Protein AF-0000000068497797 (afdb_homodimer)

Secondary structure (DSSP, 8-state):
--GGGG--HHHHTT-EEEEE-TT-EEE-TTS---EEEEEEES-EEEEEE-TTS-EEEEEEE-TT-EES-GGGT--S---EEEEESS-EEEEEEEHHHHHHHHHH-HHHHHHHHHHHHHHHHHHHHHHHHHHH--HHHHHHHHHHHHHHTT-GGG--HHHHHHHHT--HHHHHHHHHHHHHTTSEEEETTEEEES-HHHHHTTS---/--GGGG--HHHHTT-EEEEE-TT-EEE-TTS---EEEEEEES-EEEEEE-TTS-EEEEEEE-TT-EES-GGGT--S---EEEEESS-EEEEEEEHHHHHHHHHH-HHHHHHHHHHHHHHHHHHHHHHHHHHH--HHHHHHHHHHHHHHTT-GGG--HHHHHHHHT--HHHHHHHHHHHHHTTSEEEETTEEEES-HHHHHTTS---

Solvent-accessible surface area (backbone atoms only — not comparable to full-atom values): 21519 Å² total; per-residue (Å²): 140,41,72,71,75,65,53,49,71,76,57,57,70,60,46,41,80,49,78,39,49,56,71,34,72,76,39,60,47,74,49,91,58,59,41,32,39,35,32,62,37,44,35,32,36,30,29,34,70,43,96,88,67,47,78,42,76,74,47,78,41,36,57,55,32,71,46,50,58,54,52,69,55,37,88,65,90,39,65,54,24,28,30,20,68,28,55,26,39,31,36,36,33,46,43,68,59,49,52,52,47,40,67,75,29,55,68,51,40,48,51,50,50,26,54,53,44,51,49,41,53,53,45,52,51,47,40,48,45,47,42,38,28,36,62,44,54,41,42,41,26,54,48,24,48,29,46,74,65,72,42,30,67,72,45,39,72,68,55,47,20,54,49,42,14,40,57,66,68,53,43,52,50,28,49,50,49,36,38,75,67,51,36,33,43,79,54,96,79,25,46,44,76,65,29,56,71,69,34,47,66,43,30,86,72,129,138,43,74,72,75,64,53,50,73,76,57,55,71,61,46,40,78,49,76,39,49,58,71,34,71,76,41,61,47,76,49,92,58,61,40,30,39,36,32,62,37,44,34,32,36,31,30,34,70,42,96,87,66,46,76,42,77,74,48,76,41,36,58,55,33,69,46,49,58,56,53,69,56,37,88,64,89,40,66,54,26,30,30,19,70,28,54,26,38,31,35,36,32,46,44,69,59,50,53,52,47,39,66,75,28,55,70,50,39,46,51,50,50,24,53,53,42,51,50,40,52,52,45,54,50,46,40,48,45,46,42,39,28,37,60,45,54,40,42,40,27,54,48,25,49,29,46,74,65,70,43,28,66,70,45,39,71,68,55,48,21,54,49,41,14,42,56,66,67,52,42,52,49,26,49,50,50,35,38,74,65,51,34,32,43,82,55,96,78,24,46,45,76,64,29,58,70,68,35,46,66,43,30,87,73,129

Structure (mmCIF, N/CA/C/O backbone):
data_AF-0000000068497797-model_v1
#
loop_
_entity.id
_entity.type
_entity.pdbx_description
1 polymer 'Cyclic nucleotides-binding protein'
#
loop_
_atom_site.group_PDB
_atom_site.id
_atom_site.type_symbol
_atom_site.label_atom_id
_atom_site.label_alt_id
_atom_site.label_comp_id
_atom_site.label_asym_id
_atom_site.label_entity_id
_atom_site.label_seq_id
_atom_site.pdbx_PDB_ins_code
_atom_site.Cartn_x
_atom_site.Cartn_y
_atom_site.Cartn_z
_atom_site.occupancy
_atom_site.B_iso_or_equiv
_atom_site.auth_seq_id
_atom_site.auth_comp_id
_atom_site.auth_asym_id
_atom_site.auth_atom_id
_atom_site.pdbx_PDB_model_num
ATOM 1 N N . MET A 1 1 ? 14.406 -13.703 5.215 1 66.25 1 MET A N 1
ATOM 2 C CA . MET A 1 1 ? 14.477 -14.383 3.924 1 66.25 1 MET A CA 1
ATOM 3 C C . MET A 1 1 ? 14.312 -13.391 2.777 1 66.25 1 MET A C 1
ATOM 5 O O . MET A 1 1 ? 13.539 -12.438 2.887 1 66.25 1 MET A O 1
ATOM 9 N N . HIS A 1 2 ? 15.211 -13.547 1.798 1 83.94 2 HIS A N 1
ATOM 10 C CA . HIS A 1 2 ? 15.195 -12.664 0.631 1 83.94 2 HIS A CA 1
ATOM 11 C C . HIS A 1 2 ? 14.648 -13.391 -0.594 1 83.94 2 HIS A C 1
ATOM 13 O O . HIS A 1 2 ? 14.625 -14.625 -0.634 1 83.94 2 HIS A O 1
ATOM 19 N N . LEU A 1 3 ? 14.086 -12.672 -1.481 1 90.19 3 LEU A N 1
ATOM 20 C CA . LEU A 1 3 ? 13.484 -13.219 -2.689 1 90.19 3 LEU A CA 1
ATOM 21 C C . LEU A 1 3 ? 14.469 -14.125 -3.426 1 90.19 3 LEU A C 1
ATOM 23 O O . LEU A 1 3 ? 14.086 -15.18 -3.934 1 90.19 3 LEU A O 1
ATOM 27 N N . ILE A 1 4 ? 15.719 -13.781 -3.424 1 90.69 4 ILE A N 1
ATOM 28 C CA . ILE A 1 4 ? 16.75 -14.5 -4.164 1 90.69 4 ILE A CA 1
ATOM 29 C C . ILE A 1 4 ? 16.922 -15.898 -3.58 1 90.69 4 ILE A C 1
ATOM 31 O O . ILE A 1 4 ? 17.344 -16.828 -4.277 1 90.69 4 ILE A O 1
ATOM 35 N N . ASP A 1 5 ? 16.562 -16.062 -2.334 1 90.5 5 ASP A N 1
ATOM 36 C CA . ASP A 1 5 ? 16.688 -17.359 -1.664 1 90.5 5 ASP A CA 1
ATOM 37 C C . ASP A 1 5 ? 15.734 -18.391 -2.27 1 90.5 5 ASP A C 1
ATOM 39 O O . ASP A 1 5 ? 15.961 -19.594 -2.145 1 90.5 5 ASP A O 1
ATOM 43 N N . PHE A 1 6 ? 14.734 -18 -2.941 1 92.62 6 PHE A N 1
ATOM 44 C CA . PHE A 1 6 ? 13.734 -18.891 -3.533 1 92.62 6 PHE A CA 1
ATOM 45 C C . PHE A 1 6 ? 14.141 -19.281 -4.945 1 92.62 6 PHE A C 1
ATOM 47 O O . PHE A 1 6 ? 13.594 -20.234 -5.508 1 92.62 6 PHE A O 1
ATOM 54 N N . MET A 1 7 ? 15.133 -18.594 -5.488 1 93.31 7 MET A N 1
ATOM 55 C CA . MET A 1 7 ? 15.477 -18.797 -6.891 1 93.31 7 MET A CA 1
ATOM 56 C C . MET A 1 7 ? 16.25 -20.109 -7.074 1 93.31 7 MET A C 1
ATOM 58 O O . MET A 1 7 ? 17.172 -20.391 -6.32 1 93.31 7 MET A O 1
ATOM 62 N N . ASN A 1 8 ? 15.773 -20.828 -7.977 1 92.69 8 ASN A N 1
ATOM 63 C CA . ASN A 1 8 ? 16.531 -22.031 -8.336 1 92.69 8 ASN A CA 1
ATOM 64 C C . ASN A 1 8 ? 17.734 -21.688 -9.211 1 92.69 8 ASN A C 1
ATOM 66 O O . ASN A 1 8 ? 17.906 -20.531 -9.609 1 92.69 8 ASN A O 1
ATOM 70 N N . GLU A 1 9 ? 18.531 -22.688 -9.5 1 93.62 9 GLU A N 1
ATOM 71 C CA . GLU A 1 9 ? 19.781 -22.469 -10.227 1 93.62 9 GLU A CA 1
ATOM 72 C C . GLU A 1 9 ? 19.516 -21.953 -11.641 1 93.62 9 GLU A C 1
ATOM 74 O O . GLU A 1 9 ? 20.266 -21.141 -12.156 1 93.62 9 GLU A O 1
ATOM 79 N N . ASP A 1 10 ? 18.484 -22.375 -12.258 1 94.44 10 ASP A N 1
ATOM 80 C CA . ASP A 1 10 ? 18.172 -21.984 -13.625 1 94.44 10 ASP A CA 1
ATOM 81 C C . ASP A 1 10 ? 17.844 -20.484 -13.711 1 94.44 10 ASP A C 1
ATOM 83 O O . ASP A 1 10 ? 18.234 -19.812 -14.664 1 94.44 10 ASP A O 1
ATOM 87 N N . ILE A 1 11 ? 17.172 -19.984 -12.727 1 95.69 11 ILE A N 1
ATOM 88 C CA . ILE A 1 11 ? 16.797 -18.578 -12.703 1 95.69 11 ILE A CA 1
ATOM 89 C C . ILE A 1 11 ? 18.016 -17.719 -12.336 1 95.69 11 ILE A C 1
ATOM 91 O O . ILE A 1 11 ? 18.219 -16.641 -12.898 1 95.69 11 ILE A O 1
ATOM 95 N N . LYS A 1 12 ? 18.828 -18.25 -11.414 1 95.69 12 LYS A N 1
ATOM 96 C CA . LYS A 1 12 ? 20.016 -17.516 -10.977 1 95.69 12 LYS A CA 1
ATOM 97 C C . LYS A 1 12 ? 20.969 -17.25 -12.141 1 95.69 12 LYS A C 1
ATOM 99 O O . LYS A 1 12 ? 21.609 -16.203 -12.195 1 95.69 12 LYS A O 1
ATOM 104 N N . LYS A 1 13 ? 20.969 -18.172 -13.039 1 96.5 13 LYS A N 1
ATOM 105 C CA . LYS A 1 13 ? 21.844 -18.047 -14.203 1 96.5 13 LYS A CA 1
ATOM 106 C C . LYS A 1 13 ? 21.391 -16.906 -15.102 1 96.5 13 LYS A C 1
ATOM 108 O O . LYS A 1 13 ? 22.172 -16.406 -15.922 1 96.5 13 LYS A O 1
ATOM 113 N N . LYS A 1 14 ? 20.172 -16.5 -14.977 1 97.12 14 L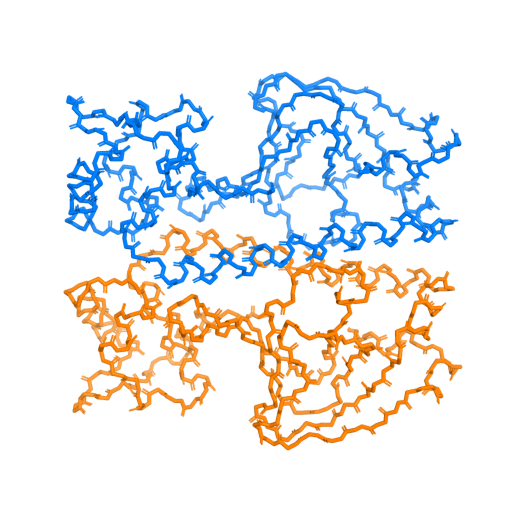YS A N 1
ATOM 114 C CA . LYS A 1 14 ? 19.609 -15.469 -15.844 1 97.12 14 LYS A CA 1
ATOM 115 C C . LYS A 1 14 ? 19.797 -14.078 -15.242 1 97.12 14 LYS A C 1
ATOM 117 O O . LYS A 1 14 ? 19.484 -13.07 -15.883 1 97.12 14 LYS A O 1
ATOM 122 N N . LEU A 1 15 ? 20.312 -14.07 -14.031 1 97.5 15 LEU A N 1
ATOM 123 C CA . LEU A 1 15 ? 20.531 -12.789 -13.367 1 97.5 15 LEU A CA 1
ATOM 124 C C . LEU A 1 15 ? 21.703 -12.047 -14 1 97.5 15 LEU A C 1
ATOM 126 O O . LEU A 1 15 ? 22.719 -12.648 -14.336 1 97.5 15 LEU A O 1
ATOM 130 N N . VAL A 1 16 ? 21.547 -10.742 -14.203 1 97.81 16 VAL A N 1
ATOM 131 C CA . VAL A 1 16 ? 22.594 -9.883 -14.727 1 97.81 16 VAL A CA 1
ATOM 132 C C . VAL A 1 16 ? 23.031 -8.898 -13.648 1 97.81 16 VAL A C 1
ATOM 134 O O . VAL A 1 16 ? 22.203 -8.195 -13.062 1 97.81 16 VAL A O 1
ATOM 137 N N . LYS A 1 17 ? 24.297 -8.844 -13.414 1 97.62 17 LYS A N 1
ATOM 138 C CA . LYS A 1 17 ? 24.812 -7.918 -12.414 1 97.62 17 LYS A CA 1
ATOM 139 C C . LYS A 1 17 ? 24.984 -6.52 -13.008 1 97.62 17 LYS A C 1
ATOM 141 O O . LYS A 1 17 ? 25.422 -6.371 -14.148 1 97.62 17 LYS A O 1
ATOM 146 N N . LYS A 1 18 ? 24.594 -5.523 -12.281 1 98.12 18 LYS A N 1
ATOM 147 C CA . LYS A 1 18 ? 24.734 -4.133 -12.695 1 98.12 18 LYS A CA 1
ATOM 148 C C . LYS A 1 18 ? 25.125 -3.244 -11.516 1 98.12 18 LYS A C 1
ATOM 150 O O . LYS A 1 18 ? 24.672 -3.463 -10.398 1 98.12 18 LYS A O 1
ATOM 155 N N . THR A 1 19 ? 25.953 -2.287 -11.75 1 98.31 19 THR A N 1
ATOM 156 C CA . THR A 1 19 ? 26.359 -1.301 -10.75 1 98.31 19 THR A CA 1
ATOM 157 C C . THR A 1 19 ? 25.781 0.071 -11.086 1 98.31 19 THR A C 1
ATOM 159 O O . THR A 1 19 ? 25.766 0.481 -12.25 1 98.31 19 THR A O 1
ATOM 162 N N . TYR A 1 20 ? 25.281 0.713 -10.117 1 97.81 20 TYR A N 1
ATOM 163 C CA . TYR A 1 20 ? 24.812 2.09 -10.219 1 97.81 20 TYR A CA 1
ATOM 164 C C . TYR A 1 20 ? 25.594 3.006 -9.289 1 97.81 20 TYR A C 1
ATOM 166 O O . TYR A 1 20 ? 25.828 2.672 -8.125 1 97.81 20 TYR A O 1
ATOM 174 N N . LYS A 1 21 ? 25.953 4.109 -9.844 1 96.75 21 LYS A N 1
ATOM 175 C CA . LYS A 1 21 ? 26.641 5.098 -9.016 1 96.75 21 LYS A CA 1
ATOM 176 C C . LYS A 1 21 ? 25.656 5.934 -8.211 1 96.75 21 LYS A C 1
ATOM 178 O O . LYS A 1 21 ? 24.484 6.07 -8.609 1 96.75 21 LYS A O 1
ATOM 183 N N . LYS A 1 22 ? 26.219 6.434 -7.18 1 92.06 22 LYS A N 1
ATOM 184 C CA . LYS A 1 22 ? 25.406 7.371 -6.395 1 92.06 22 LYS A CA 1
ATOM 185 C C . LYS A 1 22 ? 24.75 8.414 -7.293 1 92.06 22 LYS A C 1
ATOM 187 O O . LYS A 1 22 ? 25.375 8.938 -8.211 1 92.06 22 LYS A O 1
ATOM 192 N N . LYS A 1 23 ? 23.422 8.57 -7.121 1 90 23 LYS A N 1
ATOM 193 C CA . LYS A 1 23 ? 22.594 9.586 -7.77 1 90 23 LYS A CA 1
ATOM 194 C C . LYS A 1 23 ? 22.125 9.117 -9.148 1 90 23 LYS A C 1
ATOM 196 O O . LYS A 1 23 ? 21.375 9.828 -9.828 1 90 23 LYS A O 1
ATOM 201 N N . GLU A 1 24 ? 22.578 7.934 -9.539 1 95.06 24 GLU A N 1
ATOM 202 C CA . GLU A 1 24 ? 22.062 7.375 -10.781 1 95.06 24 GLU A CA 1
ATOM 203 C C . GLU A 1 24 ? 20.656 6.832 -10.602 1 95.06 24 GLU A C 1
ATOM 205 O O . GLU A 1 24 ? 20.344 6.188 -9.594 1 95.06 24 GLU A O 1
ATOM 210 N N . THR A 1 25 ? 19.828 7.086 -11.555 1 95.06 25 THR A N 1
ATOM 211 C CA . THR A 1 25 ? 18.469 6.555 -11.516 1 95.06 25 THR A CA 1
ATOM 212 C C . THR A 1 25 ? 18.453 5.074 -11.883 1 95.06 25 THR A C 1
ATOM 214 O O . THR A 1 25 ? 19.047 4.676 -12.891 1 95.06 25 THR A O 1
ATOM 217 N N . ILE A 1 26 ? 17.859 4.324 -11.055 1 96.81 26 ILE A N 1
ATOM 218 C CA . ILE A 1 26 ? 17.75 2.891 -11.297 1 96.81 26 ILE A CA 1
ATOM 219 C C . ILE A 1 26 ? 16.438 2.576 -12 1 96.81 26 ILE A C 1
ATOM 221 O O . ILE A 1 26 ? 16.406 1.809 -12.961 1 96.81 26 ILE A O 1
ATOM 225 N N . LEU A 1 27 ? 15.375 3.094 -11.445 1 94.88 27 LEU A N 1
ATOM 226 C CA . LEU A 1 27 ? 14.055 2.99 -12.047 1 94.88 27 LEU A CA 1
ATOM 227 C C . LEU A 1 27 ? 13.461 4.371 -12.297 1 94.88 27 LEU A C 1
ATOM 229 O O . LEU A 1 27 ? 13.367 5.188 -11.375 1 94.88 27 LEU A O 1
ATOM 233 N N . PHE A 1 28 ? 13.047 4.625 -13.508 1 90.75 28 PHE A N 1
ATOM 234 C CA . PHE A 1 28 ? 12.484 5.918 -13.883 1 90.75 28 PHE A CA 1
ATOM 235 C C . PHE A 1 28 ? 10.977 5.93 -13.688 1 90.75 28 PHE A C 1
ATOM 237 O O . PHE A 1 28 ? 10.289 4.977 -14.07 1 90.75 28 PHE A O 1
ATOM 244 N N . ALA A 1 29 ? 10.539 7.012 -13.133 1 85.94 29 ALA A N 1
ATOM 245 C CA . ALA A 1 29 ? 9.094 7.191 -13.047 1 85.94 29 ALA A CA 1
ATOM 246 C C . ALA A 1 29 ? 8.477 7.34 -14.43 1 85.94 29 ALA A C 1
ATOM 248 O O . ALA A 1 29 ? 9.102 7.902 -15.336 1 85.94 29 ALA A O 1
ATOM 249 N N . GLU A 1 30 ? 7.32 6.82 -14.602 1 83.62 30 GLU A N 1
ATOM 250 C CA . GLU A 1 30 ? 6.469 7 -15.773 1 83.62 30 GLU A CA 1
ATOM 251 C C . GLU A 1 30 ? 7.098 6.371 -17.016 1 83.62 30 GLU A C 1
ATOM 253 O O . GLU A 1 30 ? 6.703 6.676 -18.141 1 83.62 30 GLU A O 1
ATOM 258 N N . GLN A 1 31 ? 8.164 5.652 -16.859 1 86.44 31 GLN A N 1
ATOM 259 C CA . GLN A 1 31 ? 8.773 4.922 -17.969 1 86.44 31 GLN A CA 1
ATOM 260 C C . GLN A 1 31 ? 8.586 3.418 -17.812 1 86.44 31 GLN A C 1
ATOM 262 O O . GLN A 1 31 ? 8.445 2.92 -16.688 1 86.44 31 GLN A O 1
ATOM 267 N N . GLU A 1 32 ? 8.594 2.807 -18.922 1 89.12 32 GLU A N 1
ATOM 268 C CA . GLU A 1 32 ? 8.461 1.354 -18.891 1 89.12 32 GLU A CA 1
ATOM 269 C C . GLU A 1 32 ? 9.711 0.693 -18.312 1 89.12 32 GLU A C 1
ATOM 271 O O . GLU A 1 32 ? 10.828 1.151 -18.562 1 89.12 32 GLU A O 1
ATOM 276 N N . ASN A 1 33 ? 9.477 -0.33 -17.516 1 91.94 33 ASN A N 1
ATOM 277 C CA . ASN A 1 33 ? 10.539 -1.13 -16.906 1 91.94 33 ASN A CA 1
ATOM 278 C C . ASN A 1 33 ? 10.297 -2.623 -17.125 1 91.94 33 ASN A C 1
ATOM 280 O O . ASN A 1 33 ? 9.227 -3.135 -16.797 1 91.94 33 ASN A O 1
ATOM 284 N N . GLU A 1 34 ? 11.297 -3.281 -17.688 1 94.56 34 GLU A N 1
ATOM 285 C CA . GLU A 1 34 ? 11.133 -4.699 -18 1 94.56 34 GLU A CA 1
ATOM 286 C C . GLU A 1 34 ? 11.969 -5.566 -17.062 1 94.56 34 GLU A C 1
ATOM 288 O O . GLU A 1 34 ? 12.195 -6.746 -17.328 1 94.56 34 GLU A O 1
ATOM 293 N N . TYR A 1 35 ? 12.406 -4.93 -15.984 1 96.38 35 TYR A N 1
ATOM 294 C CA . TYR A 1 35 ? 13.297 -5.688 -15.109 1 96.38 35 TYR A CA 1
ATOM 295 C C . TYR A 1 35 ? 12.828 -5.594 -13.656 1 96.38 35 TYR A C 1
ATOM 297 O O . TYR A 1 35 ? 12.258 -4.586 -13.25 1 96.38 35 TYR A O 1
ATOM 305 N N . VAL A 1 36 ? 13.039 -6.688 -12.977 1 97.19 36 VAL A N 1
ATOM 306 C CA . VAL A 1 36 ? 13.016 -6.688 -11.516 1 97.19 36 VAL A CA 1
ATOM 307 C C . VAL A 1 36 ? 14.438 -6.57 -10.977 1 97.19 36 VAL A C 1
ATOM 309 O O . VAL A 1 36 ? 15.352 -7.246 -11.461 1 97.19 36 VAL A O 1
ATOM 312 N N . ILE A 1 37 ? 14.617 -5.727 -10.039 1 97.81 37 ILE A N 1
ATOM 313 C CA . ILE A 1 37 ? 15.945 -5.414 -9.523 1 97.81 37 ILE A CA 1
ATOM 314 C C . ILE A 1 37 ? 16.094 -5.961 -8.102 1 97.81 37 ILE A C 1
ATOM 316 O O . ILE A 1 37 ? 15.234 -5.719 -7.246 1 97.81 37 ILE A O 1
ATOM 320 N N . LEU A 1 38 ? 17.156 -6.715 -7.879 1 97.56 38 LEU A N 1
ATOM 321 C CA . LEU A 1 38 ? 17.469 -7.246 -6.559 1 97.56 38 LEU A CA 1
ATOM 322 C C . LEU A 1 38 ? 18.719 -6.582 -5.992 1 97.56 38 LEU A C 1
ATOM 324 O O . LEU A 1 38 ? 19.797 -6.664 -6.59 1 97.56 38 LEU A O 1
ATOM 328 N N . MET A 1 39 ? 18.609 -5.996 -4.852 1 97.19 39 MET A N 1
ATOM 329 C CA . MET A 1 39 ? 19.719 -5.27 -4.246 1 97.19 39 MET A CA 1
ATOM 330 C C . MET A 1 39 ? 20.734 -6.23 -3.66 1 97.19 39 MET A C 1
ATOM 332 O O . MET A 1 39 ? 20.406 -7.051 -2.803 1 97.19 39 MET A O 1
ATOM 336 N N . ILE A 1 40 ? 21.922 -6.117 -4.113 1 96.56 40 ILE A N 1
ATOM 337 C CA . ILE A 1 40 ? 23.031 -6.859 -3.525 1 96.56 40 ILE A CA 1
ATOM 338 C C . ILE A 1 40 ? 23.641 -6.059 -2.375 1 96.56 40 ILE A C 1
ATOM 340 O O . ILE A 1 40 ? 23.797 -6.582 -1.27 1 96.56 40 ILE A O 1
ATOM 344 N N . ASP A 1 41 ? 23.922 -4.879 -2.621 1 95.5 41 ASP A N 1
ATOM 345 C CA . ASP A 1 41 ? 24.438 -3.947 -1.618 1 95.5 41 ASP A CA 1
ATOM 346 C C . ASP A 1 41 ? 24.156 -2.5 -2.021 1 95.5 41 ASP A C 1
ATOM 348 O O . ASP A 1 41 ? 23.734 -2.234 -3.146 1 95.5 41 ASP A O 1
ATOM 352 N N . GLY A 1 42 ? 24.281 -1.586 -1.012 1 93.44 42 GLY A N 1
ATOM 353 C CA . GLY A 1 42 ? 23.969 -0.18 -1.217 1 93.44 42 GLY A CA 1
ATOM 354 C C . GLY A 1 42 ? 22.578 0.205 -0.738 1 93.44 42 GLY A C 1
ATOM 355 O O . GLY A 1 42 ? 21.875 -0.611 -0.138 1 93.44 42 GLY A O 1
ATOM 356 N N . ILE A 1 43 ? 22.312 1.501 -0.965 1 90.12 43 ILE A N 1
ATOM 357 C CA . ILE A 1 43 ? 21.016 2.045 -0.562 1 90.12 43 ILE A CA 1
ATOM 358 C C . ILE A 1 43 ? 20.375 2.762 -1.742 1 90.12 43 ILE A C 1
ATOM 360 O O . ILE A 1 43 ? 21 3.584 -2.406 1 90.12 43 ILE A O 1
ATOM 364 N N . ALA A 1 44 ? 19.188 2.328 -2.084 1 92.31 44 ALA A N 1
ATOM 365 C CA . ALA A 1 44 ? 18.391 3.018 -3.094 1 92.31 44 ALA A CA 1
ATOM 366 C C . ALA A 1 44 ? 17.172 3.701 -2.465 1 92.31 44 ALA A C 1
ATOM 368 O O . ALA A 1 44 ? 16.625 3.219 -1.469 1 92.31 44 ALA A O 1
ATOM 369 N N . GLU A 1 45 ? 16.797 4.777 -3.053 1 84.44 45 GLU A N 1
ATOM 370 C CA . GLU A 1 45 ? 15.688 5.57 -2.52 1 84.44 45 GLU A CA 1
ATOM 371 C C . GLU A 1 45 ? 14.547 5.684 -3.527 1 84.44 45 GLU A C 1
ATOM 373 O O . GLU A 1 45 ? 14.781 5.992 -4.699 1 84.44 45 GLU A O 1
ATOM 378 N N . ALA A 1 46 ? 13.367 5.367 -2.988 1 86.12 46 ALA A N 1
ATOM 379 C CA . ALA A 1 46 ? 12.164 5.559 -3.791 1 86.12 46 ALA A CA 1
ATOM 380 C C . ALA A 1 46 ? 11.484 6.887 -3.459 1 86.12 46 ALA A C 1
ATOM 382 O O . ALA A 1 46 ? 11.305 7.223 -2.285 1 86.12 46 ALA A O 1
ATOM 383 N N . PHE A 1 47 ? 11.164 7.609 -4.48 1 76.06 47 PHE A N 1
ATOM 384 C CA . PHE A 1 47 ? 10.453 8.852 -4.203 1 76.06 47 PHE A CA 1
ATOM 385 C C . PHE A 1 47 ? 9.414 9.133 -5.281 1 76.06 47 PHE A C 1
ATOM 387 O O . PHE A 1 47 ? 9.484 8.578 -6.379 1 76.06 47 PHE A O 1
ATOM 394 N N . ILE A 1 48 ? 8.383 9.844 -4.844 1 74.94 48 ILE A N 1
ATOM 395 C CA . ILE A 1 48 ? 7.324 10.305 -5.738 1 74.94 48 ILE A CA 1
ATOM 396 C C . ILE A 1 48 ? 7.406 11.82 -5.891 1 74.94 48 ILE A C 1
ATOM 398 O O . ILE A 1 48 ? 7.676 12.539 -4.922 1 74.94 48 ILE A O 1
ATOM 402 N N . LEU A 1 49 ? 7.406 12.234 -7.145 1 63.44 49 LEU A N 1
ATOM 403 C CA . LEU A 1 49 ? 7.359 13.672 -7.395 1 63.44 49 LEU A CA 1
ATOM 404 C C . LEU A 1 49 ? 5.922 14.18 -7.359 1 63.44 49 LEU A C 1
ATOM 406 O O . LEU A 1 49 ? 5.043 13.617 -8.016 1 63.44 49 LEU A O 1
ATOM 410 N N . ASN A 1 50 ? 5.645 15.031 -6.41 1 56.69 50 ASN A N 1
ATOM 411 C CA . ASN A 1 50 ? 4.293 15.578 -6.34 1 56.69 50 ASN A CA 1
ATOM 412 C C . ASN A 1 50 ? 4.09 16.688 -7.363 1 56.69 50 ASN A C 1
ATOM 414 O O . ASN A 1 50 ? 5.031 17.094 -8.055 1 56.69 50 ASN A O 1
ATOM 418 N N . VAL A 1 51 ? 2.846 16.984 -7.52 1 50.91 51 VAL A N 1
ATOM 419 C CA . VAL A 1 51 ? 2.432 17.969 -8.523 1 50.91 51 VAL A CA 1
ATOM 420 C C . VAL A 1 51 ? 3.158 19.281 -8.289 1 50.91 51 VAL A C 1
ATOM 422 O O . VAL A 1 51 ? 3.412 20.031 -9.234 1 50.91 51 VAL A O 1
ATOM 425 N N . LYS A 1 52 ? 3.494 19.594 -7.062 1 48.03 52 LYS A N 1
ATOM 426 C CA . LYS A 1 52 ? 4.18 20.844 -6.777 1 48.03 52 LYS A CA 1
ATOM 427 C C . LYS A 1 52 ? 5.691 20.688 -6.941 1 48.03 52 LYS A C 1
ATOM 429 O O . LYS A 1 52 ? 6.441 21.656 -6.734 1 48.03 52 LYS A O 1
ATOM 434 N N . GLY A 1 53 ? 6.109 19.516 -7.371 1 51.78 53 GLY A N 1
ATOM 435 C CA . GLY A 1 53 ? 7.531 19.266 -7.57 1 51.78 53 GLY A CA 1
ATOM 436 C C . GLY A 1 53 ? 8.242 18.828 -6.309 1 51.78 53 GLY A C 1
ATOM 437 O O . GLY A 1 53 ? 9.477 18.766 -6.277 1 51.78 53 GLY A O 1
ATOM 438 N N . ASN A 1 54 ? 7.461 18.766 -5.277 1 50.72 54 ASN A N 1
ATOM 439 C CA . ASN A 1 54 ? 8.07 18.312 -4.035 1 50.72 54 ASN A CA 1
ATOM 440 C C . ASN A 1 54 ? 8.312 16.797 -4.055 1 50.72 54 ASN A C 1
ATOM 442 O O . ASN A 1 54 ? 7.559 16.062 -4.688 1 50.72 54 ASN A O 1
ATOM 446 N N . ILE A 1 55 ? 9.578 16.469 -3.525 1 48.44 55 ILE A N 1
ATOM 447 C CA . ILE A 1 55 ? 9.984 15.07 -3.492 1 48.44 55 ILE A CA 1
ATOM 448 C C . ILE A 1 55 ? 9.648 14.469 -2.131 1 48.44 55 ILE A C 1
ATOM 450 O O . ILE A 1 55 ? 9.953 15.062 -1.092 1 48.44 55 ILE A O 1
ATOM 454 N N . SER A 1 56 ? 8.742 13.539 -2.152 1 58.53 56 SER A N 1
ATOM 455 C CA . SER A 1 56 ? 8.5 12.797 -0.918 1 58.53 56 SER A CA 1
ATOM 456 C C . SER A 1 56 ? 9.07 11.383 -1.005 1 58.53 56 SER A C 1
ATOM 458 O O . SER A 1 56 ? 8.719 10.625 -1.912 1 58.53 56 SER A O 1
ATOM 460 N N . THR A 1 57 ? 10.109 11.172 -0.194 1 53.09 57 THR A N 1
ATOM 461 C CA . THR A 1 57 ? 10.672 9.828 -0.106 1 53.09 57 THR A CA 1
ATOM 462 C C . THR A 1 57 ? 9.656 8.852 0.479 1 53.09 57 THR A C 1
ATOM 464 O O . THR A 1 57 ? 9.07 9.117 1.531 1 53.09 57 THR A O 1
ATOM 467 N N . ILE A 1 58 ? 9.516 7.766 -0.182 1 61.69 58 ILE A N 1
ATOM 468 C CA . ILE A 1 58 ? 8.5 6.816 0.256 1 61.69 58 ILE A CA 1
ATOM 469 C C . ILE A 1 58 ? 9.172 5.617 0.923 1 61.69 58 ILE A C 1
ATOM 471 O O . ILE A 1 58 ? 8.688 5.113 1.938 1 61.69 58 ILE A O 1
ATOM 475 N N . HIS A 1 59 ? 10.422 5.188 0.387 1 71.75 59 HIS A N 1
ATOM 476 C CA . HIS A 1 59 ? 10.992 3.928 0.853 1 71.75 59 HIS A CA 1
ATOM 477 C C . HIS A 1 59 ? 12.484 3.852 0.544 1 71.75 59 HIS A C 1
ATOM 479 O O . HIS A 1 59 ? 12.945 4.379 -0.475 1 71.75 59 HIS A O 1
ATOM 485 N N . LEU A 1 60 ? 13.266 3.207 1.49 1 79.75 60 LEU A N 1
ATOM 486 C CA . LEU A 1 60 ? 14.672 2.9 1.26 1 79.75 60 LEU A CA 1
ATOM 487 C C . LEU A 1 60 ? 14.875 1.406 1.033 1 79.75 60 LEU A C 1
ATOM 489 O O . LEU A 1 60 ? 14.344 0.583 1.786 1 79.75 60 LEU A O 1
ATOM 493 N N . TYR A 1 61 ? 15.57 1.141 0.001 1 89.19 61 TYR A N 1
ATOM 494 C CA . TYR A 1 61 ? 15.914 -0.243 -0.314 1 89.19 61 TYR A CA 1
ATOM 495 C C . TYR A 1 61 ? 17.359 -0.543 0.047 1 89.19 61 TYR A C 1
ATOM 497 O O . TYR A 1 61 ? 18.25 0.273 -0.202 1 89.19 61 TYR A O 1
ATOM 505 N N . ARG A 1 62 ? 17.547 -1.688 0.68 1 89.94 62 ARG A N 1
ATOM 506 C CA . ARG A 1 62 ? 18.875 -2.141 1.089 1 89.94 62 ARG A CA 1
ATOM 507 C C . ARG A 1 62 ? 19.141 -3.564 0.612 1 89.94 62 ARG A C 1
ATOM 509 O O . ARG A 1 62 ? 18.344 -4.129 -0.14 1 89.94 62 ARG A O 1
ATOM 516 N N . SER A 1 63 ? 20.328 -3.998 1.035 1 92.62 63 SER A N 1
ATOM 517 C CA . SER A 1 63 ? 20.672 -5.367 0.68 1 92.62 63 SER A CA 1
ATOM 518 C C . SER A 1 63 ? 19.531 -6.332 0.998 1 92.62 63 SER A C 1
ATOM 520 O O . SER A 1 63 ? 18.953 -6.277 2.084 1 92.62 63 SER A O 1
ATOM 522 N N . GLY A 1 64 ? 19.188 -7.145 -0.027 1 91.38 64 GLY A N 1
ATOM 523 C CA . GLY A 1 64 ? 18.125 -8.109 0.168 1 91.38 64 GLY A CA 1
ATOM 524 C C . GLY A 1 64 ? 16.766 -7.613 -0.319 1 91.38 64 GLY A C 1
ATOM 525 O O . GLY A 1 64 ? 15.859 -8.406 -0.549 1 91.38 64 GLY A O 1
ATOM 526 N N . SER A 1 65 ? 16.688 -6.324 -0.499 1 91.5 65 SER A N 1
ATOM 527 C CA . SER A 1 65 ? 15.453 -5.738 -1.021 1 91.5 65 SER A CA 1
ATOM 528 C C . SER A 1 65 ? 15.32 -5.973 -2.523 1 91.5 65 SER A C 1
ATOM 530 O O . SER A 1 65 ? 16.281 -6.398 -3.174 1 91.5 65 SER A O 1
ATOM 532 N N . PHE A 1 66 ? 14.125 -5.75 -2.971 1 94.62 66 PHE A N 1
ATOM 533 C CA . PHE A 1 66 ? 13.898 -5.797 -4.41 1 94.62 66 PHE A CA 1
ATOM 534 C C . PHE A 1 66 ? 12.797 -4.824 -4.816 1 94.62 66 PHE A C 1
ATOM 536 O O . PHE A 1 66 ? 11.977 -4.434 -3.988 1 94.62 66 PHE A O 1
ATOM 543 N N . PHE A 1 67 ? 12.898 -4.41 -6.043 1 93.56 67 PHE A N 1
ATOM 544 C CA . PHE A 1 67 ? 11.883 -3.506 -6.566 1 93.56 67 PHE A CA 1
ATOM 545 C C . PHE A 1 67 ? 11.734 -3.676 -8.078 1 93.56 67 PHE A C 1
ATOM 547 O O . PHE A 1 67 ? 12.492 -4.426 -8.695 1 93.56 67 PHE A O 1
ATOM 554 N N . GLY A 1 68 ? 10.695 -3.037 -8.625 1 92.88 68 GLY A N 1
ATOM 555 C CA . GLY A 1 68 ? 10.391 -3.162 -10.039 1 92.88 68 GLY A CA 1
ATOM 556 C C . GLY A 1 68 ? 9.43 -4.297 -10.344 1 92.88 68 GLY A C 1
ATOM 557 O O . GLY A 1 68 ? 9.023 -4.484 -11.492 1 92.88 68 GLY A O 1
ATOM 558 N N . GLU A 1 69 ? 9.102 -5.051 -9.328 1 92.5 69 GLU A N 1
ATOM 559 C CA . GLU A 1 69 ? 8.211 -6.199 -9.484 1 92.5 69 GLU A CA 1
ATOM 560 C C . GLU A 1 69 ? 6.785 -5.754 -9.805 1 92.5 69 GLU A C 1
ATOM 562 O O . GLU A 1 69 ? 6.078 -6.418 -10.562 1 92.5 69 GLU A O 1
ATOM 567 N N . MET A 1 70 ? 6.426 -4.656 -9.242 1 88.5 70 MET A N 1
ATOM 568 C CA . MET A 1 70 ? 5.055 -4.18 -9.422 1 88.5 70 MET A CA 1
ATOM 569 C C . MET A 1 70 ? 4.793 -3.82 -10.883 1 88.5 70 MET A C 1
ATOM 571 O O . MET A 1 70 ? 3.723 -4.113 -11.414 1 88.5 70 MET A O 1
ATOM 575 N N . GLU A 1 71 ? 5.785 -3.266 -11.547 1 88.62 71 GLU A N 1
ATOM 576 C CA . GLU A 1 71 ? 5.66 -2.83 -12.93 1 88.62 71 GLU A CA 1
ATOM 577 C C . GLU A 1 71 ? 5.441 -4.02 -13.867 1 88.62 71 GLU A C 1
ATOM 579 O O . GLU A 1 71 ? 4.965 -3.854 -14.992 1 88.62 71 GLU A O 1
ATOM 584 N N . GLN A 1 72 ? 5.809 -5.176 -13.367 1 92.06 72 GLN A N 1
ATOM 585 C CA . GLN A 1 72 ? 5.68 -6.355 -14.211 1 92.06 72 GLN A CA 1
ATOM 586 C C . GLN A 1 72 ? 4.238 -6.859 -14.242 1 92.06 72 GLN A C 1
ATOM 588 O O . GLN A 1 72 ? 3.881 -7.676 -15.094 1 92.06 72 GLN A O 1
ATOM 593 N N . PHE A 1 73 ? 3.484 -6.375 -13.297 1 88.44 73 PHE A N 1
ATOM 594 C CA . PHE A 1 73 ? 2.096 -6.812 -13.211 1 88.44 73 PHE A CA 1
ATOM 595 C C . PHE A 1 73 ? 1.148 -5.684 -13.602 1 88.44 73 PHE A C 1
ATOM 597 O O . PHE A 1 73 ? -0.014 -5.93 -13.93 1 88.44 73 PHE A O 1
ATOM 604 N N . ASN A 1 74 ? 1.604 -4.52 -13.312 1 76.56 74 ASN A N 1
ATOM 605 C CA . ASN A 1 74 ? 0.753 -3.35 -13.492 1 76.56 74 ASN A CA 1
ATOM 606 C C . ASN A 1 74 ? 1.178 -2.525 -14.703 1 76.56 74 ASN A C 1
ATOM 608 O O . ASN A 1 74 ? 2.35 -2.164 -14.836 1 76.56 74 ASN A O 1
ATOM 612 N N . ASP A 1 75 ? 0.23 -2.32 -15.547 1 75.56 75 ASP A N 1
ATOM 613 C CA . ASP A 1 75 ? 0.527 -1.441 -16.672 1 75.56 75 ASP A CA 1
ATOM 614 C C . ASP A 1 75 ? 0.075 -0.011 -16.391 1 75.56 75 ASP A C 1
ATOM 616 O O . ASP A 1 75 ? 0.07 0.835 -17.281 1 75.56 75 ASP A O 1
ATOM 620 N N . GLY A 1 76 ? -0.229 0.165 -15.234 1 74.56 76 GLY A N 1
ATOM 621 C CA . GLY A 1 76 ? -0.762 1.475 -14.898 1 74.56 76 GLY A CA 1
ATOM 622 C C . GLY A 1 76 ? 0.316 2.492 -14.57 1 74.56 76 GLY A C 1
ATOM 623 O O . GLY A 1 76 ? 1.417 2.436 -15.125 1 74.56 76 GLY A O 1
ATOM 624 N N . LYS A 1 77 ? -0.018 3.48 -13.734 1 77.56 77 LYS A N 1
ATOM 625 C CA . LYS A 1 77 ? 0.86 4.578 -13.344 1 77.56 77 LYS A CA 1
ATOM 626 C C . LYS A 1 77 ? 2.09 4.062 -12.602 1 77.56 77 LYS A C 1
ATOM 628 O O . LYS A 1 77 ? 1.993 3.127 -11.805 1 77.56 77 LYS A O 1
ATOM 633 N N . LYS A 1 78 ? 3.172 4.562 -12.914 1 83.25 78 LYS A N 1
ATOM 634 C CA . LYS A 1 78 ? 4.457 4.262 -12.289 1 83.25 78 LYS A CA 1
ATOM 635 C C . LYS A 1 78 ? 5.086 5.52 -11.695 1 83.25 78 LYS A C 1
ATOM 637 O O . LYS A 1 78 ? 6.086 6.02 -12.203 1 83.25 78 LYS A O 1
ATOM 642 N N . PRO A 1 79 ? 4.445 5.93 -10.602 1 78.19 79 PRO A N 1
ATOM 643 C CA . PRO A 1 79 ? 4.832 7.262 -10.133 1 78.19 79 PRO A CA 1
ATOM 644 C C . PRO A 1 79 ? 6.152 7.254 -9.359 1 78.19 79 PRO A C 1
ATOM 646 O O . PRO A 1 79 ? 6.738 8.312 -9.125 1 78.19 79 PRO A O 1
ATOM 649 N N . VAL A 1 80 ? 6.629 6.137 -9.086 1 82.44 80 VAL A N 1
ATOM 650 C CA . VAL A 1 80 ? 7.746 6.055 -8.156 1 82.44 80 VAL A CA 1
ATOM 651 C C . VAL A 1 80 ? 9.062 5.988 -8.93 1 82.44 80 VAL A C 1
ATOM 653 O O . VAL A 1 80 ? 9.195 5.203 -9.875 1 82.44 80 VAL A O 1
ATOM 656 N N . GLU A 1 81 ? 9.891 6.895 -8.578 1 87.12 81 GLU A N 1
ATOM 657 C CA . GLU A 1 81 ? 11.258 6.871 -9.086 1 87.12 81 GLU A CA 1
ATOM 658 C C . GLU A 1 81 ? 12.227 6.328 -8.031 1 87.12 81 GLU A C 1
ATOM 660 O O . GLU A 1 81 ? 12.078 6.613 -6.844 1 87.12 81 GLU A O 1
ATOM 665 N N . ILE A 1 82 ? 13.164 5.496 -8.508 1 92.25 82 ILE A N 1
ATOM 666 C CA . ILE A 1 82 ? 14.133 4.938 -7.574 1 92.25 82 ILE A CA 1
ATOM 667 C C . ILE A 1 82 ? 15.547 5.344 -7.988 1 92.25 82 ILE A C 1
ATOM 669 O O . ILE A 1 82 ? 15.945 5.125 -9.133 1 92.25 82 ILE A O 1
ATOM 673 N N . VAL A 1 83 ? 16.297 5.945 -7.051 1 91.06 83 VAL A N 1
ATOM 674 C CA . VAL A 1 83 ? 17.625 6.48 -7.316 1 91.06 83 VAL A CA 1
ATOM 675 C C . VAL A 1 83 ? 18.641 5.871 -6.34 1 91.06 83 VAL A C 1
ATOM 677 O O . VAL A 1 83 ? 18.297 5.594 -5.188 1 91.06 83 VAL A O 1
ATOM 680 N N . ALA A 1 84 ? 19.844 5.68 -6.859 1 93.94 84 ALA A N 1
ATOM 681 C CA . ALA A 1 84 ? 20.922 5.203 -5.984 1 93.94 84 ALA A CA 1
ATOM 682 C C . ALA A 1 84 ? 21.328 6.285 -4.988 1 93.94 84 ALA A C 1
ATOM 684 O O . ALA A 1 84 ? 21.859 7.328 -5.379 1 93.94 84 ALA A O 1
ATOM 685 N N . PHE A 1 85 ? 21.078 6.008 -3.793 1 83.94 85 PHE A N 1
ATOM 686 C CA . PHE A 1 85 ? 21.5 6.918 -2.738 1 83.94 85 PHE A CA 1
ATOM 687 C C . PHE A 1 85 ? 23 6.758 -2.447 1 83.94 85 PHE A C 1
ATOM 689 O O . PHE A 1 85 ? 23.672 7.723 -2.096 1 83.94 85 PHE A O 1
ATOM 696 N N . THR A 1 86 ? 23.484 5.578 -2.529 1 90.69 86 THR A N 1
ATOM 697 C CA . THR A 1 86 ? 24.906 5.211 -2.566 1 90.69 86 THR A CA 1
ATOM 698 C C . THR A 1 86 ? 25.203 4.391 -3.818 1 90.69 86 THR A C 1
ATOM 700 O O . THR A 1 86 ? 24.312 4.074 -4.598 1 90.69 86 THR A O 1
ATOM 703 N N . ASP A 1 87 ? 26.469 4.172 -3.951 1 96.56 87 ASP A N 1
ATOM 704 C CA . ASP A 1 87 ? 26.766 3.168 -4.969 1 96.56 87 ASP A CA 1
ATOM 705 C C . ASP A 1 87 ? 26.016 1.864 -4.688 1 96.56 87 ASP A C 1
ATOM 707 O O . ASP A 1 87 ? 25.969 1.407 -3.545 1 96.56 87 ASP A O 1
ATOM 711 N N . CYS A 1 88 ? 25.391 1.361 -5.738 1 97.06 88 CYS A N 1
ATOM 712 C CA . CYS A 1 88 ? 24.562 0.168 -5.566 1 97.06 88 CYS A CA 1
ATOM 713 C C . CYS A 1 88 ? 25 -0.936 -6.523 1 97.06 88 CYS A C 1
ATOM 715 O O . CYS A 1 88 ? 25.297 -0.671 -7.688 1 97.06 88 CYS A O 1
ATOM 717 N N . ASN A 1 89 ? 25.125 -2.127 -6.012 1 98.44 89 ASN A N 1
ATOM 718 C CA . ASN A 1 89 ? 25.219 -3.344 -6.812 1 98.44 89 ASN A CA 1
ATOM 719 C C . ASN A 1 89 ? 23.906 -4.129 -6.777 1 98.44 89 ASN A C 1
ATOM 721 O O . ASN A 1 89 ? 23.344 -4.367 -5.703 1 98.44 89 ASN A O 1
ATOM 725 N N . VAL A 1 90 ? 23.453 -4.488 -8.016 1 98.19 90 VAL A N 1
ATOM 726 C CA . VAL A 1 90 ? 22.156 -5.141 -8.055 1 98.19 90 VAL A CA 1
ATOM 727 C C . VAL A 1 90 ? 22.188 -6.305 -9.039 1 98.19 90 VAL A C 1
ATOM 729 O O . VAL A 1 90 ? 23.094 -6.398 -9.867 1 98.19 90 VAL A O 1
ATOM 732 N N . TYR A 1 91 ? 21.266 -7.234 -8.914 1 98.06 91 TYR A N 1
ATOM 733 C CA . TYR A 1 91 ? 20.906 -8.18 -9.961 1 98.06 91 TYR A CA 1
ATOM 734 C C . TYR A 1 91 ? 19.656 -7.707 -10.711 1 98.06 91 TYR A C 1
ATOM 736 O O . TYR A 1 91 ? 18.719 -7.184 -10.102 1 98.06 91 TYR A O 1
ATOM 744 N N . LYS A 1 92 ? 19.703 -7.891 -11.992 1 98 92 LYS A N 1
ATOM 745 C CA . LYS A 1 92 ? 18.531 -7.621 -12.828 1 98 92 LYS A CA 1
ATOM 746 C C . LYS A 1 92 ? 17.969 -8.906 -13.422 1 98 92 LYS A C 1
ATOM 748 O O . LYS A 1 92 ? 18.719 -9.742 -13.938 1 98 92 LYS A O 1
ATOM 753 N N . LEU A 1 93 ? 16.719 -9.086 -13.305 1 98.12 93 LEU A N 1
ATOM 754 C CA . LEU A 1 93 ? 16.016 -10.211 -13.914 1 98.12 93 LEU A CA 1
ATOM 755 C C . LEU A 1 93 ? 14.945 -9.727 -14.883 1 98.12 93 LEU A C 1
ATOM 757 O O . LEU A 1 93 ? 14.07 -8.945 -14.508 1 98.12 93 LEU A O 1
ATOM 761 N N . HIS A 1 94 ? 15.031 -10.094 -16.125 1 97.81 94 HIS A N 1
ATOM 762 C CA . HIS A 1 94 ? 14.062 -9.672 -17.125 1 97.81 94 HIS A CA 1
ATOM 763 C 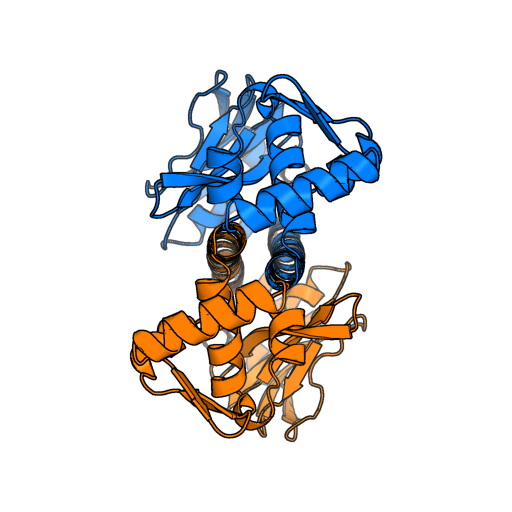C . HIS A 1 94 ? 12.664 -10.156 -16.781 1 97.81 94 HIS A C 1
ATOM 765 O O . HIS A 1 94 ? 12.492 -11.25 -16.234 1 97.81 94 HIS A O 1
ATOM 771 N N . ARG A 1 95 ? 11.688 -9.391 -17.203 1 96 95 ARG A N 1
ATOM 772 C CA . ARG A 1 95 ? 10.289 -9.641 -16.875 1 96 95 ARG A CA 1
ATOM 773 C C . ARG A 1 95 ? 9.867 -11.039 -17.297 1 96 95 ARG A C 1
ATOM 775 O O . ARG A 1 95 ? 9.172 -11.734 -16.562 1 96 95 ARG A O 1
ATOM 782 N N . ASP A 1 96 ? 10.305 -11.555 -18.469 1 96.62 96 ASP A N 1
ATOM 783 C CA . ASP A 1 96 ? 9.891 -12.859 -18.984 1 96.62 96 ASP A CA 1
ATOM 784 C C . ASP A 1 96 ? 10.391 -13.984 -18.078 1 96.62 96 ASP A C 1
ATOM 786 O O . ASP A 1 96 ? 9.648 -14.914 -17.766 1 96.62 96 ASP A O 1
ATOM 790 N N . ASP A 1 97 ? 11.594 -13.82 -17.656 1 97.44 97 ASP A N 1
ATOM 791 C CA . ASP A 1 97 ? 12.172 -14.828 -16.766 1 97.44 97 ASP A CA 1
ATOM 792 C C . ASP A 1 97 ? 11.531 -14.773 -15.383 1 97.44 97 ASP A C 1
ATOM 794 O O . ASP A 1 97 ? 11.297 -15.805 -14.758 1 97.44 97 ASP A O 1
ATOM 798 N N . PHE A 1 98 ? 11.281 -13.617 -14.961 1 97.06 98 PHE A N 1
ATOM 799 C CA . PHE A 1 98 ? 10.648 -13.406 -13.664 1 97.06 98 PHE A CA 1
ATOM 800 C C . PHE A 1 98 ? 9.266 -14.039 -13.625 1 97.06 98 PHE A C 1
ATOM 802 O O . PHE A 1 98 ? 8.953 -14.812 -12.719 1 97.06 98 PHE A O 1
ATOM 809 N N . LEU A 1 99 ? 8.453 -13.773 -14.656 1 95.62 99 LEU A N 1
ATOM 810 C CA . LEU A 1 99 ? 7.098 -14.305 -14.719 1 95.62 99 LEU A CA 1
ATOM 811 C C . LEU A 1 99 ? 7.117 -15.82 -14.883 1 95.62 99 LEU A C 1
ATOM 813 O O . LEU A 1 99 ? 6.301 -16.531 -14.289 1 95.62 99 LEU A O 1
ATOM 817 N N . ASN A 1 100 ? 8.055 -16.281 -15.68 1 95.56 100 ASN A N 1
ATOM 818 C CA . ASN A 1 100 ? 8.195 -17.719 -15.852 1 95.56 100 ASN A CA 1
ATOM 819 C C . ASN A 1 100 ? 8.578 -18.406 -14.547 1 95.56 100 ASN A C 1
ATOM 821 O O . ASN A 1 100 ? 8.078 -19.484 -14.242 1 95.56 100 ASN A O 1
ATOM 825 N N . TRP A 1 101 ? 9.438 -17.766 -13.852 1 96.56 101 TRP A N 1
ATOM 826 C CA . TRP A 1 101 ? 9.844 -18.281 -12.547 1 96.56 101 TRP A CA 1
ATOM 827 C C . TRP A 1 101 ? 8.656 -18.359 -11.602 1 96.56 101 TRP A C 1
ATOM 829 O O . TRP A 1 101 ? 8.398 -19.422 -11.008 1 96.56 101 TRP A O 1
ATOM 839 N N . LEU A 1 102 ? 7.875 -17.359 -11.477 1 95.06 102 LEU A N 1
ATOM 840 C CA . LEU A 1 102 ? 6.734 -17.312 -10.562 1 95.06 102 LEU A CA 1
ATOM 841 C C . LEU A 1 102 ? 5.688 -18.344 -10.945 1 95.06 102 LEU A C 1
ATOM 843 O O . LEU A 1 102 ? 5.082 -18.984 -10.078 1 95.06 102 LEU A O 1
ATOM 847 N N . ARG A 1 103 ? 5.523 -18.531 -12.219 1 94.25 103 ARG A N 1
ATOM 848 C CA . ARG A 1 103 ? 4.555 -19.5 -12.719 1 94.25 103 ARG A CA 1
ATOM 849 C C . ARG A 1 103 ? 4.898 -20.906 -12.234 1 94.25 103 ARG A C 1
ATOM 851 O O . ARG A 1 103 ? 4.004 -21.703 -11.938 1 94.25 103 ARG A O 1
ATOM 858 N N . GLY A 1 104 ? 6.156 -21.125 -12.125 1 93.81 104 GLY A N 1
ATOM 859 C CA . GLY A 1 104 ? 6.59 -22.469 -11.789 1 93.81 104 GLY A CA 1
ATOM 860 C C . GLY A 1 104 ? 6.914 -22.656 -10.32 1 93.81 104 GLY A C 1
ATOM 861 O O . GLY A 1 104 ? 7.234 -23.75 -9.875 1 93.81 104 GLY A O 1
ATOM 862 N N . ASP A 1 105 ? 6.844 -21.578 -9.555 1 94.94 105 ASP A N 1
ATOM 863 C CA . ASP A 1 105 ? 7.258 -21.609 -8.148 1 94.94 105 ASP A CA 1
ATOM 864 C C . ASP A 1 105 ? 6.27 -20.844 -7.27 1 94.94 105 ASP A C 1
ATOM 866 O O . ASP A 1 105 ? 6.453 -19.656 -7 1 94.94 105 ASP A O 1
ATOM 870 N N . PHE A 1 106 ? 5.324 -21.594 -6.742 1 93.88 106 PHE A N 1
ATOM 871 C CA . PHE A 1 106 ? 4.258 -20.953 -5.984 1 93.88 106 PHE A CA 1
ATOM 872 C C . PHE A 1 106 ? 4.777 -20.422 -4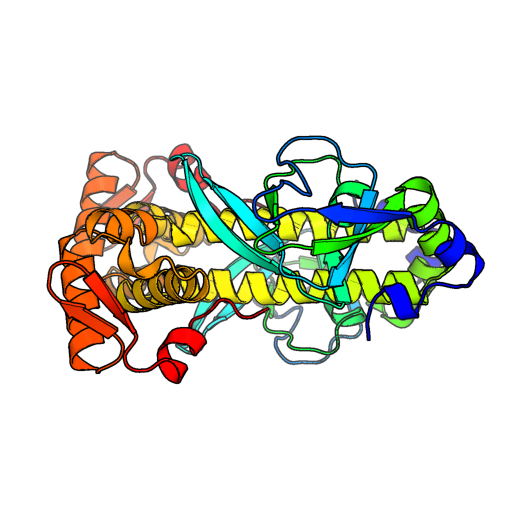.652 1 93.88 106 PHE A C 1
ATOM 874 O O . PHE A 1 106 ? 4.262 -19.438 -4.121 1 93.88 106 PHE A O 1
ATOM 881 N N . GLU A 1 107 ? 5.828 -21.031 -4.113 1 93.12 107 GLU A N 1
ATOM 882 C CA . GLU A 1 107 ? 6.391 -20.531 -2.865 1 93.12 107 GLU A CA 1
ATOM 883 C C . GLU A 1 107 ? 7.004 -19.141 -3.055 1 93.12 107 GLU A C 1
ATOM 885 O O . GLU A 1 107 ? 6.879 -18.281 -2.184 1 93.12 107 GLU A O 1
ATOM 890 N N . ALA A 1 108 ? 7.617 -18.969 -4.191 1 93.62 108 ALA A N 1
ATOM 891 C CA . ALA A 1 108 ? 8.141 -17.656 -4.523 1 93.62 108 ALA A CA 1
ATOM 892 C C . ALA A 1 108 ? 7.008 -16.641 -4.715 1 93.62 108 ALA A C 1
ATOM 894 O O . ALA A 1 108 ? 7.102 -15.508 -4.258 1 93.62 108 ALA A O 1
ATOM 895 N N . THR A 1 109 ? 5.973 -17.094 -5.359 1 93.75 109 THR A N 1
ATOM 896 C CA . THR A 1 109 ? 4.805 -16.266 -5.602 1 93.75 109 THR A CA 1
ATOM 897 C C . THR A 1 109 ? 4.156 -15.844 -4.285 1 93.75 109 THR A C 1
ATOM 899 O O . THR A 1 109 ? 3.832 -14.664 -4.094 1 93.75 109 THR A O 1
ATOM 902 N N . LYS A 1 110 ? 4.055 -16.797 -3.412 1 92.56 110 LYS A N 1
ATOM 903 C CA . LYS A 1 110 ? 3.49 -16.516 -2.094 1 92.56 110 LYS A CA 1
ATOM 904 C C . LYS A 1 110 ? 4.324 -15.484 -1.346 1 92.56 110 LYS A C 1
ATOM 906 O O . LYS A 1 110 ? 3.775 -14.586 -0.704 1 92.56 110 LYS A O 1
ATOM 911 N N . PHE A 1 111 ? 5.586 -15.695 -1.436 1 92.12 111 PHE A N 1
ATOM 912 C CA . PHE A 1 111 ? 6.5 -14.766 -0.777 1 92.12 111 PHE A CA 1
ATOM 913 C C . PHE A 1 111 ? 6.316 -13.359 -1.318 1 92.12 111 PHE A C 1
ATOM 915 O O . PHE A 1 111 ? 6.281 -12.391 -0.551 1 92.12 111 PHE A O 1
ATOM 922 N N . LEU A 1 112 ? 6.199 -13.258 -2.613 1 93 112 LEU A N 1
ATOM 923 C CA . LEU A 1 112 ? 6.027 -11.961 -3.266 1 93 112 LEU A CA 1
ATOM 924 C C . LEU A 1 112 ? 4.734 -11.289 -2.809 1 93 112 LEU A C 1
ATOM 926 O O . LEU A 1 112 ? 4.734 -10.109 -2.449 1 93 112 LEU A O 1
ATOM 930 N N . ILE A 1 113 ? 3.709 -12.031 -2.85 1 92.62 113 ILE A N 1
ATOM 931 C CA . ILE A 1 113 ? 2.41 -11.516 -2.436 1 92.62 113 ILE A CA 1
ATOM 932 C C . ILE A 1 113 ? 2.479 -11.055 -0.981 1 92.62 113 ILE A C 1
ATOM 934 O O . ILE A 1 113 ? 1.964 -9.992 -0.636 1 92.62 113 ILE A O 1
ATOM 938 N N . ARG A 1 114 ? 3.133 -11.82 -0.148 1 90.12 114 ARG A N 1
ATOM 939 C CA . ARG A 1 114 ? 3.307 -11.461 1.257 1 90.12 114 ARG A CA 1
ATOM 940 C C . ARG A 1 114 ? 4.055 -10.141 1.401 1 90.12 114 ARG A C 1
ATOM 942 O O . ARG A 1 114 ? 3.682 -9.297 2.219 1 90.12 114 ARG A O 1
ATOM 949 N N . GLU A 1 115 ? 5.074 -10.031 0.654 1 87.81 115 GLU A N 1
ATOM 950 C CA . GLU A 1 115 ? 5.871 -8.812 0.713 1 87.81 115 GLU A CA 1
ATOM 951 C C . GLU A 1 115 ? 5.047 -7.59 0.309 1 87.81 115 GLU A C 1
ATOM 953 O O . GLU A 1 115 ? 5.09 -6.555 0.977 1 87.81 115 GLU A O 1
ATOM 958 N N . ILE A 1 116 ? 4.32 -7.688 -0.761 1 87.75 116 ILE A N 1
ATOM 959 C CA . ILE A 1 116 ? 3.51 -6.578 -1.252 1 87.75 116 ILE A CA 1
ATOM 960 C C . ILE A 1 116 ? 2.398 -6.27 -0.251 1 87.75 116 ILE A C 1
ATOM 962 O O . ILE A 1 116 ? 2.129 -5.102 0.045 1 87.75 116 ILE A O 1
ATOM 966 N N . SER A 1 117 ? 1.797 -7.309 0.237 1 87 117 SER A N 1
ATOM 967 C CA . SER A 1 117 ? 0.732 -7.145 1.221 1 87 117 SER A CA 1
ATOM 968 C C . SER A 1 117 ? 1.242 -6.449 2.477 1 87 117 SER A C 1
ATOM 970 O O . SER A 1 117 ? 0.552 -5.602 3.047 1 87 117 SER A O 1
ATOM 972 N N . SER A 1 118 ? 2.398 -6.84 2.895 1 83.88 118 SER A N 1
ATOM 973 C CA . SER A 1 118 ? 3 -6.227 4.074 1 83.88 118 SER A CA 1
ATOM 974 C C . SER A 1 118 ? 3.219 -4.73 3.865 1 83.88 118 SER A C 1
ATOM 976 O O . SER A 1 118 ? 2.965 -3.932 4.77 1 83.88 118 SER A O 1
ATOM 978 N N . LYS A 1 119 ? 3.602 -4.395 2.697 1 81.06 119 LYS A N 1
ATOM 979 C CA . LYS A 1 119 ? 3.801 -2.984 2.371 1 81.06 119 LYS A CA 1
ATOM 980 C C . LYS A 1 119 ? 2.479 -2.223 2.398 1 81.06 119 LYS A C 1
ATOM 982 O O . LYS A 1 119 ? 2.434 -1.062 2.814 1 81.06 119 LYS A O 1
ATOM 987 N N . LEU A 1 120 ? 1.487 -2.879 1.922 1 83.38 120 LEU A N 1
ATOM 988 C CA . LEU A 1 120 ? 0.162 -2.27 1.937 1 83.38 120 LEU A CA 1
ATOM 989 C C . LEU A 1 120 ? -0.277 -1.956 3.363 1 83.38 120 LEU A C 1
ATOM 991 O O . LEU A 1 120 ? -0.851 -0.896 3.621 1 83.38 120 LEU A O 1
ATOM 995 N N . VAL A 1 121 ? -0.03 -2.854 4.242 1 77.44 121 VAL A N 1
ATOM 996 C CA . VAL A 1 121 ? -0.403 -2.68 5.641 1 77.44 121 VAL A CA 1
ATOM 997 C C . VAL A 1 121 ? 0.37 -1.505 6.238 1 77.44 121 VAL A C 1
ATOM 999 O O . VAL A 1 121 ? -0.211 -0.652 6.914 1 77.44 121 VAL A O 1
ATOM 1002 N N . VAL A 1 122 ? 1.594 -1.454 5.973 1 75.31 122 VAL A N 1
ATOM 1003 C CA . VAL A 1 122 ? 2.439 -0.375 6.473 1 75.31 122 VAL A CA 1
ATOM 1004 C C . VAL A 1 122 ? 1.942 0.963 5.934 1 75.31 122 VAL A C 1
ATOM 1006 O O . VAL A 1 122 ? 1.837 1.939 6.68 1 75.31 122 VAL A O 1
ATOM 1009 N N . ASN A 1 123 ? 1.641 0.953 4.66 1 75.5 123 ASN A N 1
ATOM 1010 C CA . ASN A 1 123 ? 1.143 2.178 4.043 1 75.5 123 ASN A CA 1
ATOM 1011 C C . ASN A 1 123 ? -0.188 2.611 4.652 1 75.5 123 ASN A C 1
ATOM 1013 O O . ASN A 1 123 ? -0.43 3.805 4.84 1 75.5 123 ASN A O 1
ATOM 1017 N N . ALA A 1 124 ? -0.995 1.633 4.848 1 73.12 124 ALA A N 1
ATOM 1018 C CA . ALA A 1 124 ? -2.283 1.948 5.457 1 73.12 124 ALA A CA 1
ATOM 1019 C C . ALA A 1 124 ? -2.1 2.582 6.832 1 73.12 124 ALA A C 1
ATOM 1021 O O . ALA A 1 124 ? -2.785 3.549 7.176 1 73.12 124 ALA A O 1
ATOM 1022 N N . GLU A 1 125 ? -1.169 2.109 7.574 1 71.62 125 GLU A N 1
ATOM 1023 C CA . GLU A 1 125 ? -0.866 2.664 8.891 1 71.62 125 GLU A CA 1
ATOM 1024 C C . GLU A 1 125 ? -0.29 4.07 8.781 1 71.62 125 GLU A C 1
ATOM 1026 O O . GLU A 1 125 ? -0.611 4.945 9.586 1 71.62 125 GLU A O 1
ATOM 1031 N N . LEU A 1 126 ? 0.503 4.238 7.852 1 67.56 126 LEU A N 1
ATOM 1032 C CA . LEU A 1 126 ? 1.11 5.547 7.629 1 67.56 126 LEU A CA 1
ATOM 1033 C C . LEU A 1 126 ? 0.06 6.57 7.203 1 67.56 126 LEU A C 1
ATOM 1035 O O . LEU A 1 126 ? 0.087 7.719 7.652 1 67.56 126 LEU A O 1
ATOM 1039 N N . ILE A 1 127 ? -0.786 6.18 6.34 1 68.25 127 ILE A N 1
ATOM 1040 C CA . ILE A 1 127 ? -1.887 7.031 5.906 1 68.25 127 ILE A CA 1
ATOM 1041 C C . ILE A 1 127 ? -2.713 7.465 7.113 1 68.25 127 ILE A C 1
ATOM 1043 O O . ILE A 1 127 ? -3.062 8.641 7.25 1 68.25 127 ILE A O 1
ATOM 1047 N N . GLU A 1 128 ? -2.945 6.52 7.918 1 64.25 128 GLU A N 1
ATOM 1048 C CA . GLU A 1 128 ? -3.691 6.82 9.133 1 64.25 128 GLU A CA 1
ATOM 1049 C C . GLU A 1 128 ? -2.938 7.816 10.016 1 64.25 128 GLU A C 1
ATOM 1051 O O . GLU A 1 128 ? -3.529 8.766 10.531 1 64.25 128 GLU A O 1
ATOM 1056 N N . GLU A 1 129 ? -1.718 7.59 10.195 1 62 129 GLU A N 1
ATOM 1057 C CA . GLU A 1 129 ? -0.872 8.461 11 1 62 129 GLU A CA 1
ATOM 1058 C C . GLU A 1 129 ? -0.835 9.875 10.43 1 62 129 GLU A C 1
ATOM 1060 O O . GLU A 1 129 ? -1 10.852 11.164 1 62 129 GLU A O 1
ATOM 1065 N N . LEU A 1 130 ? -0.598 9.898 9.172 1 61.31 130 LEU A N 1
ATOM 1066 C CA . LEU A 1 130 ? -0.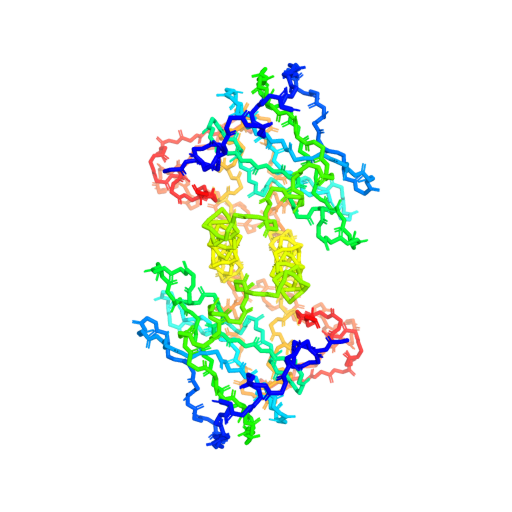465 11.188 8.492 1 61.31 130 LEU A CA 1
ATOM 1067 C C . LEU A 1 130 ? -1.786 11.945 8.508 1 61.31 130 LEU A C 1
ATOM 1069 O O . LEU A 1 130 ? -1.798 13.18 8.57 1 61.31 130 LEU A O 1
ATOM 1073 N N . SER A 1 131 ? -2.793 11.164 8.297 1 53.09 131 SER A N 1
ATOM 1074 C CA . SER A 1 131 ? -4.109 11.797 8.312 1 53.09 131 SER A CA 1
ATOM 1075 C C . SER A 1 131 ? -4.441 12.344 9.695 1 53.09 131 SER A C 1
ATOM 1077 O O . SER A 1 131 ? -5.27 13.25 9.828 1 53.09 131 SER A O 1
ATOM 1079 N N . SER A 1 132 ? -3.793 11.641 10.672 1 50.94 132 SER A N 1
ATOM 1080 C CA . SER A 1 132 ? -4.074 12.008 12.055 1 50.94 132 SER A CA 1
ATOM 1081 C C . SER A 1 132 ? -3.006 12.945 12.602 1 50.94 132 SER A C 1
ATOM 1083 O O . SER A 1 132 ? -3.152 13.484 13.703 1 50.94 132 SER A O 1
ATOM 1085 N N . LEU A 1 133 ? -1.866 13.031 11.938 1 54.81 133 LEU A N 1
ATOM 1086 C CA . LEU A 1 133 ? -0.699 13.688 12.523 1 54.81 133 LEU A CA 1
ATOM 1087 C C . LEU A 1 133 ? -0.946 15.18 12.703 1 54.81 133 LEU A C 1
ATOM 1089 O O . LEU A 1 133 ? -1.527 15.828 11.836 1 54.81 133 LEU A O 1
ATOM 1093 N N . SER A 1 134 ? -0.617 15.539 13.969 1 58.66 134 SER A N 1
ATOM 1094 C CA . SER A 1 134 ? -0.475 16.969 14.234 1 58.66 134 SER A CA 1
ATOM 1095 C C . SER A 1 134 ? 0.636 17.578 13.391 1 58.66 134 SER A C 1
ATOM 1097 O O . SER A 1 134 ? 1.448 16.859 12.805 1 58.66 134 SER A O 1
ATOM 1099 N N . VAL A 1 135 ? 0.594 18.797 13.234 1 59.41 135 VAL A N 1
ATOM 1100 C CA . VAL A 1 135 ? 1.658 19.531 12.555 1 59.41 135 VAL A CA 1
ATOM 1101 C C . VAL A 1 135 ? 3.012 19.141 13.141 1 59.41 135 VAL A C 1
ATOM 1103 O O . VAL A 1 135 ? 3.979 18.922 12.406 1 59.41 135 VAL A O 1
ATOM 1106 N N . LYS A 1 136 ? 3.014 18.891 14.461 1 63.5 136 LYS A N 1
ATOM 1107 C CA . LYS A 1 136 ? 4.258 18.531 15.141 1 63.5 136 LYS A CA 1
ATOM 1108 C C . LYS A 1 136 ? 4.766 17.172 14.664 1 63.5 136 LYS A C 1
ATOM 1110 O O . LYS A 1 136 ? 5.953 17.016 14.359 1 63.5 136 LYS A O 1
ATOM 1115 N N . GLU A 1 137 ? 3.895 16.281 14.633 1 63.66 137 GLU A N 1
ATOM 1116 C CA . GLU A 1 137 ? 4.281 14.93 14.242 1 63.66 137 GLU A CA 1
ATOM 1117 C C . GLU A 1 137 ? 4.719 14.875 12.781 1 63.66 137 GLU A C 1
ATOM 1119 O O . GLU A 1 137 ? 5.688 14.188 12.438 1 63.66 137 GLU A O 1
ATOM 1124 N N . ARG A 1 138 ? 4.051 15.531 12.016 1 63.94 138 ARG A N 1
ATOM 1125 C CA . ARG A 1 138 ? 4.426 15.625 10.609 1 63.94 138 ARG A CA 1
ATOM 1126 C C . ARG A 1 138 ? 5.789 16.297 10.453 1 63.94 138 ARG A C 1
ATOM 1128 O O . ARG A 1 138 ? 6.59 15.875 9.609 1 63.94 138 ARG A O 1
ATOM 1135 N N . LEU A 1 139 ? 6.008 17.266 11.211 1 71.81 139 LEU A N 1
ATOM 1136 C CA . LEU A 1 139 ? 7.281 17.969 11.234 1 71.81 139 LEU A CA 1
ATOM 1137 C C . LEU A 1 139 ? 8.422 17.031 11.602 1 71.81 139 LEU A C 1
ATOM 1139 O O . LEU A 1 139 ? 9.445 17 10.922 1 71.81 139 LEU A O 1
ATOM 1143 N N . LEU A 1 140 ? 8.195 16.234 12.578 1 67.19 140 LEU A N 1
ATOM 1144 C CA . LEU A 1 140 ? 9.234 15.312 13.039 1 67.19 140 LEU A CA 1
ATOM 1145 C C . LEU A 1 140 ? 9.539 14.258 11.977 1 67.19 140 LEU A C 1
ATOM 1147 O O . LEU A 1 140 ? 10.695 13.883 11.781 1 67.19 140 LEU A O 1
ATOM 1151 N N . ARG A 1 141 ? 8.539 13.852 11.406 1 62.28 141 ARG A N 1
ATOM 1152 C CA . ARG A 1 141 ? 8.727 12.883 10.328 1 62.28 141 ARG A CA 1
ATOM 1153 C C . ARG A 1 141 ? 9.57 13.477 9.203 1 62.28 141 ARG A C 1
ATOM 1155 O O . ARG A 1 141 ? 10.484 12.82 8.695 1 62.28 141 ARG A O 1
ATOM 1162 N N . CYS A 1 142 ? 9.273 14.656 8.734 1 63.81 142 CYS A N 1
ATOM 1163 C CA . CYS A 1 142 ? 10.031 15.359 7.703 1 63.81 142 CYS A CA 1
ATOM 1164 C C . CYS A 1 142 ? 11.492 15.531 8.117 1 63.81 142 CYS A C 1
ATOM 1166 O O . CYS A 1 142 ? 12.398 15.242 7.336 1 63.81 142 CYS A O 1
ATOM 1168 N N . ILE A 1 143 ? 11.68 15.906 9.297 1 72.69 143 ILE A N 1
ATOM 1169 C CA . ILE A 1 143 ? 13.023 16.141 9.812 1 72.69 143 ILE A CA 1
ATOM 1170 C C . ILE A 1 143 ? 13.797 14.82 9.828 1 72.69 143 ILE A C 1
ATOM 1172 O O . ILE A 1 143 ? 14.969 14.781 9.453 1 72.69 143 ILE A O 1
ATOM 1176 N N . SER A 1 144 ? 13.125 13.781 10.258 1 67.44 144 SER A N 1
ATOM 1177 C CA . SER A 1 144 ? 13.773 12.477 10.32 1 67.44 144 SER A CA 1
ATOM 1178 C C . SER A 1 144 ? 14.25 12.023 8.945 1 67.44 144 SER A C 1
ATOM 1180 O O . SER A 1 144 ? 15.344 11.469 8.812 1 67.44 144 SER A O 1
ATOM 1182 N N . LEU A 1 145 ? 13.406 12.211 8.039 1 58.12 145 LEU A N 1
ATOM 1183 C CA . LEU A 1 145 ? 13.766 11.836 6.672 1 58.12 145 LEU A CA 1
ATOM 1184 C C . LEU A 1 145 ? 14.977 12.625 6.188 1 58.12 145 LEU A C 1
ATOM 1186 O O . LEU A 1 145 ? 15.906 12.055 5.613 1 58.12 145 LEU A O 1
ATOM 1190 N N . HIS A 1 146 ? 14.969 13.961 6.32 1 65.81 146 HIS A N 1
ATOM 1191 C CA . HIS A 1 146 ? 16.094 14.805 5.93 1 65.81 146 HIS A CA 1
ATOM 1192 C C . HIS A 1 146 ? 17.359 14.438 6.699 1 65.81 146 HIS A C 1
ATOM 1194 O O . HIS A 1 146 ? 18.453 14.492 6.152 1 65.81 146 HIS A O 1
ATOM 1200 N N . TYR A 1 147 ? 17.172 14.109 7.949 1 66.75 147 TYR A N 1
ATOM 1201 C CA . TYR A 1 147 ? 18.297 13.664 8.766 1 66.75 147 TYR A CA 1
ATOM 1202 C C . TYR A 1 147 ? 18.922 12.391 8.203 1 66.75 147 TYR A C 1
ATOM 1204 O O . TYR A 1 147 ? 20.141 12.297 8.062 1 66.75 147 TYR A O 1
ATOM 1212 N N . TYR A 1 148 ? 18.016 11.477 7.918 1 59.19 148 TYR A N 1
ATOM 1213 C CA . TYR A 1 148 ? 18.469 10.203 7.387 1 59.19 148 TYR A CA 1
ATOM 1214 C C . TYR A 1 148 ? 19.219 10.391 6.07 1 59.19 148 TYR A C 1
ATOM 1216 O O . TYR A 1 148 ? 20.172 9.672 5.785 1 59.19 148 TYR A O 1
ATOM 1224 N N . ARG A 1 149 ? 18.844 11.406 5.336 1 57 149 ARG A N 1
ATOM 1225 C CA . ARG A 1 149 ? 19.438 11.695 4.039 1 57 149 ARG A CA 1
ATOM 1226 C C . ARG A 1 149 ? 20.641 12.617 4.188 1 57 149 ARG A C 1
ATOM 1228 O O . ARG A 1 149 ? 21.203 13.086 3.191 1 57 149 ARG A O 1
ATOM 1235 N N . SER A 1 150 ? 20.953 12.914 5.383 1 66.69 150 SER A N 1
ATOM 1236 C CA . SER A 1 150 ? 22.062 13.828 5.656 1 66.69 150 SER A CA 1
ATOM 1237 C C . SER A 1 150 ? 21.859 15.172 4.965 1 66.69 150 SER A C 1
ATOM 1239 O O . SER A 1 150 ? 22.812 15.758 4.434 1 66.69 150 SER A O 1
ATOM 1241 N N . GLU A 1 151 ? 20.656 15.562 4.832 1 67.88 151 GLU A N 1
ATOM 1242 C CA . GLU A 1 151 ? 20.328 16.828 4.195 1 67.88 151 GLU A CA 1
ATOM 1243 C C . GLU A 1 151 ? 19.625 17.766 5.18 1 67.88 151 GLU A C 1
ATOM 1245 O O . GLU A 1 151 ? 19.016 18.75 4.773 1 67.88 151 GLU A O 1
ATOM 1250 N N . LEU A 1 152 ? 19.734 17.438 6.414 1 75.75 152 LEU A N 1
ATOM 1251 C CA . LEU A 1 152 ? 19 18.203 7.406 1 75.75 152 LEU A CA 1
ATOM 1252 C C . LEU A 1 152 ? 19.516 19.641 7.488 1 75.75 152 LEU A C 1
ATOM 1254 O O . LEU A 1 152 ? 18.734 20.578 7.66 1 75.75 152 LEU A O 1
ATOM 1258 N N . ASN A 1 153 ? 20.797 19.812 7.297 1 74.62 153 ASN A N 1
ATOM 1259 C CA . ASN A 1 153 ? 21.422 21.125 7.43 1 74.62 153 ASN A CA 1
ATOM 1260 C C . ASN A 1 153 ? 21 22.062 6.309 1 74.62 153 ASN A C 1
ATOM 1262 O O . ASN A 1 153 ? 21.156 23.281 6.426 1 74.62 153 ASN A O 1
ATOM 1266 N N . LEU A 1 154 ? 20.406 21.516 5.301 1 74 154 LEU A N 1
ATOM 1267 C CA . LEU A 1 154 ? 20 22.312 4.156 1 74 154 LEU A CA 1
ATOM 1268 C C . LEU A 1 154 ? 18.516 22.641 4.219 1 74 154 LEU A C 1
ATOM 1270 O O . LEU A 1 154 ? 18.016 23.438 3.424 1 74 154 LEU A O 1
ATOM 1274 N N . LEU A 1 155 ? 17.891 22.062 5.156 1 77.88 155 LEU A N 1
ATOM 1275 C CA . LEU A 1 155 ? 16.453 22.219 5.254 1 77.88 155 LEU A CA 1
ATOM 1276 C C . LEU A 1 155 ? 16.078 23.562 5.859 1 77.88 155 LEU A C 1
ATOM 1278 O O . LEU A 1 155 ? 16.531 23.891 6.961 1 77.88 155 LEU A O 1
ATOM 1282 N N . THR A 1 156 ? 15.414 24.422 5.078 1 77.75 156 THR A N 1
ATOM 1283 C CA . THR A 1 156 ? 14.945 25.719 5.578 1 77.75 156 THR A CA 1
ATOM 1284 C C . THR A 1 156 ? 13.523 25.594 6.133 1 77.75 156 THR A C 1
ATOM 1286 O O . THR A 1 156 ? 12.82 24.625 5.852 1 77.75 156 THR A O 1
ATOM 1289 N N . LYS A 1 157 ? 13.086 26.562 7.031 1 80.5 157 LYS A N 1
ATOM 1290 C CA . LYS A 1 157 ? 11.719 26.594 7.559 1 80.5 157 LYS A CA 1
ATOM 1291 C C . LYS A 1 157 ? 10.695 26.672 6.426 1 80.5 157 LYS A C 1
ATOM 1293 O O . LYS A 1 157 ? 9.641 26.031 6.496 1 80.5 157 LYS A O 1
ATOM 1298 N N . LYS A 1 158 ? 11.086 27.406 5.406 1 75.06 158 LYS A N 1
ATOM 1299 C CA . LYS A 1 158 ? 10.195 27.547 4.262 1 75.06 158 LYS A CA 1
ATOM 1300 C C . LYS A 1 158 ? 9.977 26.203 3.568 1 75.06 158 LYS A C 1
ATOM 1302 O O . LYS A 1 158 ? 8.844 25.844 3.246 1 75.06 158 LYS A O 1
ATOM 1307 N N . GLN A 1 159 ? 11.07 25.531 3.34 1 71.81 159 GLN A N 1
ATOM 1308 C CA . GLN A 1 159 ? 10.984 24.203 2.748 1 71.81 159 GLN A CA 1
ATOM 1309 C C . GLN A 1 159 ? 10.188 23.25 3.635 1 71.81 159 GLN A C 1
ATOM 1311 O O . GLN A 1 159 ? 9.375 22.469 3.139 1 71.81 159 GLN A O 1
ATOM 1316 N N . LEU A 1 160 ? 10.531 23.297 4.918 1 75.31 160 LEU A N 1
ATOM 1317 C CA . LEU A 1 160 ? 9.828 22.469 5.891 1 75.31 160 LEU A CA 1
ATOM 1318 C C . LEU A 1 160 ? 8.328 22.75 5.867 1 75.31 160 LEU A C 1
ATOM 1320 O O . LEU A 1 160 ? 7.523 21.812 5.895 1 75.31 160 LEU A O 1
ATOM 1324 N N . ALA A 1 161 ? 7.93 24.016 5.867 1 73.31 161 ALA A N 1
ATOM 1325 C CA . ALA A 1 161 ? 6.523 24.406 5.812 1 73.31 161 ALA A CA 1
ATOM 1326 C C . ALA A 1 161 ? 5.836 23.828 4.582 1 73.31 161 ALA A C 1
ATOM 1328 O O . ALA A 1 161 ? 4.707 23.344 4.664 1 73.31 161 ALA A O 1
ATOM 1329 N N . SER A 1 162 ? 6.484 23.844 3.51 1 67.31 162 SER A N 1
ATOM 1330 C CA . SER A 1 162 ? 5.965 23.297 2.256 1 67.31 162 SER A CA 1
ATOM 1331 C C . SER A 1 162 ? 5.812 21.781 2.324 1 67.31 162 SER A C 1
ATOM 1333 O O . SER A 1 162 ? 4.777 21.25 1.931 1 67.31 162 SER A O 1
ATOM 1335 N N . GLU A 1 163 ? 6.836 21.203 2.861 1 62.09 163 GLU A N 1
ATOM 1336 C CA . GLU A 1 163 ? 6.848 19.75 2.898 1 62.09 163 GLU A CA 1
ATOM 1337 C C . GLU A 1 163 ? 5.816 19.219 3.887 1 62.09 163 GLU A C 1
ATOM 1339 O O . GLU A 1 163 ? 5.199 18.172 3.645 1 62.09 163 GLU A O 1
ATOM 1344 N N . VAL A 1 164 ? 5.715 19.844 5.02 1 65.06 164 VAL A N 1
ATOM 1345 C CA . VAL A 1 164 ? 4.777 19.453 6.07 1 65.06 164 VAL A CA 1
ATOM 1346 C C . VAL A 1 164 ? 3.381 19.969 5.734 1 65.06 164 VAL A C 1
ATOM 1348 O O . VAL A 1 164 ? 2.393 19.531 6.328 1 65.06 164 VAL A O 1
ATOM 1351 N N . ASN A 1 165 ? 3.346 20.859 4.785 1 62.47 165 ASN A N 1
ATOM 1352 C CA . ASN A 1 165 ? 2.104 21.5 4.367 1 62.47 165 ASN A CA 1
ATOM 1353 C C . ASN A 1 165 ? 1.37 22.125 5.551 1 62.47 165 ASN A C 1
ATOM 1355 O O . ASN A 1 165 ? 0.203 21.812 5.797 1 62.47 165 ASN A O 1
ATOM 1359 N N . ALA A 1 166 ? 1.951 22.938 6.207 1 64.62 166 ALA A N 1
ATOM 1360 C CA . ALA A 1 166 ? 1.433 23.672 7.352 1 64.62 166 ALA A CA 1
ATOM 1361 C C . ALA A 1 166 ? 1.895 25.125 7.32 1 64.62 166 ALA A C 1
ATOM 1363 O O . ALA A 1 166 ? 2.955 25.438 6.773 1 64.62 166 ALA A O 1
ATOM 1364 N N . PRO A 1 167 ? 0.993 25.969 7.77 1 65.31 167 PRO A N 1
ATOM 1365 C CA . PRO A 1 167 ? 1.408 27.375 7.84 1 65.31 167 PRO A CA 1
ATOM 1366 C C . PRO A 1 167 ? 2.656 27.578 8.695 1 65.31 167 PRO A C 1
ATOM 1368 O O . PRO A 1 167 ? 2.896 26.812 9.633 1 65.31 167 PRO A O 1
ATOM 1371 N N . ILE A 1 168 ? 3.414 28.688 8.203 1 74.06 168 ILE A N 1
ATOM 1372 C CA . ILE A 1 168 ? 4.684 29 8.852 1 74.06 168 ILE A CA 1
ATOM 1373 C C . ILE A 1 168 ? 4.473 29.156 10.352 1 74.06 168 ILE A C 1
ATOM 1375 O O . ILE A 1 168 ? 5.328 28.766 11.148 1 74.06 168 ILE A O 1
ATOM 1379 N N . ARG A 1 169 ? 3.346 29.625 10.727 1 76.81 169 ARG A N 1
ATOM 1380 C CA . ARG A 1 169 ? 3.062 29.812 12.148 1 76.81 169 ARG A CA 1
ATOM 1381 C C . ARG A 1 169 ? 2.984 28.469 12.867 1 76.81 169 ARG A C 1
ATOM 1383 O O . ARG A 1 169 ? 3.488 28.328 13.984 1 76.81 169 ARG A O 1
ATOM 1390 N N . SER A 1 170 ? 2.363 27.562 12.297 1 70.44 170 SER A N 1
ATOM 1391 C CA . SER A 1 170 ? 2.238 26.219 12.867 1 70.44 170 SER A CA 1
ATOM 1392 C C . SER A 1 170 ? 3.584 25.5 12.891 1 70.44 170 SER A C 1
ATOM 1394 O O . SER A 1 170 ? 3.891 24.781 13.844 1 70.44 170 SER A O 1
ATOM 1396 N N . ILE A 1 171 ? 4.309 25.656 11.859 1 78.94 171 ILE A N 1
ATOM 1397 C CA . ILE A 1 171 ? 5.648 25.078 11.773 1 78.94 171 ILE A CA 1
ATOM 1398 C C . ILE A 1 171 ? 6.512 25.609 12.914 1 78.94 171 ILE A C 1
ATOM 1400 O O . ILE A 1 171 ? 7.184 24.844 13.609 1 78.94 171 ILE A O 1
ATOM 1404 N N . ASN A 1 172 ? 6.461 26.922 13.07 1 80.69 172 ASN A N 1
ATOM 1405 C CA . ASN A 1 172 ? 7.227 27.531 14.141 1 80.69 172 ASN A CA 1
ATOM 1406 C C . ASN A 1 172 ? 6.82 27 15.508 1 80.69 172 ASN A C 1
ATOM 1408 O O . ASN A 1 172 ? 7.676 26.734 16.359 1 80.69 172 ASN A O 1
ATOM 1412 N N . ARG A 1 173 ? 5.527 26.828 15.617 1 78.56 173 ARG A N 1
ATOM 1413 C CA . ARG A 1 173 ? 5.031 26.281 16.875 1 78.56 173 ARG A CA 1
ATOM 1414 C C . ARG A 1 173 ? 5.523 24.844 17.078 1 78.56 173 ARG A C 1
ATOM 1416 O O . ARG A 1 173 ? 5.957 24.484 18.172 1 78.56 173 ARG A O 1
ATOM 1423 N N . ALA A 1 174 ? 5.449 24.109 16.109 1 79.5 174 ALA A N 1
ATOM 1424 C CA . ALA A 1 174 ? 5.891 22.719 16.156 1 79.5 174 ALA A CA 1
ATOM 1425 C C . ALA A 1 174 ? 7.391 22.625 16.422 1 79.5 174 ALA A C 1
ATOM 1427 O O . ALA A 1 174 ? 7.836 21.781 17.203 1 79.5 174 ALA A O 1
ATOM 1428 N N . ILE A 1 175 ? 8.125 23.469 15.703 1 80 175 ILE A N 1
ATOM 1429 C CA . ILE A 1 175 ? 9.57 23.516 15.93 1 80 175 ILE A CA 1
ATOM 1430 C C . ILE A 1 175 ? 9.852 23.828 17.391 1 80 175 ILE A C 1
ATOM 1432 O O . ILE A 1 175 ? 10.648 23.141 18.047 1 80 175 ILE A O 1
ATOM 1436 N N . ASN A 1 176 ? 9.18 24.812 17.875 1 84 176 ASN A N 1
ATOM 1437 C CA . ASN A 1 176 ? 9.375 25.219 19.25 1 84 176 ASN A CA 1
ATOM 1438 C C . ASN A 1 176 ? 9.055 24.078 20.219 1 84 176 ASN A C 1
ATOM 1440 O O . ASN A 1 176 ? 9.773 23.859 21.203 1 84 176 ASN A O 1
ATOM 1444 N N . GLU A 1 177 ? 8.047 23.453 19.938 1 79.44 177 GLU A N 1
ATOM 1445 C CA . GLU A 1 177 ? 7.68 22.312 20.766 1 79.44 177 GLU A CA 1
ATOM 1446 C C . GLU A 1 177 ? 8.758 21.234 20.734 1 79.44 177 GLU A C 1
ATOM 1448 O O . GLU A 1 177 ? 9.125 20.688 21.781 1 79.44 177 GLU A O 1
ATOM 1453 N N . CYS A 1 178 ? 9.219 20.891 19.609 1 78.88 178 CYS A N 1
ATOM 1454 C CA . CYS A 1 178 ? 10.242 19.859 19.453 1 78.88 178 CYS A CA 1
ATOM 1455 C C . CYS A 1 178 ? 11.539 20.266 20.141 1 78.88 178 CYS A C 1
ATOM 1457 O O . CYS A 1 178 ? 12.234 19.422 20.719 1 78.88 178 CYS A O 1
ATOM 1459 N N . VAL A 1 179 ? 11.859 21.562 20.047 1 79.94 179 VAL A N 1
ATOM 1460 C CA . VAL A 1 179 ? 13.047 22.094 20.703 1 79.94 179 VAL A CA 1
ATOM 1461 C C . VAL A 1 179 ? 12.891 21.984 22.219 1 79.94 179 VAL A C 1
ATOM 1463 O O . VAL A 1 179 ? 13.812 21.547 22.906 1 79.94 179 VAL A O 1
ATOM 1466 N N . GLN A 1 180 ? 11.711 22.328 22.672 1 82.38 180 GLN A N 1
ATOM 1467 C CA . GLN A 1 180 ? 11.438 22.266 24.109 1 82.38 180 GLN A CA 1
ATOM 1468 C C . GLN A 1 180 ? 11.531 20.828 24.609 1 82.38 180 GLN A C 1
ATOM 1470 O O . GLN A 1 180 ? 11.977 20.594 25.75 1 82.38 180 GLN A O 1
ATOM 1475 N N . GLU A 1 181 ? 11.195 19.969 23.766 1 77.94 181 GLU A N 1
ATOM 1476 C CA . GLU A 1 181 ? 11.227 18.562 24.141 1 77.94 181 GLU A CA 1
ATOM 1477 C C . GLU A 1 181 ? 12.602 17.953 23.875 1 77.94 181 GLU A C 1
ATOM 1479 O O . GLU A 1 181 ? 12.797 16.75 24.047 1 77.94 181 GLU A O 1
ATOM 1484 N N . HIS A 1 182 ? 13.547 18.672 23.438 1 80.62 182 HIS A N 1
ATOM 1485 C CA . HIS A 1 182 ? 14.93 18.297 23.172 1 80.62 182 HIS A CA 1
ATOM 1486 C C . HIS A 1 182 ? 15.016 17.203 22.094 1 80.62 182 HIS A C 1
ATOM 1488 O O . HIS A 1 182 ? 15.82 16.281 22.203 1 80.62 182 HIS A O 1
ATOM 1494 N N . LEU A 1 183 ? 14.086 17.312 21.203 1 77.56 183 LEU A N 1
ATOM 1495 C CA . LEU A 1 183 ? 14.125 16.375 20.078 1 77.56 183 LEU A CA 1
ATOM 1496 C C . LEU A 1 183 ? 15.023 16.906 18.969 1 77.56 183 LEU A C 1
ATOM 1498 O O . LEU A 1 183 ? 15.836 16.156 18.422 1 77.56 183 LEU A O 1
ATOM 1502 N N . ILE A 1 184 ? 14.812 18.141 18.641 1 80.88 184 ILE A N 1
ATOM 1503 C CA . ILE A 1 184 ? 15.602 18.812 17.609 1 80.88 184 ILE A CA 1
ATOM 1504 C C . ILE A 1 184 ? 16.094 20.156 18.125 1 80.88 184 ILE A C 1
ATOM 1506 O O . ILE A 1 184 ? 15.648 20.625 19.172 1 80.88 184 ILE A O 1
ATOM 1510 N N . ALA A 1 185 ? 17.141 20.703 17.547 1 80.5 185 ALA A N 1
ATOM 1511 C CA . ALA A 1 185 ? 17.609 22.078 17.766 1 80.5 185 ALA A CA 1
ATOM 1512 C C . ALA A 1 185 ? 17.516 22.906 16.484 1 80.5 185 ALA A C 1
ATOM 1514 O O . ALA A 1 185 ? 17.641 22.359 15.391 1 80.5 185 ALA A O 1
ATOM 1515 N N . TYR A 1 186 ? 17.062 24.031 16.609 1 83.5 186 TYR A N 1
ATOM 1516 C CA . TYR A 1 186 ? 17.047 25 15.516 1 83.5 186 TYR A CA 1
ATOM 1517 C C . TYR A 1 186 ? 17.875 26.234 15.867 1 83.5 186 TYR A C 1
ATOM 1519 O O . TYR A 1 186 ? 17.453 27.078 16.656 1 83.5 186 TYR A O 1
ATOM 1527 N N . GLU A 1 187 ? 19.203 26.281 15.25 1 76.88 187 GLU A N 1
ATOM 1528 C CA . GLU A 1 187 ? 20.156 27.344 15.508 1 76.88 187 GLU A CA 1
ATOM 1529 C C . GLU A 1 187 ? 20.75 27.875 14.203 1 76.88 187 GLU A C 1
ATOM 1531 O O . GLU A 1 187 ? 21.094 27.109 13.312 1 76.88 187 GLU A O 1
ATOM 1536 N N . ASN A 1 188 ? 20.922 29.266 14.062 1 77.94 188 ASN A N 1
ATOM 1537 C CA . ASN A 1 188 ? 21.484 29.875 12.867 1 77.94 188 ASN A CA 1
ATOM 1538 C C . ASN A 1 188 ? 20.766 29.406 11.602 1 77.94 188 ASN A C 1
ATOM 1540 O O . ASN A 1 188 ? 21.422 29.047 10.617 1 77.94 188 ASN A O 1
ATOM 1544 N N . LYS A 1 189 ? 19.453 29.156 11.703 1 76 189 LYS A N 1
ATOM 1545 C CA . LYS A 1 189 ? 18.578 28.781 10.602 1 76 189 LYS A CA 1
ATOM 1546 C C . LYS A 1 189 ? 18.875 27.359 10.117 1 76 189 LYS A C 1
ATOM 1548 O O . LYS A 1 189 ? 18.672 27.047 8.953 1 76 189 LYS A O 1
ATOM 1553 N N . ARG A 1 190 ? 19.531 26.609 11.016 1 75.56 190 ARG A N 1
ATOM 1554 C CA . ARG A 1 190 ? 19.844 25.234 10.688 1 75.56 190 ARG A CA 1
ATOM 1555 C C . ARG A 1 190 ? 19.234 24.266 11.703 1 75.56 190 ARG A C 1
ATOM 1557 O O . ARG A 1 190 ? 19.219 24.547 12.898 1 75.56 190 ARG A O 1
ATOM 1564 N N . PHE A 1 191 ? 18.672 23.125 11.133 1 80.19 191 PHE A N 1
ATOM 1565 C CA . PHE A 1 191 ? 18.094 22.078 11.977 1 80.19 191 PHE A CA 1
ATOM 1566 C C . PHE A 1 191 ? 19.156 21.062 12.375 1 80.19 191 PHE A C 1
ATOM 1568 O O . PHE A 1 191 ? 20.047 20.75 11.594 1 80.19 191 PHE A O 1
ATOM 1575 N N . SER A 1 192 ? 19.125 20.641 13.602 1 78.5 192 SER A N 1
ATOM 1576 C CA . SER A 1 192 ? 19.922 19.5 14.062 1 78.5 192 SER A CA 1
ATOM 1577 C C . SER A 1 192 ? 19.094 18.578 14.938 1 78.5 192 SER A C 1
ATOM 1579 O O . SER A 1 192 ? 18.109 19 15.562 1 78.5 192 SER A O 1
ATOM 1581 N N . VAL A 1 193 ? 19.359 17.297 14.898 1 80.38 193 VAL A N 1
ATOM 1582 C CA . VAL A 1 193 ? 18.641 16.297 15.695 1 80.38 193 VAL A CA 1
ATOM 1583 C C . VAL A 1 193 ? 19.359 16.109 17.031 1 80.38 193 VAL A C 1
ATOM 1585 O O . VAL A 1 193 ? 20.562 15.898 17.078 1 80.38 193 VAL A O 1
ATOM 1588 N N . ILE A 1 194 ? 18.734 16.266 18.078 1 75.38 194 ILE A N 1
ATOM 1589 C CA . ILE A 1 194 ? 19.281 16.094 19.422 1 75.38 194 ILE A CA 1
ATOM 1590 C C . ILE A 1 194 ? 19.031 14.664 19.906 1 75.38 194 ILE A C 1
ATOM 1592 O O . ILE A 1 194 ? 19.969 13.984 20.344 1 75.38 194 ILE A O 1
ATOM 1596 N N . ASN A 1 195 ? 17.781 14.219 19.828 1 71.44 195 ASN A N 1
ATOM 1597 C CA . ASN A 1 195 ? 17.406 12.867 20.219 1 71.44 195 ASN A CA 1
ATOM 1598 C C . ASN A 1 195 ? 17.141 11.977 19.016 1 71.44 195 ASN A C 1
ATOM 1600 O O . ASN A 1 195 ? 16 11.906 18.531 1 71.44 195 ASN A O 1
ATOM 1604 N N . GLN A 1 196 ? 18.156 11.297 18.578 1 70.62 196 GLN A N 1
ATOM 1605 C CA . GLN A 1 196 ? 18.094 10.516 17.344 1 70.62 196 GLN A CA 1
ATOM 1606 C C . GLN A 1 196 ? 17.078 9.383 17.469 1 70.62 196 GLN A C 1
ATOM 1608 O O . GLN A 1 196 ? 16.312 9.109 16.547 1 70.62 196 GLN A O 1
ATOM 1613 N N . ARG A 1 197 ? 17.156 8.812 18.625 1 62.22 197 ARG A N 1
ATOM 1614 C CA . ARG A 1 197 ? 16.297 7.66 18.844 1 62.22 197 ARG A CA 1
ATOM 1615 C C . ARG A 1 197 ? 14.82 8.039 18.719 1 62.22 197 ARG A C 1
ATOM 1617 O O . ARG A 1 197 ? 14.055 7.344 18.062 1 62.22 197 ARG A O 1
ATOM 1624 N N . GLU A 1 198 ? 14.547 9.133 19.359 1 60.12 198 GLU A N 1
ATOM 1625 C CA . GLU A 1 198 ? 13.148 9.57 19.359 1 60.12 198 GLU A CA 1
ATOM 1626 C C . GLU A 1 198 ? 12.727 10.07 17.984 1 60.12 198 GLU A C 1
ATOM 1628 O O . GLU A 1 198 ? 11.625 9.781 17.516 1 60.12 198 GLU A O 1
ATOM 1633 N N . VAL A 1 199 ? 13.617 10.781 17.25 1 61.78 199 VAL A N 1
ATOM 1634 C CA . VAL A 1 199 ? 13.289 11.391 15.969 1 61.78 199 VAL A CA 1
ATOM 1635 C C . VAL A 1 199 ? 13.195 10.312 14.891 1 61.78 199 VAL A C 1
ATOM 1637 O O . VAL A 1 199 ? 12.32 10.359 14.031 1 61.78 199 VAL A O 1
ATOM 1640 N N . LEU A 1 200 ? 14 9.359 14.992 1 57.5 200 LEU A N 1
ATOM 1641 C CA . LEU A 1 200 ? 14.078 8.336 13.953 1 57.5 200 LEU A CA 1
ATOM 1642 C C . LEU A 1 200 ? 12.93 7.34 14.086 1 57.5 200 LEU A C 1
ATOM 1644 O O . LEU A 1 200 ? 12.617 6.613 13.133 1 57.5 200 LEU A O 1
ATOM 1648 N N . LYS A 1 201 ? 12.359 7.367 15.328 1 55.16 201 LYS A N 1
ATOM 1649 C CA . LYS A 1 201 ? 11.148 6.559 15.484 1 55.16 201 LYS A CA 1
ATOM 1650 C C . LYS A 1 201 ? 10.07 6.992 14.492 1 55.16 201 LYS A C 1
ATOM 1652 O O . LYS A 1 201 ? 9.188 6.207 14.148 1 55.16 201 LYS A O 1
ATOM 1657 N N . ASN A 1 202 ? 10.336 8.266 14.211 1 45.31 202 ASN A N 1
ATOM 1658 C CA . ASN A 1 202 ? 9.336 8.844 13.32 1 45.31 202 ASN A CA 1
ATOM 1659 C C . ASN A 1 202 ? 9.703 8.625 11.852 1 45.31 202 ASN A C 1
ATOM 1661 O O . ASN A 1 202 ? 9.039 9.156 10.961 1 45.31 202 ASN A O 1
ATOM 1665 N N . LEU A 1 203 ? 10.797 7.898 11.578 1 40.72 203 LEU A N 1
ATOM 1666 C CA . LEU A 1 203 ? 11.164 7.555 10.211 1 40.72 203 LEU A CA 1
ATOM 1667 C C . LEU A 1 203 ? 10.172 6.559 9.617 1 40.72 203 LEU A C 1
ATOM 1669 O O . LEU A 1 203 ? 9.711 5.645 10.312 1 40.72 203 LEU A O 1
ATOM 1673 N N . PRO A 1 204 ? 9.617 6.781 8.438 1 38.94 204 PRO A N 1
ATOM 1674 C CA . PRO A 1 204 ? 8.805 5.738 7.805 1 38.94 204 PRO A CA 1
ATOM 1675 C C . PRO A 1 204 ? 9.539 4.406 7.699 1 38.94 204 PRO A C 1
ATOM 1677 O O . PRO A 1 204 ? 10.641 4.344 7.145 1 38.94 204 PRO A O 1
ATOM 1680 N N . THR A 1 205 ? 9.766 3.84 8.828 1 31.28 205 THR A N 1
ATOM 1681 C CA . THR A 1 205 ? 10.586 2.631 8.797 1 31.28 205 THR A CA 1
ATOM 1682 C C . THR A 1 205 ? 9.898 1.533 7.992 1 31.28 205 THR A C 1
ATOM 1684 O O . THR A 1 205 ? 8.695 1.313 8.133 1 31.28 205 THR A O 1
ATOM 1687 N N . THR A 1 206 ? 10.359 1.119 6.793 1 28.7 206 THR A N 1
ATOM 1688 C CA . THR A 1 206 ? 10.047 -0.163 6.172 1 28.7 206 THR A CA 1
ATOM 1689 C C . THR A 1 206 ? 10.586 -1.317 7.016 1 28.7 206 THR A C 1
ATOM 1691 O O . THR A 1 206 ? 11.719 -1.268 7.5 1 28.7 206 THR A O 1
ATOM 1694 N N . MET B 1 1 ? -12.852 -6.371 -14.789 1 66.75 1 MET B N 1
ATOM 1695 C CA . MET B 1 1 ? -12.758 -7.793 -14.484 1 66.75 1 MET B CA 1
ATOM 1696 C C . MET B 1 1 ? -12.648 -8.023 -12.977 1 66.75 1 MET B C 1
ATOM 1698 O O . MET B 1 1 ? -12.016 -7.238 -12.273 1 66.75 1 MET B O 1
ATOM 1702 N N . HIS B 1 2 ? -13.469 -8.961 -12.539 1 83.81 2 HIS B N 1
ATOM 1703 C CA . HIS B 1 2 ? -13.492 -9.297 -11.117 1 83.81 2 HIS B CA 1
ATOM 1704 C C . HIS B 1 2 ? -12.797 -10.625 -10.852 1 83.81 2 HIS B C 1
ATOM 1706 O O . HIS B 1 2 ? -12.625 -11.438 -11.766 1 83.81 2 HIS B O 1
ATOM 1712 N N . LEU B 1 3 ? -12.273 -10.789 -9.695 1 89.88 3 LEU B N 1
ATOM 1713 C CA . LEU B 1 3 ? -11.539 -11.984 -9.312 1 89.88 3 LEU B CA 1
ATOM 1714 C C . LEU B 1 3 ? -12.359 -13.242 -9.586 1 89.88 3 LEU B C 1
ATOM 1716 O O . LEU B 1 3 ? -11.828 -14.25 -10.047 1 89.88 3 LEU B O 1
ATOM 1720 N N . ILE B 1 4 ? -13.648 -13.18 -9.398 1 90.38 4 ILE B N 1
ATOM 1721 C CA . ILE B 1 4 ? -14.531 -14.328 -9.531 1 90.38 4 ILE B CA 1
ATOM 1722 C C . ILE B 1 4 ? -14.562 -14.789 -10.992 1 90.38 4 ILE B C 1
ATOM 1724 O O . ILE B 1 4 ? -14.828 -15.953 -11.273 1 90.38 4 ILE B O 1
ATOM 1728 N N . ASP B 1 5 ? -14.258 -13.898 -11.898 1 90.31 5 ASP B N 1
ATOM 1729 C CA . ASP B 1 5 ? -14.266 -14.211 -13.32 1 90.31 5 ASP B CA 1
ATOM 1730 C C . ASP B 1 5 ? -13.156 -15.211 -13.664 1 90.31 5 ASP B C 1
ATOM 1732 O O . ASP B 1 5 ? -13.234 -15.906 -14.68 1 90.31 5 ASP B O 1
ATOM 1736 N N . PHE B 1 6 ? -12.172 -15.352 -12.883 1 92.44 6 PHE B N 1
ATOM 1737 C CA . PHE B 1 6 ? -11.047 -16.234 -13.125 1 92.44 6 PHE B CA 1
ATOM 1738 C C . PHE B 1 6 ? -11.32 -17.625 -12.547 1 92.44 6 PHE B C 1
ATOM 1740 O O . PHE B 1 6 ? -10.625 -18.594 -12.883 1 92.44 6 PHE B O 1
ATOM 1747 N N . MET B 1 7 ? -12.359 -17.734 -11.727 1 93.12 7 MET B N 1
ATOM 1748 C CA . MET B 1 7 ? -12.602 -18.984 -11.008 1 93.12 7 MET B CA 1
ATOM 1749 C C . MET B 1 7 ? -13.18 -20.031 -11.938 1 93.12 7 MET B C 1
ATOM 1751 O O . MET B 1 7 ? -14.117 -19.766 -12.688 1 93.12 7 MET B O 1
ATOM 1755 N N . ASN B 1 8 ? -12.578 -21.125 -11.883 1 92.62 8 ASN B N 1
ATOM 1756 C CA . ASN B 1 8 ? -13.156 -22.25 -12.609 1 92.62 8 ASN B CA 1
ATOM 1757 C C . ASN B 1 8 ? -14.344 -22.859 -11.859 1 92.62 8 ASN B C 1
ATOM 1759 O O . ASN B 1 8 ? -14.633 -22.453 -10.727 1 92.62 8 ASN B O 1
ATOM 1763 N N . GLU B 1 9 ? -14.984 -23.797 -12.484 1 93.56 9 GLU B N 1
ATOM 1764 C CA . GLU B 1 9 ? -16.203 -24.359 -11.93 1 93.56 9 GLU B CA 1
ATOM 1765 C C . GLU B 1 9 ? -15.93 -25.094 -10.617 1 93.56 9 GLU B C 1
ATOM 1767 O O . GLU B 1 9 ? -16.75 -25.062 -9.703 1 93.56 9 GLU B O 1
ATOM 1772 N N . ASP B 1 10 ? -14.82 -25.703 -10.477 1 94.38 10 ASP B N 1
ATOM 1773 C CA . ASP B 1 10 ? -14.477 -26.469 -9.281 1 94.38 10 ASP B CA 1
ATOM 1774 C C . ASP B 1 10 ? -14.328 -25.562 -8.07 1 94.38 10 ASP B C 1
ATOM 1776 O O . ASP B 1 10 ? -14.742 -25.906 -6.965 1 94.38 10 ASP B O 1
ATOM 1780 N N . ILE B 1 11 ? -13.781 -24.391 -8.266 1 95.62 11 ILE B N 1
ATOM 1781 C CA . ILE B 1 11 ? -13.586 -23.438 -7.184 1 95.62 11 ILE B CA 1
ATOM 1782 C C . ILE B 1 11 ? -14.922 -22.781 -6.84 1 95.62 11 ILE B C 1
ATOM 1784 O O . ILE B 1 11 ? -15.227 -22.547 -5.664 1 95.62 11 ILE B O 1
ATOM 1788 N N . LYS B 1 12 ? -15.719 -22.5 -7.879 1 95.62 12 LYS B N 1
ATOM 1789 C CA . LYS B 1 12 ? -17.016 -21.859 -7.668 1 95.62 12 LYS B CA 1
ATOM 1790 C C . LYS B 1 12 ? -17.922 -22.703 -6.777 1 95.62 12 LYS B C 1
ATOM 1792 O O . LYS B 1 12 ? -18.688 -22.156 -5.98 1 95.62 12 LYS B O 1
ATOM 1797 N N . LYS B 1 13 ? -17.766 -23.969 -6.91 1 96.44 13 LYS B N 1
ATOM 1798 C CA . LYS B 1 13 ? -18.578 -24.891 -6.121 1 96.44 13 LYS B CA 1
ATOM 1799 C C . LYS B 1 13 ? -18.219 -24.797 -4.641 1 96.44 13 LYS B C 1
ATOM 1801 O O . LYS B 1 13 ? -19 -25.219 -3.781 1 96.44 13 LYS B O 1
ATOM 1806 N N . LYS B 1 14 ? -17.062 -24.281 -4.336 1 97.06 14 LYS B N 1
ATOM 1807 C CA . LYS B 1 14 ? -16.578 -24.234 -2.957 1 97.06 14 LYS B CA 1
ATOM 1808 C C . LYS B 1 14 ? -16.969 -22.922 -2.287 1 97.06 14 LYS B C 1
ATOM 1810 O O . LYS B 1 14 ? -16.766 -22.734 -1.086 1 97.06 14 LYS B O 1
ATOM 1815 N N . LEU B 1 15 ? -17.547 -22.047 -3.09 1 97.44 15 LEU B N 1
ATOM 1816 C CA . LEU B 1 15 ? -17.953 -20.75 -2.547 1 97.44 15 LEU B CA 1
ATOM 1817 C C . LEU B 1 15 ? -19.172 -20.906 -1.634 1 97.44 15 LEU B C 1
ATOM 1819 O O . LEU B 1 15 ? -20.094 -21.672 -1.94 1 97.44 15 LEU B O 1
ATOM 1823 N N . VAL B 1 16 ? -19.156 -20.234 -0.501 1 97.75 16 VAL B N 1
ATOM 1824 C CA . VAL B 1 16 ? -20.281 -20.219 0.43 1 97.75 16 VAL B CA 1
ATOM 1825 C C . VAL B 1 16 ? -20.891 -18.812 0.469 1 97.75 16 VAL B C 1
ATOM 1827 O O . VAL B 1 16 ? -20.188 -17.828 0.675 1 97.75 16 VAL B O 1
ATOM 1830 N N . LYS B 1 17 ? -22.156 -18.766 0.292 1 97.62 17 LYS B N 1
ATOM 1831 C CA . LYS B 1 17 ? -22.844 -17.484 0.336 1 97.62 17 LYS B CA 1
ATOM 1832 C C . LYS B 1 17 ? -23.156 -17.062 1.774 1 97.62 17 LYS B C 1
ATOM 1834 O O . LYS B 1 17 ? -23.531 -17.906 2.598 1 97.62 17 LYS B O 1
ATOM 1839 N N . LYS B 1 18 ? -22.938 -15.836 2.105 1 98.12 18 LYS B N 1
ATOM 1840 C CA . LYS B 1 18 ? -23.234 -15.297 3.43 1 98.12 18 LYS B CA 1
ATOM 1841 C C . LYS B 1 18 ? -23.797 -13.875 3.332 1 98.12 18 LYS B C 1
ATOM 1843 O O . LYS B 1 18 ? -23.375 -13.094 2.477 1 98.12 18 LYS B O 1
ATOM 1848 N N . THR B 1 19 ? -24.719 -13.562 4.164 1 98.31 19 THR B N 1
ATOM 1849 C CA . THR B 1 19 ? -25.281 -12.227 4.258 1 98.31 19 THR B CA 1
ATOM 1850 C C . THR B 1 19 ? -24.859 -11.547 5.555 1 98.31 19 THR B C 1
ATOM 1852 O O . THR B 1 19 ? -24.844 -12.18 6.613 1 98.31 19 THR B O 1
ATOM 1855 N N . TYR B 1 20 ? -24.5 -10.344 5.457 1 97.81 20 TYR B N 1
ATOM 1856 C CA . TYR B 1 20 ? -24.203 -9.5 6.609 1 97.81 20 TYR B CA 1
ATOM 1857 C C . TYR B 1 20 ? -25.141 -8.297 6.668 1 97.81 20 TYR B C 1
ATOM 1859 O O . TYR B 1 20 ? -25.375 -7.645 5.652 1 97.81 20 TYR B O 1
ATOM 1867 N N . LYS B 1 21 ? -25.594 -8.07 7.84 1 96.69 21 LYS B N 1
ATOM 1868 C CA . LYS B 1 21 ? -26.438 -6.895 8.031 1 96.69 21 LYS B CA 1
ATOM 1869 C C . LYS B 1 21 ? -25.609 -5.633 8.211 1 96.69 21 LYS B C 1
ATOM 1871 O O . LYS B 1 21 ? -24.453 -5.707 8.633 1 96.69 21 LYS B O 1
ATOM 1876 N N . LYS B 1 22 ? -26.281 -4.59 7.91 1 92.06 22 LYS B N 1
ATOM 1877 C CA . LYS B 1 22 ? -25.656 -3.299 8.172 1 92.06 22 LYS B CA 1
ATOM 1878 C C . LYS B 1 22 ? -25.062 -3.248 9.578 1 92.06 22 LYS B C 1
ATOM 1880 O O . LYS B 1 22 ? -25.703 -3.691 10.539 1 92.06 22 LYS B O 1
ATOM 1885 N N . LYS B 1 23 ? -23.781 -2.846 9.672 1 90.06 23 LYS B N 1
ATOM 1886 C CA . LYS B 1 23 ? -23.047 -2.6 10.906 1 90.06 23 LYS B CA 1
ATOM 1887 C C . LYS B 1 23 ? -22.438 -3.893 11.453 1 90.06 23 LYS B C 1
ATOM 1889 O O . LYS B 1 23 ? -21.75 -3.879 12.477 1 90.06 23 LYS B O 1
ATOM 1894 N N . GLU B 1 24 ? -22.734 -4.996 10.766 1 94.94 24 GLU B N 1
ATOM 1895 C CA . GLU B 1 24 ? -22.094 -6.242 11.164 1 94.94 24 GLU B CA 1
ATOM 1896 C C . GLU B 1 24 ? -20.641 -6.273 10.719 1 94.94 24 GLU B C 1
ATOM 1898 O O . GLU B 1 24 ? -20.312 -5.875 9.594 1 94.94 24 GLU B O 1
ATOM 1903 N N . THR B 1 25 ? -19.797 -6.746 11.57 1 95.06 25 THR B N 1
ATOM 1904 C CA . THR B 1 25 ? -18.391 -6.883 11.219 1 95.06 25 THR B CA 1
ATOM 1905 C C . THR B 1 25 ? -18.172 -8.102 10.32 1 95.06 25 THR B C 1
ATOM 1907 O O . THR B 1 25 ? -18.641 -9.195 10.633 1 95.06 25 THR B O 1
ATOM 1910 N N . ILE B 1 26 ? -17.531 -7.863 9.25 1 96.75 26 ILE B N 1
ATOM 1911 C CA . ILE B 1 26 ? -17.234 -8.945 8.312 1 96.75 26 ILE B CA 1
ATOM 1912 C C . ILE B 1 26 ? -15.852 -9.516 8.602 1 96.75 26 ILE B C 1
ATOM 1914 O O . ILE B 1 26 ? -15.68 -10.734 8.633 1 96.75 26 ILE B O 1
ATOM 1918 N N . LEU B 1 27 ? -14.906 -8.641 8.703 1 94.88 27 LEU B N 1
ATOM 1919 C CA . LEU B 1 27 ? -13.539 -9 9.078 1 94.88 27 LEU B CA 1
ATOM 1920 C C . LEU B 1 27 ? -13.102 -8.25 10.336 1 94.88 27 LEU B C 1
ATOM 1922 O O . LEU B 1 27 ? -13.172 -7.016 10.375 1 94.88 27 LEU B O 1
ATOM 1926 N N . PHE B 1 28 ? -12.656 -8.953 11.312 1 90.75 28 PHE B N 1
ATOM 1927 C CA . PHE B 1 28 ? -12.234 -8.359 12.578 1 90.75 28 PHE B CA 1
ATOM 1928 C C . PHE B 1 28 ? -10.75 -8.016 12.555 1 90.75 28 PHE B C 1
ATOM 1930 O O . PHE B 1 28 ? -9.93 -8.82 12.109 1 90.75 28 PHE B O 1
ATOM 1937 N N . ALA B 1 29 ? -10.484 -6.855 13.055 1 85.81 29 ALA B N 1
ATOM 1938 C CA . ALA B 1 29 ? -9.078 -6.496 13.219 1 85.81 29 ALA B CA 1
ATOM 1939 C C . ALA B 1 29 ? -8.398 -7.391 14.258 1 85.81 29 ALA B C 1
ATOM 1941 O O . ALA B 1 29 ? -9.031 -7.809 15.234 1 85.81 29 ALA B O 1
ATOM 1942 N N . GLU B 1 30 ? -7.184 -7.695 14.031 1 83.31 30 GLU B N 1
ATOM 1943 C CA . GLU B 1 30 ? -6.293 -8.375 14.969 1 83.31 30 GLU B CA 1
ATOM 1944 C C . GLU B 1 30 ? -6.762 -9.805 15.242 1 83.31 30 GLU B C 1
ATOM 1946 O O . GLU B 1 30 ? -6.336 -10.422 16.219 1 83.31 30 GLU B O 1
ATOM 1951 N N . GLN B 1 31 ? -7.746 -10.273 14.531 1 86.25 31 GLN B N 1
ATOM 1952 C CA . GLN B 1 31 ? -8.203 -11.656 14.648 1 86.25 31 GLN B CA 1
ATOM 1953 C C . GLN B 1 31 ? -7.844 -12.461 13.406 1 86.25 31 GLN B C 1
ATOM 1955 O O . GLN B 1 31 ? -7.711 -11.898 12.312 1 86.25 31 GLN B O 1
ATOM 1960 N N . GLU B 1 32 ? -7.719 -13.695 13.648 1 89 32 GLU B N 1
ATOM 1961 C CA . GLU B 1 32 ? -7.41 -14.57 12.523 1 89 32 GLU B CA 1
ATOM 1962 C C . GLU B 1 32 ? -8.602 -14.703 11.578 1 89 32 GLU B C 1
ATOM 1964 O O . GLU B 1 32 ? -9.75 -14.734 12.031 1 89 32 GLU B O 1
ATOM 1969 N N . ASN B 1 33 ? -8.289 -14.711 10.297 1 91.81 33 ASN B N 1
ATOM 1970 C CA . ASN B 1 33 ? -9.281 -14.891 9.242 1 91.81 33 ASN B CA 1
ATOM 1971 C C . ASN B 1 33 ? -8.859 -15.961 8.25 1 91.81 33 ASN B C 1
ATOM 1973 O O . ASN B 1 33 ? -7.754 -15.906 7.703 1 91.81 33 ASN B O 1
ATOM 1977 N N . GLU B 1 34 ? -9.727 -16.938 8.047 1 94.5 34 GLU B N 1
ATOM 1978 C CA . GLU B 1 34 ? -9.383 -18.047 7.172 1 94.5 34 GLU B CA 1
ATOM 1979 C C . GLU B 1 34 ? -10.156 -17.969 5.855 1 94.5 34 GLU B C 1
ATOM 1981 O O . GLU B 1 34 ? -10.211 -18.953 5.109 1 94.5 34 GLU B O 1
ATOM 1986 N N . TYR B 1 35 ? -10.727 -16.812 5.629 1 96.31 35 TYR B N 1
ATOM 1987 C CA . TYR B 1 35 ? -11.562 -16.719 4.438 1 96.31 35 TYR B CA 1
ATOM 1988 C C . TYR B 1 35 ? -11.195 -15.5 3.604 1 96.31 35 TYR B C 1
ATOM 1990 O O . TYR B 1 35 ? -10.773 -14.477 4.145 1 96.31 35 TYR B O 1
ATOM 1998 N N . VAL B 1 36 ? -11.312 -15.688 2.324 1 97.12 36 VAL B N 1
ATOM 1999 C CA . VAL B 1 36 ? -11.375 -14.57 1.391 1 97.12 36 VAL B CA 1
ATOM 2000 C C . VAL B 1 36 ? -12.836 -14.258 1.054 1 97.12 36 VAL B C 1
ATOM 2002 O O . VAL B 1 36 ? -13.625 -15.164 0.795 1 97.12 36 VAL B O 1
ATOM 2005 N N . ILE B 1 37 ? -13.148 -13.031 1.077 1 97.75 37 ILE B N 1
ATOM 2006 C CA . ILE B 1 37 ? -14.531 -12.594 0.91 1 97.75 37 ILE B CA 1
ATOM 2007 C C . ILE B 1 37 ? -14.695 -11.875 -0.427 1 97.75 37 ILE B C 1
ATOM 2009 O O . ILE B 1 37 ? -13.922 -10.961 -0.741 1 97.75 37 ILE B O 1
ATOM 2013 N N . LEU B 1 38 ? -15.672 -12.312 -1.2 1 97.56 38 LEU B N 1
ATOM 2014 C CA . LEU B 1 38 ? -16 -11.68 -2.473 1 97.56 38 LEU B CA 1
ATOM 2015 C C . LEU B 1 38 ? -17.344 -10.977 -2.396 1 97.56 38 LEU B C 1
ATOM 2017 O O . LEU B 1 38 ? -18.375 -11.617 -2.143 1 97.56 38 LEU B O 1
ATOM 2021 N N . MET B 1 39 ? -17.359 -9.719 -2.678 1 97.12 39 MET B N 1
ATOM 2022 C CA . MET B 1 39 ? -18.594 -8.938 -2.574 1 97.12 39 MET B CA 1
ATOM 2023 C C . MET B 1 39 ? -19.516 -9.219 -3.748 1 97.12 39 MET B C 1
ATOM 2025 O O . MET B 1 39 ? -19.141 -9.047 -4.906 1 97.12 39 MET B O 1
ATOM 2029 N N . ILE B 1 40 ? -20.672 -9.633 -3.432 1 96.56 40 ILE B N 1
ATOM 2030 C CA . ILE B 1 40 ? -21.703 -9.789 -4.441 1 96.56 40 ILE B CA 1
ATOM 2031 C C . ILE B 1 40 ? -22.469 -8.484 -4.605 1 96.56 40 ILE B C 1
ATOM 2033 O O . ILE B 1 40 ? -22.641 -7.98 -5.723 1 96.56 40 ILE B O 1
ATOM 2037 N N . ASP B 1 41 ? -22.906 -7.953 -3.559 1 95.5 41 ASP B N 1
ATOM 2038 C CA . ASP B 1 41 ? -23.578 -6.66 -3.52 1 95.5 41 ASP B CA 1
ATOM 2039 C C . ASP B 1 41 ? -23.469 -6.027 -2.135 1 95.5 41 ASP B C 1
ATOM 2041 O O . ASP B 1 41 ? -23.016 -6.668 -1.186 1 95.5 41 ASP B O 1
ATOM 2045 N N . GLY B 1 42 ? -23.75 -4.688 -2.092 1 93.56 42 GLY B N 1
ATOM 2046 C CA . GLY B 1 42 ? -23.609 -3.92 -0.864 1 93.56 42 GLY B CA 1
ATOM 2047 C C . GLY B 1 42 ? -22.312 -3.137 -0.795 1 93.56 42 GLY B C 1
ATOM 2048 O O . GLY B 1 42 ? -21.547 -3.102 -1.764 1 93.56 42 GLY B O 1
ATOM 2049 N N . ILE B 1 43 ? -22.188 -2.473 0.366 1 90 43 ILE B N 1
ATOM 2050 C CA . ILE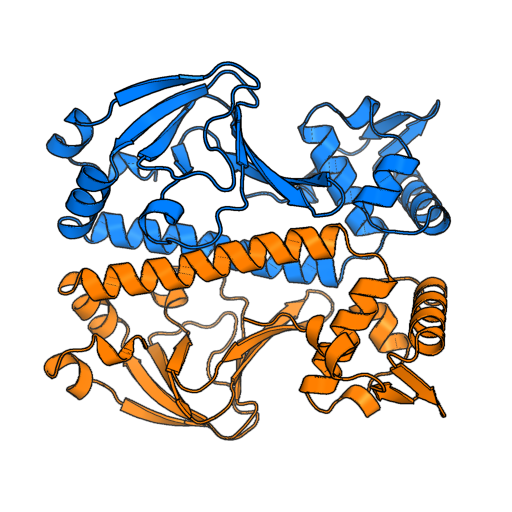 B 1 43 ? -21 -1.661 0.6 1 90 43 ILE B CA 1
ATOM 2051 C C . ILE B 1 43 ? -20.375 -2.035 1.942 1 90 43 ILE B C 1
ATOM 2053 O O . ILE B 1 43 ? -21.062 -2.1 2.959 1 90 43 ILE B O 1
ATOM 2057 N N . ALA B 1 44 ? -19.125 -2.426 1.891 1 92.38 44 ALA B N 1
ATOM 2058 C CA . ALA B 1 44 ? -18.359 -2.668 3.109 1 92.38 44 ALA B CA 1
ATOM 2059 C C . ALA B 1 44 ? -17.281 -1.607 3.299 1 92.38 44 ALA B C 1
ATOM 2061 O O . ALA B 1 44 ? -16.734 -1.089 2.32 1 92.38 44 ALA B O 1
ATOM 2062 N N . GLU B 1 45 ? -16.984 -1.324 4.527 1 84.5 45 GLU B N 1
ATOM 2063 C CA . GLU B 1 45 ? -16.031 -0.278 4.855 1 84.5 45 GLU B CA 1
ATOM 2064 C C . GLU B 1 45 ? -14.852 -0.839 5.652 1 84.5 45 GLU B C 1
ATOM 2066 O O . GLU B 1 45 ? -15.055 -1.566 6.629 1 84.5 45 GLU B O 1
ATOM 2071 N N . ALA B 1 46 ? -13.672 -0.479 5.137 1 86.06 46 ALA B N 1
ATOM 2072 C CA . ALA B 1 46 ? -12.453 -0.821 5.867 1 86.06 46 ALA B CA 1
ATOM 2073 C C . ALA B 1 46 ? -11.969 0.358 6.707 1 86.06 46 ALA B C 1
ATOM 2075 O O . ALA B 1 46 ? -11.906 1.488 6.219 1 86.06 46 ALA B O 1
ATOM 2076 N N . PHE B 1 47 ? -11.688 0.08 7.938 1 76.12 47 PHE B N 1
ATOM 2077 C CA . PHE B 1 47 ? -11.148 1.166 8.75 1 76.12 47 PHE B CA 1
ATOM 2078 C C . PHE B 1 47 ? -10.086 0.65 9.711 1 76.12 47 PHE B C 1
ATOM 2080 O O . PHE B 1 47 ? -10.023 -0.55 9.984 1 76.12 47 PHE B O 1
ATOM 2087 N N . ILE B 1 48 ? -9.18 1.556 10.039 1 75 48 ILE B N 1
ATOM 2088 C CA . ILE B 1 48 ? -8.133 1.297 11.023 1 75 48 ILE B CA 1
ATOM 2089 C C . ILE B 1 48 ? -8.383 2.137 12.273 1 75 48 ILE B C 1
ATOM 2091 O O . ILE B 1 48 ? -8.797 3.295 12.18 1 75 48 ILE B O 1
ATOM 2095 N N . LEU B 1 49 ? -8.336 1.45 13.391 1 63.91 49 LEU B N 1
ATOM 2096 C CA . LEU B 1 49 ? -8.43 2.182 14.648 1 63.91 49 LEU B CA 1
ATOM 2097 C C . LEU B 1 49 ? -7.074 2.727 15.07 1 63.91 49 LEU B C 1
ATOM 2099 O O . LEU B 1 49 ? -6.086 1.989 15.102 1 63.91 49 LEU B O 1
ATOM 2103 N N . ASN B 1 50 ? -6.965 4.016 15.141 1 56.25 50 ASN B N 1
ATOM 2104 C CA . ASN B 1 50 ? -5.695 4.594 15.57 1 56.25 50 ASN B CA 1
ATOM 2105 C C . ASN B 1 50 ? -5.535 4.531 17.094 1 56.25 50 ASN B C 1
ATOM 2107 O O . ASN B 1 50 ? -6.449 4.105 17.797 1 56.25 50 ASN B O 1
ATOM 2111 N N . VAL B 1 51 ? -4.312 4.777 17.453 1 51.19 51 VAL B N 1
ATOM 2112 C CA . VAL B 1 51 ? -3.941 4.672 18.859 1 51.19 51 VAL B CA 1
ATOM 2113 C C . VAL B 1 51 ? -4.828 5.594 19.703 1 51.19 51 VAL B C 1
ATOM 2115 O O . VAL B 1 51 ? -5.074 5.328 20.875 1 51.19 51 VAL B O 1
ATOM 2118 N N . LYS B 1 52 ? -5.305 6.664 19.156 1 47.97 52 LYS B N 1
ATOM 2119 C CA . LYS B 1 52 ? -6.152 7.582 19.922 1 47.97 52 LYS B CA 1
ATOM 2120 C C . LYS B 1 52 ? -7.617 7.168 19.844 1 47.97 52 LYS B C 1
ATOM 2122 O O . LYS B 1 52 ? -8.484 7.832 20.406 1 47.97 52 LYS B O 1
ATOM 2127 N N . GLY B 1 53 ? -7.883 6.059 19.172 1 52.56 53 GLY B N 1
ATOM 2128 C CA . GLY B 1 53 ? -9.242 5.566 19.062 1 52.56 53 GLY B CA 1
ATOM 2129 C C . GLY B 1 53 ? -9.984 6.148 17.875 1 52.56 53 GLY B C 1
ATOM 2130 O O . GLY B 1 53 ? -11.195 5.949 17.734 1 52.56 53 GLY B O 1
ATOM 2131 N N . ASN B 1 54 ? -9.273 6.973 17.188 1 50.81 54 ASN B N 1
ATOM 2132 C CA . ASN B 1 54 ? -9.914 7.543 16 1 50.81 54 ASN B CA 1
ATOM 2133 C C . ASN B 1 54 ? -9.961 6.543 14.852 1 50.81 54 ASN B C 1
ATOM 2135 O O . ASN B 1 54 ? -9.07 5.695 14.727 1 50.81 54 ASN B O 1
ATOM 2139 N N . ILE B 1 55 ? -11.219 6.566 14.188 1 49.25 55 ILE B N 1
ATOM 2140 C CA . ILE B 1 55 ? -11.445 5.656 13.07 1 49.25 55 ILE B CA 1
ATOM 2141 C C . ILE B 1 55 ? -11.125 6.359 11.758 1 49.25 55 ILE B C 1
ATOM 2143 O O . ILE B 1 55 ? -11.57 7.488 11.523 1 49.25 55 ILE B O 1
ATOM 2147 N N . SER B 1 56 ? -10.117 5.863 11.094 1 59.19 56 SER B N 1
ATOM 2148 C CA . SER B 1 56 ? -9.867 6.371 9.75 1 59.19 56 SER B CA 1
ATOM 2149 C C . SER B 1 56 ? -10.258 5.344 8.695 1 59.19 56 SER B C 1
ATOM 2151 O O . SER B 1 56 ? -9.758 4.215 8.703 1 59.19 56 SER B O 1
ATOM 2153 N N . THR B 1 57 ? -11.312 5.715 7.945 1 53.97 57 THR B N 1
ATOM 2154 C CA . THR B 1 57 ? -11.711 4.863 6.828 1 53.97 57 THR B CA 1
ATOM 2155 C C . THR B 1 57 ? -10.617 4.82 5.766 1 53.97 57 THR B C 1
ATOM 2157 O O . THR B 1 57 ? -10.117 5.863 5.336 1 53.97 57 THR B O 1
ATOM 2160 N N . ILE B 1 58 ? -10.312 3.645 5.383 1 62.25 58 ILE B N 1
ATOM 2161 C CA . ILE B 1 58 ? -9.219 3.504 4.438 1 62.25 58 ILE B CA 1
ATOM 2162 C C . ILE B 1 58 ? -9.766 3.162 3.053 1 62.25 58 ILE B C 1
ATOM 2164 O O . ILE B 1 58 ? -9.258 3.648 2.039 1 62.25 58 ILE B O 1
ATOM 2168 N N . HIS B 1 59 ? -10.922 2.361 2.99 1 71.94 59 HIS B N 1
ATOM 2169 C CA . HIS B 1 59 ? -11.367 1.854 1.697 1 71.94 59 HIS B CA 1
ATOM 2170 C C . HIS B 1 59 ? -12.82 1.391 1.756 1 71.94 59 HIS B C 1
ATOM 2172 O O . HIS B 1 59 ? -13.281 0.9 2.791 1 71.94 59 HIS B O 1
ATOM 2178 N N . LEU B 1 60 ? -13.578 1.593 0.621 1 79.62 60 LEU B N 1
ATOM 2179 C CA . LEU B 1 60 ? -14.922 1.053 0.455 1 79.62 60 LEU B CA 1
ATOM 2180 C C . LEU B 1 60 ? -14.93 -0.087 -0.557 1 79.62 60 LEU B C 1
ATOM 2182 O O . LEU B 1 60 ? -14.352 0.037 -1.643 1 79.62 60 LEU B O 1
ATOM 2186 N N . TYR B 1 61 ? -15.508 -1.132 -0.143 1 89.12 61 TYR B N 1
ATOM 2187 C CA . TYR B 1 61 ? -15.656 -2.291 -1.018 1 89.12 61 TYR B CA 1
ATOM 2188 C C . TYR B 1 61 ? -17.078 -2.385 -1.561 1 89.12 61 TYR B C 1
ATOM 2190 O O . TYR B 1 61 ? -18.047 -2.176 -0.825 1 89.12 61 TYR B O 1
ATOM 2198 N N . ARG B 1 62 ? -17.156 -2.654 -2.852 1 89.81 62 ARG B N 1
ATOM 2199 C CA . ARG B 1 62 ? -18.453 -2.787 -3.535 1 89.81 62 ARG B CA 1
ATOM 2200 C C . ARG B 1 62 ? -18.5 -4.082 -4.34 1 89.81 62 ARG B C 1
ATOM 2202 O O . ARG B 1 62 ? -17.609 -4.918 -4.246 1 89.81 62 ARG B O 1
ATOM 2209 N N . SER B 1 63 ? -19.656 -4.168 -5.016 1 92.56 63 SER B N 1
ATOM 2210 C CA . SER B 1 63 ? -19.812 -5.344 -5.863 1 92.56 63 SER B CA 1
ATOM 2211 C C . SER B 1 63 ? -18.594 -5.566 -6.738 1 92.56 63 SER B C 1
ATOM 2213 O O . SER B 1 63 ? -18.094 -4.625 -7.359 1 92.56 63 SER B O 1
ATOM 2215 N N . GLY B 1 64 ? -18.094 -6.82 -6.68 1 91.19 64 GLY B N 1
ATOM 2216 C CA . GLY B 1 64 ? -16.922 -7.148 -7.484 1 91.19 64 GLY B CA 1
ATOM 2217 C C . GLY B 1 64 ? -15.617 -7.043 -6.715 1 91.19 64 GLY B C 1
ATOM 2218 O O . GLY B 1 64 ? -14.602 -7.605 -7.125 1 91.19 64 GLY B O 1
ATOM 2219 N N . SER B 1 65 ? -15.672 -6.363 -5.613 1 91.12 65 SER B N 1
ATOM 2220 C CA . SER B 1 65 ? -14.492 -6.238 -4.758 1 91.12 65 SER B CA 1
ATOM 2221 C C . SER B 1 65 ? -14.25 -7.516 -3.963 1 91.12 65 SER B C 1
ATOM 2223 O O . SER B 1 65 ? -15.109 -8.398 -3.924 1 91.12 65 SER B O 1
ATOM 2225 N N . PHE B 1 66 ? -13.07 -7.574 -3.443 1 94.44 66 PHE B N 1
ATOM 2226 C CA . PHE B 1 66 ? -12.758 -8.672 -2.539 1 94.44 66 PHE B CA 1
ATOM 2227 C C . PHE B 1 66 ? -11.766 -8.234 -1.471 1 94.44 66 PHE B C 1
ATOM 2229 O O . PHE B 1 66 ? -11.047 -7.246 -1.652 1 94.44 66 PHE B O 1
ATOM 2236 N N . PHE B 1 67 ? -11.844 -8.922 -0.368 1 93.44 67 PHE B N 1
ATOM 2237 C CA . PHE B 1 67 ? -10.914 -8.633 0.718 1 93.44 67 PHE B CA 1
ATOM 2238 C C . PHE B 1 67 ? -10.664 -9.875 1.562 1 93.44 67 PHE B C 1
ATOM 2240 O O . PHE B 1 67 ? -11.281 -10.914 1.344 1 93.44 67 PHE B O 1
ATOM 2247 N N . GLY B 1 68 ? -9.672 -9.766 2.465 1 92.69 68 GLY B N 1
ATOM 2248 C CA . GLY B 1 68 ? -9.273 -10.891 3.293 1 92.69 68 GLY B CA 1
ATOM 2249 C C . GLY B 1 68 ? -8.164 -11.719 2.672 1 92.69 68 GLY B C 1
ATOM 2250 O O . GLY B 1 68 ? -7.672 -12.672 3.287 1 92.69 68 GLY B O 1
ATOM 2251 N N . GLU B 1 69 ? -7.812 -11.391 1.456 1 92.38 69 GLU B N 1
ATOM 2252 C CA . GLU B 1 69 ? -6.781 -12.125 0.729 1 92.38 69 GLU B CA 1
ATOM 2253 C C . GLU B 1 69 ? -5.406 -11.914 1.357 1 92.38 69 GLU B C 1
ATOM 2255 O O . GLU B 1 69 ? -4.582 -12.828 1.38 1 92.38 69 GLU B O 1
ATOM 2260 N N . MET B 1 70 ? -5.219 -10.734 1.866 1 88.44 70 MET B N 1
ATOM 2261 C CA . MET B 1 70 ? -3.912 -10.398 2.428 1 88.44 70 MET B CA 1
ATOM 2262 C C . MET B 1 70 ? -3.613 -11.258 3.652 1 88.44 70 MET B C 1
ATOM 2264 O O . MET B 1 70 ? -2.486 -11.719 3.834 1 88.44 70 MET B O 1
ATOM 2268 N N . GLU B 1 71 ? -4.629 -11.531 4.441 1 88.5 71 GLU B N 1
ATOM 2269 C CA . GLU B 1 71 ? -4.477 -12.305 5.672 1 88.5 71 GLU B CA 1
ATOM 2270 C C . GLU B 1 71 ? -4.059 -13.742 5.371 1 88.5 71 GLU B C 1
ATOM 2272 O O . GLU B 1 71 ? -3.547 -14.445 6.25 1 88.5 71 GLU B O 1
ATOM 2277 N N . GLN B 1 72 ? -4.301 -14.141 4.141 1 91.88 72 GLN B N 1
ATOM 2278 C CA . GLN B 1 72 ? -3.977 -15.516 3.789 1 91.88 72 GLN B CA 1
ATOM 2279 C C . GLN B 1 72 ? -2.486 -15.68 3.51 1 91.88 72 GLN B C 1
ATOM 2281 O O . GLN B 1 72 ? -1.978 -16.797 3.451 1 91.88 72 GLN B O 1
ATOM 2286 N N . PHE B 1 73 ? -1.846 -14.562 3.314 1 88.31 73 PHE B N 1
ATOM 2287 C CA . PHE B 1 73 ? -0.422 -14.594 3 1 88.31 73 PHE B CA 1
ATOM 2288 C C . PHE B 1 73 ? 0.403 -14.07 4.172 1 88.31 73 PHE B C 1
ATOM 2290 O O . PHE B 1 73 ? 1.603 -14.344 4.262 1 88.31 73 PHE B O 1
ATOM 2297 N N . ASN B 1 74 ? -0.201 -13.172 4.859 1 76.5 74 ASN B N 1
ATOM 2298 C CA . ASN B 1 74 ? 0.515 -12.469 5.922 1 76.5 74 ASN B CA 1
ATOM 2299 C C . ASN B 1 74 ? 0.057 -12.93 7.305 1 76.5 74 ASN B C 1
ATOM 2301 O O . ASN B 1 74 ? -1.141 -12.945 7.594 1 76.5 74 ASN B O 1
ATOM 2305 N N . ASP B 1 75 ? 1.011 -13.32 8.055 1 75.38 75 ASP B N 1
ATOM 2306 C CA . ASP B 1 75 ? 0.671 -13.664 9.438 1 75.38 75 ASP B CA 1
ATOM 2307 C C . ASP B 1 75 ? 0.926 -12.492 10.375 1 75.38 75 ASP B C 1
ATOM 2309 O O . ASP B 1 75 ? 0.876 -12.641 11.594 1 75.38 75 ASP B O 1
ATOM 2313 N N . GLY B 1 76 ? 1.146 -11.461 9.789 1 74.31 76 GLY B N 1
ATOM 2314 C CA . GLY B 1 76 ? 1.488 -10.312 10.609 1 74.31 76 GLY B CA 1
ATOM 2315 C C . GLY B 1 76 ? 0.274 -9.555 11.117 1 74.31 76 GLY B C 1
ATOM 2316 O O . GLY B 1 76 ? -0.779 -10.148 11.352 1 74.31 76 GLY B O 1
ATOM 2317 N N . LYS B 1 77 ? 0.444 -8.25 11.359 1 77.31 77 LYS B N 1
ATOM 2318 C CA . LYS B 1 77 ? -0.587 -7.371 11.898 1 77.31 77 LYS B CA 1
ATOM 2319 C C . LYS B 1 77 ? -1.778 -7.273 10.953 1 77.31 77 LYS B C 1
ATOM 2321 O O . LYS B 1 77 ? -1.604 -7.23 9.727 1 77.31 77 LYS B O 1
ATOM 2326 N N . LYS B 1 78 ? -2.902 -7.344 11.469 1 83.12 78 LYS B N 1
ATOM 2327 C CA . LYS B 1 78 ? -4.172 -7.203 10.758 1 83.12 78 LYS B CA 1
ATOM 2328 C C . LYS B 1 78 ? -4.98 -6.031 11.305 1 83.12 78 LYS B C 1
ATOM 2330 O O . LYS B 1 78 ? -6.008 -6.23 11.953 1 83.12 78 LYS B O 1
ATOM 2335 N N . PRO B 1 79 ? -4.461 -4.852 10.945 1 78.06 79 PRO B N 1
ATOM 2336 C CA . PRO B 1 79 ? -5.035 -3.697 11.648 1 78.06 79 PRO B CA 1
ATOM 2337 C C . PRO B 1 79 ? -6.387 -3.273 11.07 1 78.06 79 PRO B C 1
ATOM 2339 O O . PRO B 1 79 ? -7.109 -2.498 11.695 1 78.06 79 PRO B O 1
ATOM 2342 N N . VAL B 1 80 ? -6.734 -3.832 10.016 1 82.56 80 VAL B N 1
ATOM 2343 C CA . VAL B 1 80 ? -7.887 -3.311 9.297 1 82.56 80 VAL B CA 1
ATOM 2344 C C . VAL B 1 80 ? -9.133 -4.105 9.664 1 82.56 80 VAL B C 1
ATOM 2346 O O . VAL B 1 80 ? -9.117 -5.34 9.672 1 82.56 80 VAL B O 1
ATOM 2349 N N . GLU B 1 81 ? -10.094 -3.369 10.086 1 87 81 GLU B N 1
ATOM 2350 C CA . GLU B 1 81 ? -11.414 -3.939 10.312 1 87 81 GLU B CA 1
ATOM 2351 C C . GLU B 1 81 ? -12.367 -3.594 9.164 1 87 81 GLU B C 1
ATOM 2353 O O . GLU B 1 81 ? -12.32 -2.484 8.633 1 87 81 GLU B O 1
ATOM 2358 N N . ILE B 1 82 ? -13.164 -4.594 8.773 1 92.25 82 ILE B N 1
ATOM 2359 C CA . ILE B 1 82 ? -14.109 -4.352 7.688 1 92.25 82 ILE B CA 1
ATOM 2360 C C . ILE B 1 82 ? -15.539 -4.586 8.188 1 92.25 82 ILE B C 1
ATOM 2362 O O . ILE B 1 82 ? -15.844 -5.656 8.719 1 92.25 82 ILE B O 1
ATOM 2366 N N . VAL B 1 83 ? -16.406 -3.592 8.008 1 91.12 83 VAL B N 1
ATOM 2367 C CA . VAL B 1 83 ? -17.781 -3.621 8.516 1 91.12 83 VAL B CA 1
ATOM 2368 C C . VAL B 1 83 ? -18.766 -3.383 7.367 1 91.12 83 VAL B C 1
ATOM 2370 O O . VAL B 1 83 ? -18.469 -2.631 6.434 1 91.12 83 VAL B O 1
ATOM 2373 N N . ALA B 1 84 ? -19.906 -4.055 7.48 1 94 84 ALA B N 1
ATOM 2374 C CA . ALA B 1 84 ? -20.969 -3.816 6.5 1 94 84 ALA B CA 1
ATOM 2375 C C . ALA B 1 84 ? -21.562 -2.424 6.664 1 94 84 ALA B C 1
ATOM 2377 O O . ALA B 1 84 ? -22.203 -2.131 7.68 1 94 84 ALA B O 1
ATOM 2378 N N . PHE B 1 85 ? -21.344 -1.641 5.699 1 84.12 85 PHE B N 1
ATOM 2379 C CA . PHE B 1 85 ? -21.938 -0.309 5.699 1 84.12 85 PHE B CA 1
ATOM 2380 C C . PHE B 1 85 ? -23.406 -0.371 5.305 1 84.12 85 PHE B C 1
ATOM 2382 O O . PHE B 1 85 ? -24.219 0.42 5.789 1 84.12 85 PHE B O 1
ATOM 2389 N N . THR B 1 86 ? -23.75 -1.231 4.418 1 90.56 86 THR B N 1
ATOM 2390 C CA . THR B 1 86 ? -25.094 -1.668 4.078 1 90.56 86 THR B CA 1
ATOM 2391 C C . THR B 1 86 ? -25.234 -3.18 4.238 1 90.56 86 THR B C 1
ATOM 2393 O O . THR B 1 86 ? -24.266 -3.865 4.551 1 90.56 86 THR B O 1
ATOM 2396 N N . ASP B 1 87 ? -26.453 -3.572 4.09 1 96.5 87 ASP B N 1
ATOM 2397 C CA . ASP B 1 87 ? -26.562 -5.023 3.955 1 96.5 87 ASP B CA 1
ATOM 2398 C C . ASP B 1 87 ? -25.688 -5.539 2.818 1 96.5 87 ASP B C 1
ATOM 2400 O O . ASP B 1 87 ? -25.641 -4.941 1.74 1 96.5 87 ASP B O 1
ATOM 2404 N N . CYS B 1 88 ? -24.938 -6.578 3.137 1 97.06 88 CYS B N 1
ATOM 2405 C CA . CYS B 1 88 ? -23.984 -7.098 2.16 1 97.06 88 CYS B CA 1
ATOM 2406 C C . CYS B 1 88 ? -24.234 -8.578 1.899 1 97.06 88 CYS B C 1
ATOM 2408 O O . CYS B 1 88 ? -24.484 -9.344 2.83 1 97.06 88 CYS B O 1
ATOM 2410 N N . ASN B 1 89 ? -24.25 -8.961 0.652 1 98.44 89 ASN B N 1
ATOM 2411 C CA . ASN B 1 89 ? -24.125 -10.352 0.225 1 98.44 89 ASN B CA 1
ATOM 2412 C C . ASN B 1 89 ? -22.734 -10.664 -0.322 1 98.44 89 ASN B C 1
ATOM 2414 O O . ASN B 1 89 ? -22.219 -9.922 -1.161 1 98.44 89 ASN B O 1
ATOM 2418 N N . VAL B 1 90 ? -22.188 -11.773 0.222 1 98.12 90 VAL B N 1
ATOM 2419 C CA . VAL B 1 90 ? -20.797 -12.055 -0.171 1 98.12 90 VAL B CA 1
ATOM 2420 C C . VAL B 1 90 ? -20.641 -13.547 -0.438 1 98.12 90 VAL B C 1
ATOM 2422 O O . VAL B 1 90 ? -21.484 -14.352 -0.035 1 98.12 90 VAL B O 1
ATOM 2425 N N . TYR B 1 91 ? -19.625 -13.93 -1.182 1 98.06 91 TYR B N 1
ATOM 2426 C CA . TYR B 1 91 ? -19.078 -15.281 -1.215 1 98.06 91 TYR B CA 1
ATOM 2427 C C . TYR B 1 91 ? -17.875 -15.406 -0.301 1 98.06 91 TYR B C 1
ATOM 2429 O O . TYR B 1 91 ? -17.047 -14.492 -0.228 1 98.06 91 TYR B O 1
ATOM 2437 N N . LYS B 1 92 ? -17.812 -16.5 0.385 1 98 92 LYS B N 1
ATOM 2438 C CA . LYS B 1 92 ? -16.641 -16.828 1.195 1 98 92 LYS B CA 1
ATOM 2439 C C . LYS B 1 92 ? -15.898 -18.031 0.623 1 98 92 LYS B C 1
ATOM 2441 O O . LYS B 1 92 ? -16.516 -19.031 0.272 1 98 92 LYS B O 1
ATOM 2446 N N . LEU B 1 93 ? -14.648 -17.891 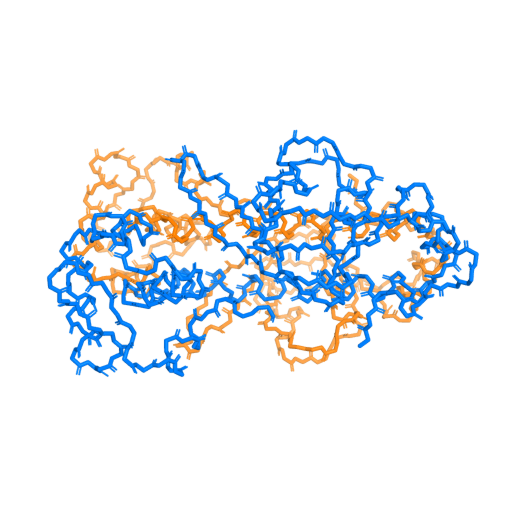0.478 1 98.12 93 LEU B N 1
ATOM 2447 C CA . LEU B 1 93 ? -13.781 -18.984 0.047 1 98.12 93 LEU B CA 1
ATOM 2448 C C . LEU B 1 93 ? -12.727 -19.297 1.104 1 98.12 93 LEU B C 1
ATOM 2450 O O . LEU B 1 93 ? -11.969 -18.406 1.511 1 98.12 93 LEU B O 1
ATOM 2454 N N . HIS B 1 94 ? -12.695 -20.484 1.607 1 97.75 94 HIS B N 1
ATOM 2455 C CA . HIS B 1 94 ? -11.727 -20.875 2.631 1 97.75 94 HIS B CA 1
ATOM 2456 C C . HIS B 1 94 ? -10.297 -20.734 2.119 1 97.75 94 HIS B C 1
ATOM 2458 O O . HIS B 1 94 ? -10.031 -20.984 0.942 1 97.75 94 HIS B O 1
ATOM 2464 N N . ARG B 1 95 ? -9.406 -20.453 3.025 1 96 95 ARG B N 1
ATOM 2465 C CA . ARG B 1 95 ? -8.008 -20.188 2.705 1 96 95 ARG B CA 1
ATOM 2466 C C . ARG B 1 95 ? -7.391 -21.344 1.929 1 96 95 ARG B C 1
ATOM 2468 O O . ARG B 1 95 ? -6.66 -21.141 0.958 1 96 95 ARG B O 1
ATOM 2475 N N . ASP B 1 96 ? -7.691 -22.609 2.258 1 96.62 96 ASP B N 1
ATOM 2476 C CA . ASP B 1 96 ? -7.094 -23.781 1.613 1 96.62 96 ASP B CA 1
ATOM 2477 C C . ASP B 1 96 ? -7.504 -23.859 0.145 1 96.62 96 ASP B C 1
ATOM 2479 O O . ASP B 1 96 ? -6.668 -24.125 -0.725 1 96.62 96 ASP B O 1
ATOM 2483 N N . ASP B 1 97 ? -8.727 -23.578 -0.064 1 97.38 97 ASP B N 1
ATOM 2484 C CA . ASP B 1 97 ? -9.227 -23.609 -1.437 1 97.38 97 ASP B CA 1
ATOM 2485 C C . ASP B 1 97 ? -8.68 -22.438 -2.248 1 97.38 97 ASP B C 1
ATOM 2487 O O . ASP B 1 97 ? -8.359 -22.594 -3.428 1 97.38 97 ASP B O 1
ATOM 2491 N N . PHE B 1 98 ? -8.602 -21.359 -1.621 1 97.06 98 PHE B N 1
ATOM 2492 C CA . PHE B 1 98 ? -8.078 -20.156 -2.25 1 97.06 98 PHE B CA 1
ATOM 2493 C C . PHE B 1 98 ? -6.633 -20.359 -2.686 1 97.06 98 PHE B C 1
ATOM 2495 O O . PHE B 1 98 ? -6.285 -20.109 -3.842 1 97.06 98 PHE B O 1
ATOM 2502 N N . LEU B 1 99 ? -5.801 -20.875 -1.772 1 95.62 99 LEU B N 1
ATOM 2503 C CA . LEU B 1 99 ? -4.387 -21.094 -2.061 1 95.62 99 LEU B CA 1
ATOM 2504 C C . LEU B 1 99 ? -4.211 -22.188 -3.115 1 95.62 99 LEU B C 1
ATOM 2506 O O . LEU B 1 99 ? -3.35 -22.078 -3.99 1 95.62 99 LEU B O 1
ATOM 2510 N N . ASN B 1 100 ? -5.035 -23.188 -3.016 1 95.56 100 ASN B N 1
ATOM 2511 C CA . ASN B 1 100 ? -4.988 -24.25 -4.016 1 95.56 100 ASN B CA 1
ATOM 2512 C C . ASN B 1 100 ? -5.359 -23.734 -5.402 1 95.56 100 ASN B C 1
ATOM 2514 O O . ASN B 1 100 ? -4.754 -24.125 -6.398 1 95.56 100 ASN B O 1
ATOM 2518 N N . TRP B 1 101 ? -6.324 -22.906 -5.398 1 96.5 101 TRP B N 1
ATOM 2519 C CA . TRP B 1 101 ? -6.742 -22.281 -6.648 1 96.5 101 TRP B CA 1
ATOM 2520 C C . TRP B 1 101 ? -5.605 -21.469 -7.254 1 96.5 101 TRP B C 1
ATOM 2522 O O . TRP B 1 101 ? -5.254 -21.656 -8.422 1 96.5 101 TRP B O 1
ATOM 2532 N N . LEU B 1 102 ? -4.969 -20.641 -6.52 1 94.94 102 LEU B N 1
ATOM 2533 C CA . LEU B 1 102 ? -3.9 -19.781 -7 1 94.94 102 LEU B CA 1
ATOM 2534 C C . LEU B 1 102 ? -2.711 -20.594 -7.492 1 94.94 102 LEU B C 1
ATOM 2536 O O . LEU B 1 102 ? -2.084 -20.25 -8.492 1 94.94 102 LEU B O 1
ATOM 2540 N N . ARG B 1 103 ? -2.455 -21.656 -6.797 1 94.19 103 ARG B N 1
ATOM 2541 C CA . ARG B 1 103 ? -1.348 -22.531 -7.168 1 94.19 103 ARG B CA 1
ATOM 2542 C C . ARG B 1 103 ? -1.543 -23.109 -8.57 1 94.19 103 ARG B C 1
ATOM 2544 O O . ARG B 1 103 ? -0.578 -23.266 -9.32 1 94.19 103 ARG B O 1
ATOM 2551 N N . GLY B 1 104 ? -2.758 -23.312 -8.891 1 93.81 104 GLY B N 1
ATOM 2552 C CA . GLY B 1 104 ? -3.041 -23.969 -10.156 1 93.81 104 GLY B CA 1
ATOM 2553 C C . GLY B 1 104 ? -3.426 -22.984 -11.258 1 93.81 104 GLY B C 1
ATOM 2554 O O . GLY B 1 104 ? -3.629 -23.391 -12.406 1 93.81 104 GLY B O 1
ATOM 2555 N N . ASP B 1 105 ? -3.537 -21.719 -10.914 1 94.81 105 ASP B N 1
ATOM 2556 C CA . ASP B 1 105 ? -4.027 -20.719 -11.859 1 94.81 105 ASP B CA 1
ATOM 2557 C C . ASP B 1 105 ? -3.193 -19.438 -11.789 1 94.81 105 ASP B C 1
ATOM 2559 O O . ASP B 1 105 ? -3.545 -18.5 -11.07 1 94.81 105 ASP B O 1
ATOM 2563 N N . PHE B 1 106 ? -2.191 -19.391 -12.641 1 93.81 106 PHE B N 1
ATOM 2564 C CA . PHE B 1 106 ? -1.259 -18.266 -12.57 1 93.81 106 PHE B CA 1
ATOM 2565 C C . PHE B 1 106 ? -1.919 -16.984 -13.055 1 93.81 106 PHE B C 1
ATOM 2567 O O . PHE B 1 106 ? -1.559 -15.891 -12.609 1 93.81 106 PHE B O 1
ATOM 2574 N N . GLU B 1 107 ? -2.91 -17.094 -13.938 1 93.06 107 GLU B N 1
ATOM 2575 C CA . GLU B 1 107 ? -3.605 -15.891 -14.383 1 93.06 107 GLU B CA 1
ATOM 2576 C C . GLU B 1 107 ? -4.371 -15.234 -13.234 1 93.06 107 GLU B C 1
ATOM 2578 O O . GLU B 1 107 ? -4.41 -14.008 -13.133 1 93.06 107 GLU B O 1
ATOM 2583 N N . ALA B 1 108 ? -4.938 -16.078 -12.422 1 93.5 108 ALA B N 1
ATOM 2584 C CA . ALA B 1 108 ? -5.598 -15.555 -11.227 1 93.5 108 ALA B CA 1
ATOM 2585 C C . ALA B 1 108 ? -4.594 -14.93 -10.266 1 93.5 108 ALA B C 1
ATOM 2587 O O . ALA B 1 108 ? -4.852 -13.867 -9.695 1 93.5 108 ALA B O 1
ATOM 2588 N N . THR B 1 109 ? -3.467 -15.57 -10.133 1 93.75 109 THR B N 1
ATOM 2589 C CA . THR B 1 109 ? -2.398 -15.086 -9.266 1 93.75 109 THR B CA 1
ATOM 2590 C C . THR B 1 109 ? -1.883 -13.734 -9.758 1 93.75 109 THR B C 1
ATOM 2592 O O . THR B 1 109 ? -1.72 -12.805 -8.961 1 93.75 109 THR B O 1
ATOM 2595 N N . LYS B 1 110 ? -1.706 -13.656 -11.039 1 92.38 110 LYS B N 1
ATOM 2596 C CA . LYS B 1 110 ? -1.259 -12.406 -11.641 1 92.38 110 LYS B CA 1
ATOM 2597 C C . LYS B 1 110 ? -2.258 -11.281 -11.383 1 92.38 110 LYS B C 1
ATOM 2599 O O . LYS B 1 110 ? -1.865 -10.156 -11.062 1 92.38 110 LYS B O 1
ATOM 2604 N N . PHE B 1 111 ? -3.484 -11.648 -11.562 1 91.94 111 PHE B N 1
ATOM 2605 C CA . PHE B 1 111 ? -4.543 -10.664 -11.328 1 91.94 111 PHE B CA 1
ATOM 2606 C C . PHE B 1 111 ? -4.508 -10.164 -9.891 1 91.94 111 PHE B C 1
ATOM 2608 O O . PHE B 1 111 ? -4.629 -8.961 -9.648 1 91.94 111 PHE B O 1
ATOM 2615 N N . LEU B 1 112 ? -4.332 -11.086 -8.961 1 92.88 112 LEU B N 1
ATOM 2616 C CA . LEU B 1 112 ? -4.285 -10.742 -7.543 1 92.88 112 LEU B CA 1
ATOM 2617 C C . LEU B 1 112 ? -3.111 -9.812 -7.25 1 92.88 112 LEU B C 1
ATOM 2619 O O . LEU B 1 112 ? -3.277 -8.789 -6.586 1 92.88 112 LEU B O 1
ATOM 2623 N N . ILE B 1 113 ? -1.996 -10.18 -7.734 1 92.62 113 ILE B N 1
ATOM 2624 C CA . ILE B 1 113 ? -0.796 -9.375 -7.527 1 92.62 113 ILE B CA 1
ATOM 2625 C C . ILE B 1 113 ? -1.001 -7.98 -8.117 1 92.62 113 ILE B C 1
ATOM 2627 O O . ILE B 1 113 ? -0.641 -6.977 -7.492 1 92.62 113 ILE B O 1
ATOM 2631 N N . ARG B 1 114 ? -1.603 -7.906 -9.273 1 90.19 114 ARG B N 1
ATOM 2632 C CA . ARG B 1 114 ? -1.898 -6.629 -9.914 1 90.19 114 ARG B CA 1
ATOM 2633 C C . ARG B 1 114 ? -2.809 -5.773 -9.039 1 90.19 114 ARG B C 1
ATOM 2635 O O . ARG B 1 114 ? -2.586 -4.57 -8.898 1 90.19 114 ARG B O 1
ATOM 2642 N N . GLU B 1 115 ? -3.791 -6.391 -8.539 1 87.69 115 GLU B N 1
ATOM 2643 C CA . GLU B 1 115 ? -4.734 -5.668 -7.691 1 87.69 115 GLU B CA 1
ATOM 2644 C C . GLU B 1 115 ? -4.043 -5.109 -6.449 1 87.69 115 GLU B C 1
ATOM 2646 O O . GLU B 1 115 ? -4.25 -3.947 -6.09 1 87.69 115 GLU B O 1
ATOM 2651 N N . ILE B 1 116 ? -3.256 -5.91 -5.797 1 87.75 116 ILE B N 1
ATOM 2652 C CA . ILE B 1 116 ? -2.561 -5.484 -4.59 1 87.75 116 ILE B CA 1
ATOM 2653 C C . ILE B 1 116 ? -1.554 -4.387 -4.93 1 87.75 116 ILE B C 1
ATOM 2655 O O . ILE B 1 116 ? -1.445 -3.389 -4.215 1 87.75 116 ILE B O 1
ATOM 2659 N N . SER B 1 117 ? -0.853 -4.598 -6 1 87.12 117 SER B N 1
ATOM 2660 C CA . SER B 1 117 ? 0.126 -3.613 -6.445 1 87.12 117 SER B CA 1
ATOM 2661 C C . SER B 1 117 ? -0.536 -2.273 -6.75 1 87.12 117 SER B C 1
ATOM 2663 O O . SER B 1 117 ? 0.012 -1.217 -6.426 1 87.12 117 SER B O 1
ATOM 2665 N N . SER B 1 118 ? -1.654 -2.342 -7.387 1 83.88 118 SER B N 1
ATOM 2666 C CA . SER B 1 118 ? -2.395 -1.126 -7.707 1 83.88 118 SER B CA 1
ATOM 2667 C C . SER B 1 118 ? -2.783 -0.365 -6.445 1 83.88 118 SER B C 1
ATOM 2669 O O . SER B 1 118 ? -2.678 0.862 -6.395 1 83.88 118 SER B O 1
ATOM 2671 N N . LYS B 1 119 ? -3.15 -1.089 -5.457 1 81 119 LYS B N 1
ATOM 2672 C CA . LYS B 1 119 ? -3.502 -0.473 -4.18 1 81 119 LYS B CA 1
ATOM 2673 C C . LYS B 1 119 ? -2.287 0.192 -3.537 1 81 119 LYS B C 1
ATOM 2675 O O . LYS B 1 119 ? -2.408 1.252 -2.92 1 81 119 LYS B O 1
ATOM 2680 N N . LEU B 1 120 ? -1.195 -0.479 -3.674 1 83.44 120 LEU B N 1
ATOM 2681 C CA . LEU B 1 120 ? 0.043 0.076 -3.139 1 83.44 120 LEU B CA 1
ATOM 2682 C C . LEU B 1 120 ? 0.367 1.414 -3.797 1 83.44 120 LEU B C 1
ATOM 2684 O O . LEU B 1 120 ? 0.795 2.354 -3.123 1 83.44 120 LEU B O 1
ATOM 2688 N N . VAL B 1 121 ? 0.185 1.481 -5.059 1 77.56 121 VAL B N 1
ATOM 2689 C CA . VAL B 1 121 ? 0.458 2.703 -5.809 1 77.56 121 VAL B CA 1
ATOM 2690 C C . VAL B 1 121 ? -0.481 3.814 -5.344 1 77.56 121 VAL B C 1
ATOM 2692 O O . VAL B 1 121 ? -0.045 4.941 -5.098 1 77.56 121 VAL B O 1
ATOM 2695 N N . VAL B 1 122 ? -1.689 3.51 -5.199 1 75.5 122 VAL B N 1
ATOM 2696 C CA . VAL B 1 122 ? -2.686 4.477 -4.746 1 75.5 122 VAL B CA 1
ATOM 2697 C C . VAL B 1 122 ? -2.326 4.973 -3.35 1 75.5 122 VAL B C 1
ATOM 2699 O O . VAL B 1 122 ? -2.379 6.176 -3.08 1 75.5 122 VAL B O 1
ATOM 2702 N N . ASN B 1 123 ? -1.948 4.031 -2.527 1 75.19 123 ASN B N 1
ATOM 2703 C CA . ASN B 1 123 ? -1.572 4.395 -1.165 1 75.19 123 ASN B CA 1
ATOM 2704 C C . ASN B 1 123 ? -0.338 5.293 -1.146 1 75.19 123 ASN B C 1
ATOM 2706 O O . ASN B 1 123 ? -0.254 6.223 -0.342 1 75.19 123 ASN B O 1
ATOM 2710 N N . ALA B 1 124 ? 0.571 4.914 -1.961 1 73.25 124 ALA B N 1
ATOM 2711 C CA . ALA B 1 124 ? 1.779 5.734 -2.037 1 73.25 124 ALA B CA 1
ATOM 2712 C C . ALA B 1 124 ? 1.448 7.164 -2.451 1 73.25 124 ALA B C 1
ATOM 2714 O O . ALA B 1 124 ? 1.991 8.117 -1.894 1 73.25 124 ALA B O 1
ATOM 2715 N N . GLU B 1 125 ? 0.544 7.328 -3.346 1 71.75 125 GLU B N 1
ATOM 2716 C CA . GLU B 1 125 ? 0.108 8.648 -3.787 1 71.75 125 GLU B CA 1
ATOM 2717 C C . GLU B 1 125 ? -0.627 9.391 -2.674 1 71.75 125 GLU B C 1
ATOM 2719 O O . GLU B 1 125 ? -0.457 10.602 -2.506 1 71.75 125 GLU B O 1
ATOM 2724 N N . LEU B 1 126 ? -1.388 8.695 -2.004 1 67.5 126 LEU B N 1
ATOM 2725 C CA . LEU B 1 126 ? -2.137 9.289 -0.9 1 67.5 126 LEU B CA 1
ATOM 2726 C C . LEU B 1 126 ? -1.197 9.734 0.216 1 67.5 126 LEU B C 1
ATOM 2728 O O . LEU B 1 126 ? -1.387 10.805 0.8 1 67.5 126 LEU B O 1
ATOM 2732 N N . ILE B 1 127 ? -0.263 8.93 0.533 1 68.25 127 ILE B N 1
ATOM 2733 C CA . ILE B 1 127 ? 0.746 9.266 1.529 1 68.25 127 ILE B CA 1
ATOM 2734 C C . ILE B 1 127 ? 1.448 10.562 1.129 1 68.25 127 ILE B C 1
ATOM 2736 O O . ILE B 1 127 ? 1.644 11.453 1.96 1 68.25 127 ILE B O 1
ATOM 2740 N N . GLU B 1 128 ? 1.749 10.609 -0.098 1 64.25 128 GLU B N 1
ATOM 2741 C CA . GLU B 1 128 ? 2.387 11.82 -0.611 1 64.25 128 GLU B CA 1
ATOM 2742 C C . GLU B 1 128 ? 1.469 13.031 -0.468 1 64.25 128 GLU B C 1
ATOM 2744 O O . GLU B 1 128 ? 1.907 14.102 -0.044 1 64.25 128 GLU B O 1
ATOM 2749 N N . GLU B 1 129 ? 0.272 12.875 -0.834 1 61.84 129 GLU B N 1
ATOM 2750 C CA . GLU B 1 129 ? -0.719 13.945 -0.739 1 61.84 129 GLU B CA 1
ATOM 2751 C C . GLU B 1 129 ? -0.899 14.406 0.705 1 61.84 129 GLU B C 1
ATOM 2753 O O . GLU B 1 129 ? -0.896 15.602 0.985 1 61.84 129 GLU B O 1
ATOM 2758 N N . LEU B 1 130 ? -1.066 13.43 1.525 1 61.22 130 LEU B N 1
ATOM 2759 C CA . LEU B 1 130 ? -1.318 13.719 2.934 1 61.22 130 LEU B CA 1
ATOM 2760 C C . LEU B 1 130 ? -0.103 14.375 3.58 1 61.22 130 LEU B C 1
ATOM 2762 O O . LEU B 1 130 ? -0.246 15.203 4.477 1 61.22 130 LEU B O 1
ATOM 2766 N N . SER B 1 131 ? 1.01 13.836 3.18 1 52.97 131 SER B N 1
ATOM 2767 C CA . SER B 1 131 ? 2.234 14.414 3.727 1 52.97 131 SER B CA 1
ATOM 2768 C C . SER B 1 131 ? 2.422 15.852 3.268 1 52.97 131 SER B C 1
ATOM 2770 O O . SER B 1 131 ? 3.125 16.625 3.918 1 52.97 131 SER B O 1
ATOM 2772 N N . SER B 1 132 ? 1.803 16.062 2.062 1 50.66 132 SER B N 1
ATOM 2773 C CA . SER B 1 132 ? 1.957 17.375 1.464 1 50.66 132 SER B CA 1
ATOM 2774 C C . SER B 1 132 ? 0.755 18.266 1.769 1 50.66 132 SER B C 1
ATOM 2776 O O . SER B 1 132 ? 0.774 19.469 1.483 1 50.66 132 SER B O 1
ATOM 2778 N N . LEU B 1 133 ? -0.34 17.688 2.209 1 54.81 133 LEU B N 1
ATOM 2779 C CA . LEU B 1 133 ? -1.608 18.391 2.27 1 54.81 133 LEU B CA 1
ATOM 2780 C C . LEU B 1 133 ? -1.553 19.516 3.309 1 54.81 133 LEU B C 1
ATOM 2782 O O . LEU B 1 133 ? -1 19.328 4.395 1 54.81 133 LEU B O 1
ATOM 2786 N N . SER B 1 134 ? -1.995 20.672 2.766 1 58.41 134 SER B N 1
ATOM 2787 C CA . SER B 1 134 ? -2.322 21.766 3.682 1 58.41 134 SER B CA 1
ATOM 2788 C C . SER B 1 134 ? -3.443 21.359 4.637 1 58.41 134 SER B C 1
ATOM 2790 O O . SER B 1 134 ? -4.129 20.359 4.414 1 58.41 134 SER B O 1
ATOM 2792 N N . VAL B 1 135 ? -3.543 22.016 5.664 1 59.38 135 VAL B N 1
ATOM 2793 C CA . VAL B 1 135 ? -4.645 21.828 6.602 1 59.38 135 VAL B CA 1
ATOM 2794 C C . VAL B 1 135 ? -5.973 21.875 5.852 1 59.38 135 VAL B C 1
ATOM 2796 O O . VAL B 1 135 ? -6.863 21.047 6.109 1 59.38 135 VAL B O 1
ATOM 2799 N N . LYS B 1 136 ? -6.016 22.734 4.82 1 63.72 136 LYS B N 1
ATOM 2800 C CA . LYS B 1 136 ? -7.242 22.859 4.043 1 63.72 136 LYS B CA 1
ATOM 2801 C C . LYS B 1 136 ? -7.562 21.578 3.281 1 63.72 136 LYS B C 1
ATOM 2803 O O . LYS B 1 136 ? -8.703 21.109 3.293 1 63.72 136 LYS B O 1
ATOM 2808 N N . GLU B 1 137 ? -6.59 21.078 2.67 1 63.75 137 GLU B N 1
ATOM 2809 C CA . GLU B 1 137 ? -6.793 19.875 1.866 1 63.75 137 GLU B CA 1
ATOM 2810 C C . GLU B 1 137 ? -7.133 18.672 2.746 1 63.75 137 GLU B C 1
ATOM 2812 O O . GLU B 1 137 ? -7.988 17.859 2.389 1 63.75 137 GLU B O 1
ATOM 2817 N N . ARG B 1 138 ? -6.504 18.594 3.777 1 63.88 138 ARG B N 1
ATOM 2818 C CA . ARG B 1 138 ? -6.809 17.547 4.738 1 63.88 138 ARG B CA 1
ATOM 2819 C C . ARG B 1 138 ? -8.227 17.672 5.273 1 63.88 138 ARG B C 1
ATOM 2821 O O . ARG B 1 138 ? -8.922 16.672 5.457 1 63.88 138 ARG B O 1
ATOM 2828 N N . LEU B 1 139 ? -8.602 18.844 5.5 1 72 139 LEU B N 1
ATOM 2829 C CA . LEU B 1 139 ? -9.953 19.156 5.965 1 72 139 LEU B CA 1
ATOM 2830 C C . LEU B 1 139 ? -10.992 18.703 4.949 1 72 139 LEU B C 1
ATOM 2832 O O . LEU B 1 139 ? -11.969 18.031 5.309 1 72 139 LEU B O 1
ATOM 2836 N N . LEU B 1 140 ? -10.734 18.953 3.719 1 67.38 140 LEU B N 1
ATOM 2837 C CA . LEU B 1 140 ? -11.68 18.594 2.674 1 67.38 140 LEU B CA 1
ATOM 2838 C C . LEU B 1 140 ? -11.797 17.078 2.537 1 67.38 140 LEU B C 1
ATOM 2840 O O . LEU B 1 140 ? -12.891 16.562 2.316 1 67.38 140 LEU B O 1
ATOM 2844 N N . ARG B 1 141 ? -10.727 16.516 2.658 1 62.53 141 ARG B N 1
ATOM 2845 C CA . ARG B 1 141 ? -10.742 15.055 2.602 1 62.53 141 ARG B CA 1
ATOM 2846 C C . ARG B 1 141 ? -11.578 14.469 3.732 1 62.53 141 ARG B C 1
ATOM 2848 O O . ARG B 1 141 ? -12.375 13.547 3.514 1 62.53 141 ARG B O 1
ATOM 2855 N N . CYS B 1 142 ? -11.398 14.906 4.945 1 63.94 142 CYS B N 1
ATOM 2856 C CA . CYS B 1 142 ? -12.172 14.469 6.102 1 63.94 142 CYS B CA 1
ATOM 2857 C C . CYS B 1 142 ? -13.664 14.719 5.891 1 63.94 142 CYS B C 1
ATOM 2859 O O . CYS B 1 142 ? -14.484 13.828 6.129 1 63.94 142 CYS B O 1
ATOM 2861 N N . ILE B 1 143 ? -13.961 15.844 5.418 1 72.62 143 ILE B N 1
ATOM 2862 C CA . ILE B 1 143 ? -15.352 16.219 5.188 1 72.62 143 ILE B CA 1
ATOM 2863 C C . ILE B 1 143 ? -15.969 15.297 4.137 1 72.62 143 ILE B C 1
ATOM 2865 O O . ILE B 1 143 ? -17.109 14.844 4.285 1 72.62 143 ILE B O 1
ATOM 2869 N N . SER B 1 144 ? -15.195 15.047 3.1 1 67.75 144 SER B N 1
ATOM 2870 C CA . SER B 1 144 ? -15.695 14.188 2.027 1 67.75 144 SER B CA 1
ATOM 2871 C C . SER B 1 144 ? -16.031 12.789 2.543 1 67.75 144 SER B C 1
ATOM 2873 O O . SER B 1 144 ? -17.047 12.211 2.152 1 67.75 144 SER B O 1
ATOM 2875 N N . LEU B 1 145 ? -15.172 12.312 3.314 1 58.25 145 LEU B N 1
ATOM 2876 C CA . LEU B 1 145 ? -15.398 10.992 3.893 1 58.25 145 LEU B CA 1
ATOM 2877 C C . LEU B 1 145 ? -16.656 10.984 4.746 1 58.25 145 LEU B C 1
ATOM 2879 O O . LEU B 1 145 ? -17.484 10.07 4.637 1 58.25 145 LEU B O 1
ATOM 2883 N N . HIS B 1 146 ? 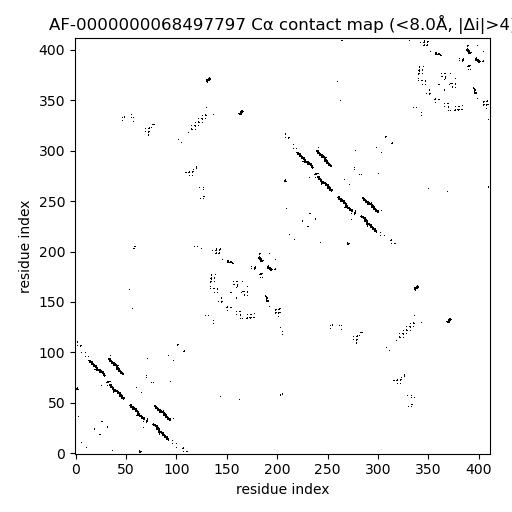-16.828 11.93 5.676 1 65.81 146 HIS B N 1
ATOM 2884 C CA . HIS B 1 146 ? -18.016 12.031 6.512 1 65.81 146 HIS B CA 1
ATOM 2885 C C . HIS B 1 146 ? -19.266 12.227 5.668 1 65.81 146 HIS B C 1
ATOM 2887 O O . HIS B 1 146 ? -20.344 11.719 6.008 1 65.81 146 HIS B O 1
ATOM 2893 N N . TYR B 1 147 ? -19.109 12.992 4.613 1 66.75 147 TYR B N 1
ATOM 2894 C CA . TYR B 1 147 ? -20.219 13.195 3.688 1 66.75 147 TYR B CA 1
ATOM 2895 C C . TYR B 1 147 ? -20.656 11.875 3.053 1 66.75 147 TYR B C 1
ATOM 2897 O O . TYR B 1 147 ? -21.844 11.562 3.002 1 66.75 147 TYR B O 1
ATOM 2905 N N . TYR B 1 148 ? -19.625 11.195 2.604 1 59.12 148 TYR B N 1
ATOM 2906 C CA . TYR B 1 148 ? -19.906 9.922 1.95 1 59.12 148 TYR B CA 1
ATOM 2907 C C . TYR B 1 148 ? -20.594 8.953 2.906 1 59.12 148 TYR B C 1
ATOM 2909 O O . TYR B 1 148 ? -21.438 8.164 2.49 1 59.12 148 TYR B O 1
ATOM 2917 N N . ARG B 1 149 ? -20.297 9.094 4.168 1 56.66 149 ARG B N 1
ATOM 2918 C CA . ARG B 1 149 ? -20.859 8.227 5.199 1 56.66 149 ARG B CA 1
ATOM 2919 C C . ARG B 1 149 ? -22.172 8.781 5.734 1 56.66 149 ARG B C 1
ATOM 2921 O O . ARG B 1 149 ? -22.719 8.258 6.703 1 56.66 149 ARG B O 1
ATOM 2928 N N . SER B 1 150 ? -22.578 9.836 5.172 1 66.81 150 SER B N 1
ATOM 2929 C CA . SER B 1 150 ? -23.797 10.492 5.625 1 66.81 150 SER B CA 1
ATOM 2930 C C . SER B 1 150 ? -23.703 10.844 7.109 1 66.81 150 SER B C 1
ATOM 2932 O O . SER B 1 150 ? -24.688 10.695 7.844 1 66.81 150 SER B O 1
ATOM 2934 N N . GLU B 1 151 ? -22.562 11.125 7.555 1 67.62 151 GLU B N 1
ATOM 2935 C CA . GLU B 1 151 ? -22.344 11.492 8.953 1 67.62 151 GLU B CA 1
ATOM 2936 C C . GLU B 1 151 ? -21.812 12.922 9.07 1 67.62 151 GLU B C 1
ATOM 2938 O O . GLU B 1 151 ? -21.297 13.312 10.117 1 67.62 151 GLU B O 1
ATOM 2943 N N . LEU B 1 152 ? -21.969 13.648 8.023 1 75.69 152 LEU B N 1
ATOM 2944 C CA . LEU B 1 152 ? -21.375 14.984 8 1 75.69 152 LEU B CA 1
ATOM 2945 C C . LEU B 1 152 ? -22.047 15.898 9.016 1 75.69 152 LEU B C 1
ATOM 2947 O O . LEU B 1 152 ? -21.406 16.719 9.656 1 75.69 152 LEU B O 1
ATOM 2951 N N . ASN B 1 153 ? -23.328 15.703 9.188 1 74.56 153 ASN B N 1
ATOM 2952 C CA . ASN B 1 153 ? -24.125 16.562 10.062 1 74.56 153 ASN B CA 1
ATOM 2953 C C . ASN B 1 153 ? -23.75 16.359 11.531 1 74.56 153 ASN B C 1
ATOM 2955 O O . ASN B 1 153 ? -24.047 17.203 12.375 1 74.56 153 ASN B O 1
ATOM 2959 N N . LEU B 1 154 ? -23.047 15.312 11.797 1 74 154 LEU B N 1
ATOM 2960 C CA . LEU B 1 154 ? -22.672 15 13.172 1 74 154 LEU B CA 1
ATOM 2961 C C . LEU B 1 154 ? -21.234 15.438 13.461 1 74 154 LEU B C 1
ATOM 2963 O O . LEU B 1 154 ? -20.797 15.414 14.609 1 74 154 LEU B O 1
ATOM 2967 N N . LEU B 1 155 ? -20.609 15.844 12.453 1 77.44 155 LEU B N 1
ATOM 2968 C CA . LEU B 1 155 ? -19.203 16.188 12.578 1 77.44 155 LEU B CA 1
ATOM 2969 C C . LEU B 1 155 ? -19.031 17.562 13.234 1 77.44 155 LEU B C 1
ATOM 2971 O O . LEU B 1 155 ? -19.578 18.547 12.758 1 77.44 155 LEU B O 1
ATOM 2975 N N . THR B 1 156 ? -18.406 17.578 14.43 1 77.69 156 THR B N 1
ATOM 2976 C CA . THR B 1 156 ? -18.125 18.828 15.117 1 77.69 156 THR B CA 1
ATOM 2977 C C . THR B 1 156 ? -16.75 19.359 14.742 1 77.69 156 THR B C 1
ATOM 2979 O O . THR B 1 156 ? -15.914 18.609 14.211 1 77.69 156 THR B O 1
ATOM 2982 N N . LYS B 1 157 ? -16.469 20.703 14.93 1 80.38 157 LYS B N 1
ATOM 2983 C CA . LYS B 1 157 ? -15.148 21.297 14.688 1 80.38 157 LYS B CA 1
ATOM 2984 C C . LYS B 1 157 ? -14.078 20.609 15.516 1 80.38 157 LYS B C 1
ATOM 2986 O O . LYS B 1 157 ? -12.961 20.375 15.039 1 80.38 157 LYS B O 1
ATOM 2991 N N . LYS B 1 158 ? -14.484 20.266 16.719 1 74.88 158 LYS B N 1
ATOM 2992 C CA . LYS B 1 158 ? -13.547 19.578 17.609 1 74.88 158 LYS B CA 1
ATOM 2993 C C . LYS B 1 158 ? -13.133 18.219 17.031 1 74.88 158 LYS B C 1
ATOM 2995 O O . LYS B 1 158 ? -11.953 17.891 17.031 1 74.88 158 LYS B O 1
ATOM 3000 N N . GLN B 1 159 ? -14.133 17.469 16.609 1 71.69 159 GLN B N 1
ATOM 3001 C CA . GLN B 1 159 ? -13.859 16.188 15.977 1 71.69 159 GLN B CA 1
ATOM 3002 C C . GLN B 1 159 ? -13 16.359 14.727 1 71.69 159 GLN B C 1
ATOM 3004 O O . GLN B 1 159 ? -12.07 15.586 14.492 1 71.69 159 GLN B O 1
ATOM 3009 N N . LEU B 1 160 ? -13.43 17.328 13.922 1 75.25 160 LEU B N 1
ATOM 3010 C CA . LEU B 1 160 ? -12.695 17.641 12.703 1 75.25 160 LEU B CA 1
ATOM 3011 C C . LEU B 1 160 ? -11.234 17.969 13.008 1 75.25 160 LEU B C 1
ATOM 3013 O O . LEU B 1 160 ? -10.328 17.5 12.32 1 75.25 160 LEU B O 1
ATOM 3017 N N . ALA B 1 161 ? -10.984 18.828 14.008 1 73.31 161 ALA B N 1
ATOM 3018 C CA . ALA B 1 161 ? -9.641 19.219 14.414 1 73.31 161 ALA B CA 1
ATOM 3019 C C . ALA B 1 161 ? -8.812 17.984 14.805 1 73.31 161 ALA B C 1
ATOM 3021 O O . ALA B 1 161 ? -7.645 17.875 14.43 1 73.31 161 ALA B O 1
ATOM 3022 N N . SER B 1 162 ? -9.398 17.094 15.461 1 67.38 162 SER B N 1
ATOM 3023 C CA . SER B 1 162 ? -8.742 15.867 15.891 1 67.38 162 SER B CA 1
ATOM 3024 C C . SER B 1 162 ? -8.414 14.969 14.695 1 67.38 162 SER B C 1
ATOM 3026 O O . SER B 1 162 ? -7.301 14.461 14.586 1 67.38 162 SER B O 1
ATOM 3028 N N . GLU B 1 163 ? -9.391 14.891 13.859 1 62.19 163 GLU B N 1
ATOM 3029 C CA . GLU B 1 163 ? -9.234 13.992 12.727 1 62.19 163 GLU B CA 1
ATOM 3030 C C . GLU B 1 163 ? -8.211 14.531 11.727 1 62.19 163 GLU B C 1
ATOM 3032 O O . GLU B 1 163 ? -7.465 13.758 11.125 1 62.19 163 GLU B O 1
ATOM 3037 N N . VAL B 1 164 ? -8.266 15.805 11.484 1 65.56 164 VAL B N 1
ATOM 3038 C CA . VAL B 1 164 ? -7.359 16.469 10.555 1 65.56 164 VAL B CA 1
ATOM 3039 C C . VAL B 1 164 ? -6.016 16.719 11.242 1 65.56 164 VAL B C 1
ATOM 3041 O O . VAL B 1 164 ? -5.02 17.016 10.578 1 65.56 164 VAL B O 1
ATOM 3044 N N . ASN B 1 165 ? -6.027 16.562 12.539 1 62.47 165 ASN B N 1
ATOM 3045 C CA . ASN B 1 165 ? -4.852 16.812 13.367 1 62.47 165 ASN B CA 1
ATOM 3046 C C . ASN B 1 165 ? -4.266 18.188 13.125 1 62.47 165 ASN B C 1
ATOM 3048 O O . ASN B 1 165 ? -3.088 18.328 12.781 1 62.47 165 ASN B O 1
ATOM 3052 N N . ALA B 1 166 ? -4.961 19.141 13.273 1 64.75 166 ALA B N 1
ATOM 3053 C CA . ALA B 1 166 ? -4.598 20.547 13.133 1 64.75 166 ALA B CA 1
ATOM 3054 C C . ALA B 1 166 ? -5.223 21.391 14.234 1 64.75 166 ALA B C 1
ATOM 3056 O O . ALA B 1 166 ? -6.277 21.047 14.773 1 64.75 166 ALA B O 1
ATOM 3057 N N . PRO B 1 167 ? -4.469 22.375 14.641 1 65.06 167 PRO B N 1
ATOM 3058 C CA . PRO B 1 167 ? -5.047 23.266 15.641 1 65.06 167 PRO B CA 1
ATOM 3059 C C . PRO B 1 167 ? -6.363 23.891 15.18 1 65.06 167 PRO B C 1
ATOM 3061 O O . PRO B 1 167 ? -6.57 24.094 13.984 1 65.06 167 PRO B O 1
ATOM 3064 N N . ILE B 1 168 ? -7.199 24.141 16.312 1 73.81 168 ILE B N 1
ATOM 3065 C CA . ILE B 1 168 ? -8.531 24.672 16.062 1 73.81 168 ILE B CA 1
ATOM 3066 C C . ILE B 1 168 ? -8.438 25.938 15.227 1 73.81 168 ILE B C 1
ATOM 3068 O O . ILE B 1 168 ? -9.281 26.203 14.375 1 73.81 168 ILE B O 1
ATOM 3072 N N . ARG B 1 169 ? -7.398 26.656 15.406 1 77 169 ARG B N 1
ATOM 3073 C CA . ARG B 1 169 ? -7.227 27.891 14.641 1 77 169 ARG B CA 1
ATOM 3074 C C . ARG B 1 169 ? -7.031 27.594 13.164 1 77 169 ARG B C 1
ATOM 3076 O O . ARG B 1 169 ? -7.586 28.281 12.305 1 77 169 ARG B O 1
ATOM 3083 N N . SER B 1 170 ? -6.273 26.656 12.859 1 71 170 SER B N 1
ATOM 3084 C CA . SER B 1 170 ? -6.023 26.25 11.484 1 71 170 SER B CA 1
ATOM 3085 C C . SER B 1 170 ? -7.27 25.656 10.852 1 71 170 SER B C 1
ATOM 3087 O O . SER B 1 170 ? -7.547 25.891 9.672 1 71 170 SER B O 1
ATOM 3089 N N . ILE B 1 171 ? -7.953 24.891 11.602 1 79 171 ILE B N 1
ATOM 3090 C CA . ILE B 1 171 ? -9.203 24.297 11.141 1 79 171 ILE B CA 1
ATOM 3091 C C . ILE B 1 171 ? -10.195 25.391 10.773 1 79 171 ILE B C 1
ATOM 3093 O O . ILE B 1 171 ? -10.805 25.344 9.703 1 79 171 ILE B O 1
ATOM 3097 N N . ASN B 1 172 ? -10.297 26.328 11.664 1 80.75 172 ASN B N 1
ATOM 3098 C CA . ASN B 1 172 ? -11.203 27.453 11.406 1 80.75 172 ASN B CA 1
ATOM 3099 C C . ASN B 1 172 ? -10.812 28.203 10.133 1 80.75 172 ASN B C 1
ATOM 3101 O O . ASN B 1 172 ? -11.68 28.578 9.352 1 80.75 172 ASN B O 1
ATOM 3105 N N . ARG B 1 173 ? -9.516 28.344 10.016 1 78.75 173 ARG B N 1
ATOM 3106 C CA . ARG B 1 173 ? -9.031 29.016 8.805 1 78.75 173 ARG B CA 1
ATOM 3107 C C . ARG B 1 173 ? -9.359 28.203 7.562 1 78.75 173 ARG B C 1
ATOM 3109 O O . ARG B 1 173 ? -9.812 28.75 6.555 1 78.75 173 ARG B O 1
ATOM 3116 N N . ALA B 1 174 ? -9.141 26.984 7.617 1 79.5 174 ALA B N 1
ATOM 3117 C CA . ALA B 1 174 ? -9.414 26.094 6.5 1 79.5 174 ALA B CA 1
ATOM 3118 C C . ALA B 1 174 ? -10.906 26.062 6.18 1 79.5 174 ALA B C 1
ATOM 3120 O O . ALA B 1 174 ? -11.297 26.062 5.008 1 79.5 174 ALA B O 1
ATOM 3121 N N . ILE B 1 175 ? -11.695 25.953 7.238 1 80 175 ILE B N 1
ATOM 3122 C CA . ILE B 1 175 ? -13.141 25.969 7.059 1 80 175 ILE B CA 1
ATOM 3123 C C . ILE B 1 175 ? -13.547 27.25 6.336 1 80 175 ILE B C 1
ATOM 3125 O O . ILE B 1 175 ? -14.297 27.219 5.359 1 80 175 ILE B O 1
ATOM 3129 N N . ASN B 1 176 ? -13.039 28.328 6.828 1 84.06 176 ASN B N 1
ATOM 3130 C CA . ASN B 1 176 ? -13.359 29.625 6.227 1 84.06 176 ASN B CA 1
ATOM 3131 C C . ASN B 1 176 ? -12.961 29.672 4.754 1 84.06 176 ASN B C 1
ATOM 3133 O O . ASN B 1 176 ? -13.711 30.188 3.92 1 84.06 176 ASN B O 1
ATOM 3137 N N . GLU B 1 177 ? -11.875 29.172 4.52 1 79.5 177 GLU B N 1
ATOM 3138 C CA . GLU B 1 177 ? -11.414 29.125 3.135 1 79.5 177 GLU B CA 1
ATOM 3139 C C . GLU B 1 177 ? -12.359 28.297 2.273 1 79.5 177 GLU B C 1
ATOM 3141 O O . GLU B 1 177 ? -12.719 28.688 1.163 1 79.5 177 GLU B O 1
ATOM 3146 N N . CYS B 1 178 ? -12.711 27.156 2.697 1 78.88 178 CYS B N 1
ATOM 3147 C CA . CYS B 1 178 ? -13.594 26.266 1.969 1 78.88 178 CYS B CA 1
ATOM 3148 C C . CYS B 1 178 ? -14.969 26.891 1.77 1 78.88 178 CYS B C 1
ATOM 3150 O O . CYS B 1 178 ? -15.594 26.703 0.723 1 78.88 178 CYS B O 1
ATOM 3152 N N . VAL B 1 179 ? -15.445 27.609 2.797 1 79.81 179 VAL B N 1
ATOM 3153 C CA . VAL B 1 179 ? -16.719 28.297 2.715 1 79.81 179 VAL B CA 1
ATOM 3154 C C . VAL B 1 179 ? -16.641 29.406 1.664 1 79.81 179 VAL B C 1
ATOM 3156 O O . VAL B 1 179 ? -17.547 29.547 0.828 1 79.81 179 VAL B O 1
ATOM 3159 N N . GLN B 1 180 ? -15.531 30.094 1.702 1 82.75 180 GLN B N 1
ATOM 3160 C CA . GLN B 1 180 ? -15.336 31.188 0.745 1 82.75 180 GLN B CA 1
ATOM 3161 C C . GLN B 1 180 ? -15.297 30.656 -0.685 1 82.75 180 GLN B C 1
ATOM 3163 O O . GLN B 1 180 ? -15.773 31.312 -1.612 1 82.75 180 GLN B O 1
ATOM 3168 N N . GLU B 1 181 ? -14.812 29.5 -0.782 1 77.81 181 GLU B N 1
ATOM 3169 C CA . GLU B 1 181 ? -14.695 28.875 -2.096 1 77.81 181 GLU B CA 1
ATOM 3170 C C . GLU B 1 181 ? -15.977 28.141 -2.469 1 77.81 181 GLU B C 1
ATOM 3172 O O . GLU B 1 181 ? -16.031 27.469 -3.504 1 77.81 181 GLU B O 1
ATOM 3177 N N . HIS B 1 182 ? -16.969 28.141 -1.677 1 81 182 HIS B N 1
ATOM 3178 C CA . HIS B 1 182 ? -18.281 27.531 -1.876 1 81 182 HIS B CA 1
ATOM 3179 C C . HIS B 1 182 ? -18.172 26.016 -2.01 1 81 182 HIS B C 1
ATOM 3181 O O . HIS B 1 182 ? -18.875 25.406 -2.826 1 81 182 HIS B O 1
ATOM 3187 N N . LEU B 1 183 ? -17.219 25.516 -1.298 1 77.62 183 LEU B N 1
ATOM 3188 C CA . LEU B 1 183 ? -17.078 24.062 -1.293 1 77.62 183 LEU B CA 1
ATOM 3189 C C . LEU B 1 183 ? -17.953 23.438 -0.223 1 77.62 183 LEU B C 1
ATOM 3191 O O . LEU B 1 183 ? -18.641 22.438 -0.478 1 77.62 183 LEU B O 1
ATOM 3195 N N . ILE B 1 184 ? -17.891 24 0.949 1 80.75 184 ILE B N 1
ATOM 3196 C CA . ILE B 1 184 ? -18.688 23.531 2.078 1 80.75 184 ILE B CA 1
ATOM 3197 C C . ILE B 1 184 ? -19.359 24.719 2.756 1 80.75 184 ILE B C 1
ATOM 3199 O O . ILE B 1 184 ? -19.047 25.875 2.461 1 80.75 184 ILE B O 1
ATOM 3203 N N . ALA B 1 185 ? -20.422 24.5 3.486 1 80.38 185 ALA B N 1
ATOM 3204 C CA . ALA B 1 185 ? -21.062 25.484 4.355 1 80.38 185 ALA B CA 1
ATOM 3205 C C . ALA B 1 185 ? -21 25.047 5.816 1 80.38 185 ALA B C 1
ATOM 3207 O O . ALA B 1 185 ? -20.984 23.844 6.113 1 80.38 185 ALA B O 1
ATOM 3208 N N . TYR B 1 186 ? -20.672 25.906 6.637 1 83.44 186 TYR B N 1
ATOM 3209 C CA . TYR B 1 186 ? -20.719 25.688 8.078 1 83.44 186 TYR B CA 1
ATOM 3210 C C . TYR B 1 186 ? -21.703 26.641 8.742 1 83.44 186 TYR B C 1
ATOM 3212 O O . TYR B 1 186 ? -21.422 27.828 8.906 1 83.44 186 TYR B O 1
ATOM 3220 N N . GLU B 1 187 ? -22.969 26.047 9.094 1 76.56 187 GLU B N 1
ATOM 3221 C CA . GLU B 1 187 ? -24.047 26.812 9.703 1 76.56 187 GLU B CA 1
ATOM 3222 C C . GLU B 1 187 ? -24.641 26.078 10.906 1 76.56 187 GLU B C 1
ATOM 3224 O O . GLU B 1 187 ? -24.812 24.859 10.875 1 76.56 187 GLU B O 1
ATOM 3229 N N . ASN B 1 188 ? -24.969 26.828 12.031 1 77.69 188 ASN B N 1
ATOM 3230 C CA . ASN B 1 188 ? -25.516 26.25 13.25 1 77.69 188 ASN B CA 1
ATOM 3231 C C . ASN B 1 188 ? -24.672 25.062 13.734 1 77.69 188 ASN B C 1
ATOM 3233 O O . ASN B 1 188 ? -25.219 24.016 14.062 1 77.69 188 ASN B O 1
ATOM 3237 N N . LYS B 1 189 ? -23.344 25.141 13.562 1 76.19 189 LYS B N 1
ATOM 3238 C CA . LYS B 1 189 ? -22.375 24.172 14.039 1 76.19 189 LYS B CA 1
ATOM 3239 C C . LYS B 1 189 ? -22.469 22.859 13.25 1 76.19 189 LYS B C 1
ATOM 3241 O O . LYS B 1 189 ? -22.141 21.797 13.766 1 76.19 189 LYS B O 1
ATOM 3246 N N . ARG B 1 190 ? -23.094 22.984 12.062 1 75.25 190 ARG B N 1
ATOM 3247 C CA . ARG B 1 190 ? -23.219 21.812 11.195 1 75.25 190 ARG B CA 1
ATOM 3248 C C . ARG B 1 190 ? -22.562 22.047 9.844 1 75.25 190 ARG B C 1
ATOM 3250 O O . ARG B 1 190 ? -22.656 23.141 9.289 1 75.25 190 ARG B O 1
ATOM 3257 N N . PHE B 1 191 ? -21.844 20.953 9.359 1 79.81 191 PHE B N 1
ATOM 3258 C CA . PHE B 1 191 ? -21.203 21.016 8.055 1 79.81 191 PHE B CA 1
ATOM 3259 C C . PHE B 1 191 ? -22.156 20.531 6.965 1 79.81 191 PHE B C 1
ATOM 3261 O O . PHE B 1 191 ? -22.969 19.625 7.188 1 79.81 191 PHE B O 1
ATOM 3268 N N . SER B 1 192 ? -22.156 21.203 5.871 1 78 192 SER B N 1
ATOM 3269 C CA . SER B 1 192 ? -22.828 20.734 4.664 1 78 192 SER B CA 1
ATOM 3270 C C . SER B 1 192 ? -21.938 20.922 3.434 1 78 192 SER B C 1
ATOM 3272 O O . SER B 1 192 ? -21.062 21.781 3.408 1 78 192 SER B O 1
ATOM 3274 N N . VAL B 1 193 ? -22.047 20.047 2.465 1 80.19 193 VAL B N 1
ATOM 3275 C CA . VAL B 1 193 ? -21.281 20.109 1.227 1 80.19 193 VAL B CA 1
ATOM 3276 C C . VAL B 1 193 ? -22.047 20.938 0.186 1 80.19 193 VAL B C 1
ATOM 3278 O O . VAL B 1 193 ? -23.234 20.688 -0.061 1 80.19 193 VAL B O 1
ATOM 3281 N N . ILE B 1 194 ? -21.5 21.891 -0.335 1 75.19 194 ILE B N 1
ATOM 3282 C CA . ILE B 1 194 ? -22.109 22.75 -1.354 1 75.19 194 ILE B CA 1
ATOM 3283 C C . ILE B 1 194 ? -21.734 22.234 -2.742 1 75.19 194 ILE B C 1
ATOM 3285 O O . ILE B 1 194 ? -22.609 22.031 -3.59 1 75.19 194 ILE B O 1
ATOM 3289 N N . ASN B 1 195 ? -20.438 22.047 -2.969 1 70.94 195 ASN B N 1
ATOM 3290 C CA . ASN B 1 195 ? -19.938 21.547 -4.242 1 70.94 195 ASN B CA 1
ATOM 3291 C C . ASN B 1 195 ? -19.484 20.094 -4.129 1 70.94 195 ASN B C 1
ATOM 3293 O O . ASN B 1 195 ? -18.328 19.812 -3.811 1 70.94 195 ASN B O 1
ATOM 3297 N N . GLN B 1 196 ? -20.391 19.203 -4.414 1 70.38 196 GLN B N 1
ATOM 3298 C CA . GLN B 1 196 ? -20.156 17.781 -4.215 1 70.38 196 GLN B CA 1
ATOM 3299 C C . GLN B 1 196 ? -19.031 17.266 -5.113 1 70.38 196 GLN B C 1
ATOM 3301 O O . GLN B 1 196 ? -18.172 16.484 -4.68 1 70.38 196 GLN B O 1
ATOM 3306 N N . ARG B 1 197 ? -19.109 17.781 -6.293 1 61.94 197 ARG B N 1
ATOM 3307 C CA . ARG B 1 197 ? -18.125 17.312 -7.277 1 61.94 197 ARG B CA 1
ATOM 3308 C C . ARG B 1 197 ? -16.703 17.641 -6.828 1 61.94 197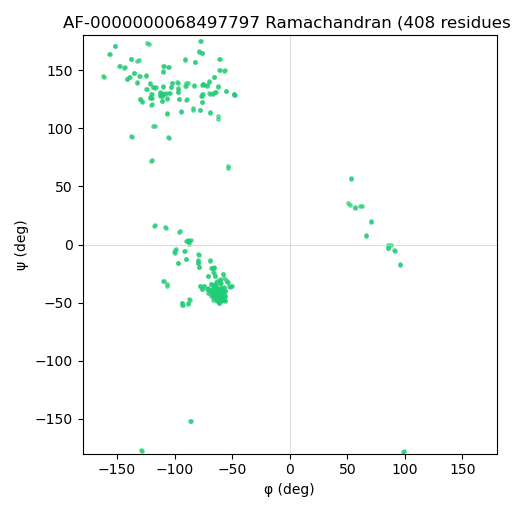 ARG B C 1
ATOM 3310 O O . ARG B 1 197 ? -15.82 16.781 -6.898 1 61.94 197 ARG B O 1
ATOM 3317 N N . GLU B 1 198 ? -16.609 18.859 -6.391 1 60 198 GLU B N 1
ATOM 3318 C CA . GLU B 1 198 ? -15.273 19.297 -5.992 1 60 198 GLU B CA 1
ATOM 3319 C C . GLU B 1 198 ? -14.828 18.625 -4.703 1 60 198 GLU B C 1
ATOM 3321 O O . GLU B 1 198 ? -13.664 18.219 -4.574 1 60 198 GLU B O 1
ATOM 3326 N N . VAL B 1 199 ? -15.742 18.406 -3.73 1 61.72 199 VAL B N 1
ATOM 3327 C CA . VAL B 1 199 ? -15.414 17.859 -2.422 1 61.72 199 VAL B CA 1
ATOM 3328 C C . VAL B 1 199 ? -15.125 16.359 -2.551 1 61.72 199 VAL B C 1
ATOM 3330 O O . VAL B 1 199 ? -14.203 15.844 -1.913 1 61.72 199 VAL B O 1
ATOM 3333 N N . LEU B 1 200 ? -15.82 15.758 -3.395 1 57.41 200 LEU B N 1
ATOM 3334 C CA . LEU B 1 200 ? -15.711 14.305 -3.512 1 57.41 200 LEU B CA 1
ATOM 3335 C C . LEU B 1 200 ? -14.469 13.914 -4.301 1 57.41 200 LEU B C 1
ATOM 3337 O O . LEU B 1 200 ? -14.016 12.773 -4.234 1 57.41 200 LEU B O 1
ATOM 3341 N N . LYS B 1 201 ? -13.992 14.953 -5.059 1 55.22 201 LYS B N 1
ATOM 3342 C CA . LYS B 1 201 ? -12.711 14.703 -5.719 1 55.22 201 LYS B CA 1
ATOM 3343 C C . LYS B 1 201 ? -11.625 14.359 -4.699 1 55.22 201 LYS B C 1
ATOM 3345 O O . LYS B 1 201 ? -10.633 13.703 -5.035 1 55.22 201 LYS B O 1
ATOM 3350 N N . ASN B 1 202 ? -12.008 14.922 -3.553 1 45.66 202 ASN B N 1
ATOM 3351 C CA . ASN B 1 202 ? -11.039 14.727 -2.486 1 45.66 202 ASN B CA 1
ATOM 3352 C C . ASN B 1 202 ? -11.273 13.422 -1.735 1 45.66 202 ASN B C 1
ATOM 3354 O O . ASN B 1 202 ? -10.617 13.148 -0.729 1 45.66 202 ASN B O 1
ATOM 3358 N N . LEU B 1 203 ? -12.266 12.633 -2.178 1 40.94 203 LEU B N 1
ATOM 3359 C CA . LEU B 1 203 ? -12.492 11.312 -1.59 1 40.94 203 LEU B CA 1
ATOM 3360 C C . LEU B 1 203 ? -11.375 10.352 -1.956 1 40.94 203 LEU B C 1
ATOM 3362 O O . LEU B 1 203 ? -10.867 10.375 -3.08 1 40.94 203 LEU B O 1
ATOM 3366 N N . PRO B 1 204 ? -10.789 9.656 -1.02 1 38.34 204 PRO B N 1
ATOM 3367 C CA . PRO B 1 204 ? -9.836 8.609 -1.397 1 38.34 204 PRO B CA 1
ATOM 3368 C C . PRO B 1 204 ? -10.414 7.605 -2.389 1 38.34 204 PRO B C 1
ATOM 3370 O O . PRO B 1 204 ? -11.453 7 -2.117 1 38.34 204 PRO B O 1
ATOM 3373 N N . THR B 1 205 ? -10.688 8.086 -3.543 1 31.38 205 THR B N 1
ATOM 3374 C CA . THR B 1 205 ? -11.359 7.188 -4.477 1 31.38 205 THR B CA 1
ATOM 3375 C C . THR B 1 205 ? -10.477 5.988 -4.805 1 31.38 205 THR B C 1
ATOM 3377 O O . THR B 1 205 ? -9.281 6.141 -5.059 1 31.38 205 THR B O 1
ATOM 3380 N N . THR B 1 206 ? -10.727 4.75 -4.348 1 28.77 206 THR B N 1
ATOM 3381 C CA . THR B 1 206 ? -10.211 3.527 -4.949 1 28.77 206 THR B CA 1
ATOM 3382 C C . THR B 1 206 ? -10.766 3.346 -6.363 1 28.77 206 THR B C 1
ATOM 3384 O O . THR B 1 206 ? -11.961 3.547 -6.598 1 28.77 206 THR B O 1
#

pLDDT: mean 79.94, std 15.16, range [28.7, 98.44]

Organism: Clostridioides difficile (strain 630) (NCBI:txid272563)

Sequence (412 aa):
MHLIDFMNEDIKKKLVKKTYKKKETILFAEQENEYVILMIDGIAEAFILNVKGNISTIHLYRSGSFFGEMEQFNDGKKPVEIVAFTDCNVYKLHRDDFLNWLRGDFEATKFLIREISSKLVVNAELIEELSSLSVKERLLRCISLHYYRSELNLLTKKQLASEVNAPIRSINRAINECVQEHLIAYENKRFSVINQREVLKNLPTTMHLIDFMNEDIKKKLVKKTYKKKETILFAEQENEYVILMIDGIAEAFILNVKGNISTIHLYRSGSFFGEMEQFNDGKKPVEIVAFTDCNVYKLHRDDFLNWLRGDFEATKFLIREISSKLVVNAELIEELSSLSVKERLLRCISLHYYRSELNLLTKKQLASEVNAPIRSINRAINECVQEHLIAYENKRFSVINQREVLKNLPTT

InterPro domains:
  IPR000595 Cyclic nucleotide-binding domain [PF00027] (18-103)
  IPR000595 Cyclic nucleotide-binding domain [PS50042] (1-119)
  IPR000595 Cyclic nucleotide-binding domain [cd00038] (24-113)
  IPR014710 RmlC-like jelly roll fold [G3DSA:2.60.120.10] (8-203)
  IPR018490 Cyclic nucleotide-binding domain superfamily [SSF51206] (6-130)
  IPR036390 Winged helix DNA-binding domain superfamily [SSF46785] (135-199)

Nearest PDB structures (foldseek):
  7pza-assembly1_A  TM=6.807E-01  e=8.735E-15  Sinorhizobium meliloti 1021
  4cyd-assembly2_C  TM=7.061E-01  e=8.657E-14  Corynebacterium glutamicum
  4ev0-assembly1_A  TM=5.527E-01  e=4.820E-16  Thermus thermophilus HB8
  4byy-assembly1_B  TM=6.912E-01  e=1.569E-12  Corynebacterium glutamicum
  3fx3-assembly1_A  TM=4.941E-01  e=2.015E-13  Ruegeria pomeroyi

Radius of gyration: 22.62 Å; Cα contacts (8 Å, |Δi|>4): 759; chains: 2; bounding box: 53×58×43 Å

Foldseek 3Di:
DFLVVQDDPVQVVQKDKDKDAAFAWDFDFPDQDFKKKAWQAAKKWKWFQDPVRDTDTDDIDGHRDIDPLVSLVDVDGRRITMGGNHITMIIIGGSVSVVVRCVVGVVSVVVVVVVVVVVVVLVVVVCVCLVVPQLLLLLLQVLLVCVVSVNQFVDALVNSCVNSVHDSVSSVVSQVVCVVVQQWDQDPRGIGGRNNPVSNVSHSHD/DFLVVQDDPVQVVQWDKDKDAAFAWDFDFPDQDFKKKAWQAAKKWKWFQDPVRDTDTDDIDGHRDIDPLVSLPDVDGRRITMGGNHITMIIIGGSVSVVVRCVVGVVSVVVVVVVVVVVVVLVVVVCVCLVVPQLLLLLLQVLLVCVVSVNQFVDALVNSCVNSVHDSVSSVVSQVVCVVVQQWDQDPRGIGGRNNVVSNVSYSHD